Protein AF-A0A812JL17-F1 (afdb_monomer_lite)

Radius of gyration: 31.31 Å; chains: 1; bounding box: 91×68×71 Å

Foldseek 3Di:
DVVVPPDDQCDADPFQDGPLLVQLALVSLVVSVVRVRDQLTATNQRDTSLLSCLLVLSLHSNLNCLVPDDDVSQCGATNVRAGSLNSNVVSVNVNSVVSSVVSVVPPDPDPDPDDDDDDDDDDDDDDDDDDDDDDDDDDDDDDDDDDDPPDPDDDDDDDDDDDDDDDDPVVVVVVVVPDPPPPPDPPPDDDDDDDDDDDDDDDDDDDDPDPVVVVVLVVVLVVQVVAWDADPNKTKTKDKFAAPDPPAAQFWDKDQQQVVQQDQQQDDDPDPAGDDQGGFLKIFTADGGCRHSLVVVCVSVVVPRDDGRKIFCDKPNDRHNVVRVVSSVDRMIMTIIIDFDQKDKDKFFCPPNFAQAWDWAFPPDPFGFKIFTAHGHCTGGLVVVLNVCSVVVNNSPRDTGRKIFQDWDPDGRGHVSVVVCSVPPRMIITIIGDNRDDPPPPDD

Structure (mmCIF, N/CA/C/O backbone):
data_AF-A0A812JL17-F1
#
_entry.id   AF-A0A812JL17-F1
#
loop_
_atom_site.group_PDB
_atom_site.id
_atom_site.type_symbol
_atom_site.label_atom_id
_atom_site.label_alt_id
_atom_site.label_comp_id
_atom_site.label_asym_id
_atom_site.label_entity_id
_atom_site.label_seq_id
_atom_site.pdbx_PDB_ins_code
_atom_site.Cartn_x
_atom_site.Cartn_y
_atom_site.Cartn_z
_atom_site.occupancy
_atom_site.B_iso_or_equiv
_atom_site.auth_seq_id
_atom_site.auth_comp_id
_atom_site.auth_asym_id
_atom_site.auth_atom_id
_atom_site.pdbx_PDB_model_num
ATOM 1 N N . MET A 1 1 ? 8.154 0.796 42.532 1.00 51.19 1 MET A N 1
ATOM 2 C CA . MET A 1 1 ? 7.623 2.086 43.023 1.00 51.19 1 MET A CA 1
ATOM 3 C C . MET A 1 1 ? 6.809 2.854 41.968 1.00 51.19 1 MET A C 1
ATOM 5 O O . MET A 1 1 ? 5.885 3.542 42.363 1.00 51.19 1 MET A O 1
ATOM 9 N N . LEU A 1 2 ? 7.050 2.707 40.651 1.00 48.38 2 LEU A N 1
ATOM 10 C CA . LEU A 1 2 ? 6.153 3.278 39.617 1.00 48.38 2 LEU A CA 1
ATOM 11 C C . LEU A 1 2 ? 4.877 2.446 39.393 1.00 48.38 2 LEU A C 1
ATOM 13 O O . LEU A 1 2 ? 3.784 2.988 39.341 1.00 48.38 2 LEU A O 1
ATOM 17 N N . LEU A 1 3 ? 4.983 1.115 39.377 1.00 52.56 3 LEU A N 1
ATOM 18 C CA . LEU A 1 3 ? 3.821 0.237 39.185 1.00 52.56 3 LEU A CA 1
ATOM 19 C C . LEU A 1 3 ? 2.845 0.245 40.382 1.00 52.56 3 LEU A C 1
ATOM 21 O O . LEU A 1 3 ? 1.718 -0.207 40.259 1.00 52.56 3 LEU A O 1
ATOM 25 N N . SER A 1 4 ? 3.197 0.775 41.553 1.00 55.75 4 SER A N 1
ATOM 26 C CA . SER A 1 4 ? 2.227 0.967 42.650 1.00 55.75 4 SER A CA 1
ATOM 27 C C . SER A 1 4 ? 1.221 2.098 42.386 1.00 55.75 4 SER A C 1
ATOM 29 O O . SER A 1 4 ? 0.242 2.200 43.113 1.00 55.75 4 SER A O 1
ATOM 31 N N . ALA A 1 5 ? 1.431 2.912 41.347 1.00 52.84 5 ALA A N 1
ATOM 32 C CA . ALA A 1 5 ? 0.570 4.026 40.971 1.00 52.84 5 ALA A CA 1
ATOM 33 C C . ALA A 1 5 ? 0.133 3.864 39.509 1.00 52.84 5 ALA A C 1
ATOM 35 O O . ALA A 1 5 ? 0.877 4.283 38.636 1.00 52.84 5 ALA A O 1
ATOM 36 N N . THR A 1 6 ? -1.002 3.187 39.263 1.00 63.16 6 THR A N 1
ATOM 37 C CA . THR A 1 6 ? -1.844 3.192 38.029 1.00 63.16 6 THR A CA 1
ATOM 38 C C . THR A 1 6 ? -1.168 3.207 36.640 1.00 63.16 6 THR A C 1
ATOM 40 O O . THR A 1 6 ? -1.833 3.471 35.643 1.00 63.16 6 THR A O 1
ATOM 43 N N . ALA A 1 7 ? 0.129 2.927 36.539 1.00 75.69 7 ALA A N 1
ATOM 44 C CA . ALA A 1 7 ? 0.893 3.035 35.309 1.00 75.69 7 ALA A CA 1
ATOM 45 C C . ALA A 1 7 ? 0.564 1.859 34.390 1.00 75.69 7 ALA A C 1
ATOM 47 O O . ALA A 1 7 ? 0.646 0.700 34.808 1.00 75.69 7 ALA A O 1
ATOM 48 N N . ASP A 1 8 ? 0.213 2.171 33.144 1.00 80.75 8 ASP A N 1
ATOM 49 C CA . ASP A 1 8 ? -0.071 1.177 32.115 1.00 80.75 8 ASP A CA 1
ATOM 50 C C . ASP A 1 8 ? 1.213 0.413 31.750 1.00 80.75 8 ASP A C 1
ATOM 52 O O . ASP A 1 8 ? 2.177 0.983 31.232 1.00 80.75 8 ASP A O 1
ATOM 56 N N . ALA A 1 9 ? 1.222 -0.893 32.027 1.00 83.50 9 ALA A N 1
ATOM 57 C CA . ALA A 1 9 ? 2.337 -1.789 31.725 1.00 83.50 9 ALA A CA 1
ATOM 58 C C . ALA A 1 9 ? 2.561 -1.982 30.211 1.00 83.50 9 ALA A C 1
ATOM 60 O O . ALA A 1 9 ? 3.608 -2.499 29.815 1.00 83.50 9 ALA A O 1
ATOM 61 N N . ASN A 1 10 ? 1.610 -1.544 29.378 1.00 87.50 10 ASN A N 1
ATOM 62 C CA . ASN A 1 10 ? 1.623 -1.652 27.922 1.00 87.50 10 ASN A CA 1
ATOM 63 C C . ASN A 1 10 ? 1.764 -0.306 27.198 1.00 87.50 10 ASN A C 1
ATOM 65 O O . ASN A 1 10 ? 1.742 -0.289 25.964 1.00 87.50 10 ASN A O 1
ATOM 69 N N . ALA A 1 11 ? 1.951 0.801 27.927 1.00 87.06 11 ALA A N 1
ATOM 70 C CA . ALA A 1 11 ? 2.168 2.118 27.335 1.00 87.06 11 ALA A CA 1
ATOM 71 C C . ALA A 1 11 ? 3.343 2.079 26.347 1.00 87.06 11 ALA A C 1
ATOM 73 O O . ALA A 1 11 ? 4.414 1.584 26.684 1.00 87.06 11 ALA A O 1
ATOM 74 N N . ARG A 1 12 ? 3.158 2.589 25.127 1.00 90.19 12 ARG A N 1
ATOM 75 C CA . ARG A 1 12 ? 4.182 2.529 24.074 1.00 90.19 12 ARG A CA 1
ATOM 76 C C . ARG A 1 12 ? 4.889 3.866 23.908 1.00 90.19 12 ARG A C 1
ATOM 78 O O . ARG A 1 12 ? 4.250 4.915 23.943 1.00 90.19 12 ARG A O 1
ATOM 85 N N . ASP A 1 13 ? 6.198 3.814 23.692 1.00 87.81 13 ASP A N 1
ATOM 86 C CA . ASP A 1 13 ? 6.988 4.977 23.290 1.00 87.81 13 ASP A CA 1
ATOM 87 C C . ASP A 1 13 ? 6.786 5.334 21.798 1.00 87.81 13 ASP A C 1
ATOM 89 O O . ASP A 1 13 ? 6.023 4.689 21.071 1.00 87.81 13 ASP A O 1
ATOM 93 N N . CYS A 1 14 ? 7.498 6.355 21.310 1.00 89.50 14 CYS A N 1
ATOM 94 C CA . CYS A 1 14 ? 7.464 6.776 19.902 1.00 89.50 14 CYS A CA 1
ATOM 95 C C . CYS A 1 14 ? 8.010 5.725 18.914 1.00 89.50 14 CYS A C 1
ATOM 97 O O . CYS A 1 14 ? 7.841 5.868 17.704 1.00 89.50 14 CYS A O 1
ATOM 99 N N . HIS A 1 15 ? 8.643 4.661 19.410 1.00 87.50 15 HIS A N 1
ATOM 100 C CA . HIS A 1 15 ? 9.111 3.522 18.628 1.00 87.50 15 HIS A CA 1
ATOM 101 C C . HIS A 1 15 ? 8.176 2.312 18.742 1.00 87.50 15 HIS A C 1
ATOM 103 O O . HIS A 1 15 ? 8.497 1.241 18.218 1.00 87.50 15 HIS A O 1
ATOM 109 N N . GLY A 1 16 ? 7.021 2.453 19.397 1.00 86.94 16 GLY A N 1
ATOM 110 C CA . GLY A 1 16 ? 6.076 1.363 19.613 1.00 86.94 16 GLY A CA 1
ATOM 111 C C . GLY A 1 16 ? 6.545 0.341 20.654 1.00 86.94 16 GLY A C 1
ATOM 112 O O . GLY A 1 16 ? 6.029 -0.774 20.669 1.00 86.94 16 GLY A O 1
ATOM 113 N N . GLN A 1 17 ? 7.526 0.679 21.493 1.00 92.31 17 GLN A N 1
ATOM 114 C CA . GLN A 1 17 ? 8.088 -0.201 22.517 1.00 92.31 17 GLN A CA 1
ATOM 115 C C . GLN A 1 17 ? 7.374 0.026 23.849 1.00 92.31 17 GLN A C 1
ATOM 117 O O . GLN A 1 17 ? 7.312 1.148 24.349 1.00 92.31 17 GLN A O 1
ATOM 122 N N . SER A 1 18 ? 6.823 -1.042 24.421 1.00 90.69 18 SER A N 1
ATOM 123 C CA . SER A 1 18 ? 6.279 -1.047 25.782 1.00 90.69 18 SER A CA 1
ATOM 124 C C . SER A 1 18 ? 7.374 -1.302 26.833 1.00 90.69 18 SER A C 1
ATOM 126 O O . SER A 1 18 ? 8.464 -1.763 26.480 1.00 90.69 18 SER A O 1
ATOM 128 N N . PRO A 1 19 ? 7.125 -1.049 28.135 1.00 91.38 19 PRO A N 1
ATOM 129 C CA . PRO A 1 19 ? 8.109 -1.237 29.204 1.00 91.38 19 PRO A CA 1
ATOM 130 C C . PRO A 1 19 ? 8.853 -2.581 29.196 1.00 91.38 19 PRO A C 1
ATOM 132 O O . PRO A 1 19 ? 10.022 -2.636 29.579 1.00 91.38 19 PRO A O 1
ATOM 135 N N . ILE A 1 20 ? 8.215 -3.661 28.729 1.00 91.38 20 ILE A N 1
ATOM 136 C CA . ILE A 1 20 ? 8.824 -4.997 28.669 1.00 91.38 20 ILE A CA 1
ATOM 137 C C . ILE A 1 20 ? 10.013 -5.081 27.694 1.00 91.38 20 ILE A C 1
ATOM 139 O O . ILE A 1 20 ? 10.919 -5.881 27.915 1.00 91.38 20 ILE A O 1
ATOM 143 N N . PHE A 1 21 ? 10.079 -4.223 26.666 1.00 91.38 21 PHE A N 1
ATOM 144 C CA . PHE A 1 21 ? 11.229 -4.151 25.750 1.00 91.38 21 PHE A CA 1
ATOM 145 C C . PHE A 1 21 ? 12.533 -3.761 26.452 1.00 91.38 21 PHE A C 1
ATOM 147 O O . PHE A 1 21 ? 13.617 -4.064 25.952 1.00 91.38 21 PHE A O 1
ATOM 154 N N . PHE A 1 22 ? 12.425 -3.091 27.599 1.00 88.75 22 PHE A N 1
ATOM 155 C CA . PHE A 1 22 ? 13.548 -2.526 28.336 1.00 88.75 22 PHE A CA 1
ATOM 156 C C . PHE A 1 22 ? 13.812 -3.246 29.660 1.00 88.75 22 PHE A C 1
ATOM 158 O O . PHE A 1 22 ? 14.585 -2.745 30.475 1.00 88.75 22 PHE A O 1
ATOM 165 N N . ALA A 1 23 ? 13.183 -4.400 29.903 1.00 88.50 23 ALA A N 1
ATOM 166 C CA . ALA A 1 23 ? 13.336 -5.135 31.152 1.00 88.50 23 ALA A CA 1
ATOM 167 C C . ALA A 1 23 ? 14.777 -5.675 31.303 1.00 88.50 23 ALA A C 1
ATOM 169 O O . ALA A 1 23 ? 15.184 -6.559 30.547 1.00 88.50 23 ALA A O 1
ATOM 170 N N . PRO A 1 24 ? 15.570 -5.183 32.277 1.00 86.12 24 PRO A N 1
ATOM 171 C CA . PRO A 1 24 ? 16.981 -5.547 32.389 1.00 86.12 24 PRO A CA 1
ATOM 172 C C . PRO A 1 24 ? 17.201 -6.841 33.186 1.00 86.12 24 PRO A C 1
ATOM 174 O O . PRO A 1 24 ? 18.294 -7.399 33.160 1.00 86.12 24 PRO A O 1
ATOM 177 N N . SER A 1 25 ? 16.192 -7.315 33.927 1.00 90.00 25 SER A N 1
ATOM 178 C CA . SER A 1 25 ? 16.299 -8.472 34.818 1.00 90.00 25 SER A CA 1
ATOM 179 C C . SER A 1 25 ? 14.989 -9.251 34.915 1.00 90.00 25 SER A C 1
ATOM 181 O O . SER A 1 25 ? 13.905 -8.718 34.662 1.00 90.00 25 SER A O 1
ATOM 183 N N . ARG A 1 26 ? 15.093 -10.509 35.360 1.00 89.44 26 ARG A N 1
ATOM 184 C CA . ARG A 1 26 ? 13.951 -11.396 35.625 1.00 89.44 26 ARG A CA 1
ATOM 185 C C . ARG A 1 26 ? 12.916 -10.767 36.560 1.00 89.44 26 ARG A C 1
ATOM 187 O O . ARG A 1 26 ? 11.736 -10.788 36.245 1.00 89.44 26 ARG A O 1
ATOM 194 N N . GLN A 1 27 ? 13.355 -10.133 37.648 1.00 89.25 27 GLN A N 1
ATOM 195 C CA . GLN A 1 27 ? 12.454 -9.506 38.622 1.00 89.25 27 GLN A CA 1
ATOM 196 C C . GLN A 1 27 ? 11.569 -8.420 37.984 1.00 89.25 27 GLN A C 1
ATOM 198 O O . GLN A 1 27 ? 10.394 -8.284 38.327 1.00 89.25 27 GLN A O 1
ATOM 203 N N . ILE A 1 28 ? 12.115 -7.648 37.037 1.00 88.19 28 ILE A N 1
ATOM 204 C CA . ILE A 1 28 ? 11.352 -6.616 36.323 1.00 88.19 28 ILE A CA 1
ATOM 205 C C . ILE A 1 28 ? 10.405 -7.254 35.301 1.00 88.19 28 ILE A C 1
ATOM 207 O O . ILE A 1 28 ? 9.255 -6.825 35.228 1.00 88.19 28 ILE A O 1
ATOM 211 N N . CYS A 1 29 ? 10.829 -8.306 34.587 1.00 88.94 29 CYS A N 1
ATOM 212 C CA . CYS A 1 29 ? 9.934 -9.087 33.724 1.00 88.94 29 CYS A CA 1
ATOM 213 C C . CYS A 1 29 ? 8.740 -9.649 34.508 1.00 88.94 29 CYS A C 1
ATOM 215 O O . CYS A 1 29 ? 7.601 -9.436 34.110 1.00 88.94 29 CYS A O 1
ATOM 217 N N . GLU A 1 30 ? 8.981 -10.303 35.647 1.00 88.00 30 GLU A N 1
ATOM 218 C CA . GLU A 1 30 ? 7.930 -10.875 36.502 1.00 88.00 30 GLU A CA 1
ATOM 219 C C . GLU A 1 30 ? 6.973 -9.798 37.015 1.00 88.00 30 GLU A C 1
ATOM 221 O O . GLU A 1 30 ? 5.757 -9.974 36.971 1.00 88.00 30 GLU A O 1
ATOM 226 N N . THR A 1 31 ? 7.505 -8.645 37.433 1.00 88.00 31 THR A N 1
ATOM 227 C CA . THR A 1 31 ? 6.672 -7.531 37.903 1.00 88.00 31 THR A CA 1
ATOM 228 C C . THR A 1 31 ? 5.801 -6.965 36.777 1.00 88.00 31 THR A C 1
ATOM 230 O O . THR A 1 31 ? 4.642 -6.638 37.015 1.00 88.00 31 THR A O 1
ATOM 233 N N . LEU A 1 32 ? 6.326 -6.849 35.553 1.00 87.88 32 LEU A N 1
ATOM 234 C CA . LEU A 1 32 ? 5.565 -6.379 34.391 1.00 87.88 32 LEU A CA 1
ATOM 235 C C . LEU A 1 32 ? 4.511 -7.404 33.949 1.00 87.88 32 LEU A C 1
ATOM 237 O O . LEU A 1 32 ? 3.363 -7.032 33.712 1.00 87.88 32 LEU A O 1
ATOM 241 N N . MET A 1 33 ? 4.855 -8.693 33.916 1.00 86.69 33 MET A N 1
ATOM 242 C CA . MET A 1 33 ? 3.912 -9.772 33.596 1.00 86.69 33 MET A CA 1
ATOM 243 C C . MET A 1 33 ? 2.779 -9.870 34.621 1.00 86.69 33 MET A C 1
ATOM 245 O O . MET A 1 33 ? 1.619 -9.980 34.237 1.00 86.69 33 MET A O 1
ATOM 249 N N . ALA A 1 34 ? 3.077 -9.717 35.917 1.00 85.38 34 ALA A N 1
ATOM 250 C CA . ALA A 1 34 ? 2.065 -9.664 36.975 1.00 85.38 34 ALA A CA 1
ATOM 251 C C . ALA A 1 34 ? 1.077 -8.490 36.818 1.00 85.38 34 ALA A C 1
ATOM 253 O O . ALA A 1 34 ? 0.030 -8.466 37.461 1.00 85.38 34 ALA A O 1
ATOM 254 N N . ARG A 1 35 ? 1.403 -7.503 35.973 1.00 83.56 35 ARG A N 1
ATOM 255 C CA . ARG A 1 35 ? 0.549 -6.359 35.627 1.00 83.56 35 ARG A CA 1
ATOM 256 C C . ARG A 1 35 ? -0.053 -6.444 34.226 1.00 83.56 35 ARG A C 1
ATOM 258 O O . ARG A 1 35 ? -0.580 -5.446 33.749 1.00 83.56 35 ARG A O 1
ATOM 265 N N . GLY A 1 36 ? 0.001 -7.613 33.588 1.00 83.56 36 GLY A N 1
ATOM 266 C CA . GLY A 1 36 ? -0.600 -7.837 32.273 1.00 83.56 36 GLY A CA 1
ATOM 267 C C . GLY A 1 36 ? 0.200 -7.235 31.118 1.00 83.56 36 GLY A C 1
ATOM 268 O O . GLY A 1 36 ? -0.394 -6.827 30.121 1.00 83.56 36 GLY A O 1
ATOM 269 N N . ALA A 1 37 ? 1.529 -7.139 31.247 1.00 87.75 37 ALA A N 1
ATOM 270 C CA . ALA A 1 37 ? 2.378 -6.760 30.123 1.00 87.75 37 ALA A CA 1
ATOM 271 C C . ALA A 1 37 ? 2.247 -7.777 28.978 1.00 87.75 37 ALA A C 1
ATOM 273 O O . ALA A 1 37 ? 2.482 -8.972 29.162 1.00 87.75 37 ALA A O 1
ATOM 274 N N . ASP A 1 38 ? 1.897 -7.288 27.794 1.00 85.38 38 ASP A N 1
ATOM 275 C CA . ASP A 1 38 ? 1.797 -8.081 26.578 1.00 85.38 38 ASP A CA 1
ATOM 276 C C . ASP A 1 38 ? 3.205 -8.369 26.035 1.00 85.38 38 ASP A C 1
ATOM 278 O O . ASP A 1 38 ? 3.980 -7.460 25.734 1.00 85.38 38 ASP A O 1
ATOM 282 N N . LEU A 1 39 ? 3.544 -9.656 25.936 1.00 85.88 39 LEU A N 1
ATOM 283 C CA . LEU A 1 39 ? 4.838 -10.148 25.453 1.00 85.88 39 LEU A CA 1
ATOM 284 C C . LEU A 1 39 ? 4.866 -10.334 23.925 1.00 85.88 39 LEU A C 1
ATOM 286 O O . LEU A 1 39 ? 5.938 -10.536 23.353 1.00 85.88 39 LEU A O 1
ATOM 290 N N . SER A 1 40 ? 3.699 -10.283 23.274 1.00 84.19 40 SER A N 1
ATOM 291 C CA . SER A 1 40 ? 3.518 -10.470 21.828 1.00 84.19 40 SER A CA 1
ATOM 292 C C . SER A 1 40 ? 3.591 -9.166 21.027 1.00 84.19 40 SER A C 1
ATOM 294 O O . SER A 1 40 ? 3.552 -9.178 19.796 1.00 84.19 40 SER A O 1
ATOM 296 N N . VAL A 1 41 ? 3.737 -8.033 21.717 1.00 86.06 41 VAL A N 1
ATOM 297 C CA . VAL A 1 41 ? 3.900 -6.714 21.104 1.00 86.06 41 VAL A CA 1
ATOM 298 C C . VAL A 1 41 ? 5.104 -6.657 20.167 1.00 86.06 41 VAL A C 1
ATOM 300 O O . VAL A 1 41 ? 6.156 -7.243 20.416 1.00 86.06 41 VAL A O 1
ATOM 303 N N . VAL A 1 42 ? 4.967 -5.865 19.110 1.00 91.69 42 VAL A N 1
ATOM 304 C CA . VAL A 1 42 ? 6.050 -5.554 18.181 1.00 91.69 42 VAL A CA 1
ATOM 305 C C . VAL A 1 42 ? 6.242 -4.048 18.084 1.00 91.69 42 VAL A C 1
ATOM 307 O O . VAL A 1 42 ? 5.278 -3.282 18.139 1.00 91.69 42 VAL A O 1
ATOM 310 N N . ASN A 1 43 ? 7.497 -3.629 17.956 1.00 89.00 43 ASN A N 1
ATOM 311 C CA . ASN A 1 43 ? 7.855 -2.229 17.745 1.00 89.00 43 ASN A CA 1
ATOM 312 C C . ASN A 1 43 ? 7.713 -1.831 16.259 1.00 89.00 43 ASN A C 1
ATOM 314 O O . ASN A 1 43 ? 7.379 -2.660 15.413 1.00 89.00 43 ASN A O 1
ATOM 318 N N . ILE A 1 44 ? 8.025 -0.579 15.905 1.00 90.06 44 ILE A N 1
ATOM 319 C CA . ILE A 1 44 ? 7.964 -0.085 14.508 1.00 90.06 44 ILE A CA 1
ATOM 320 C C . ILE A 1 44 ? 8.850 -0.859 13.515 1.00 90.06 44 ILE A C 1
ATOM 322 O O . ILE A 1 44 ? 8.659 -0.750 12.310 1.00 90.06 44 ILE A O 1
ATOM 326 N N . ARG A 1 45 ? 9.826 -1.637 14.005 1.00 87.44 45 ARG A N 1
ATOM 327 C CA . ARG A 1 45 ? 10.677 -2.526 13.199 1.00 87.44 45 ARG A CA 1
ATOM 328 C C . ARG A 1 45 ? 10.196 -3.976 13.200 1.00 87.44 45 ARG A C 1
ATOM 330 O O . ARG A 1 45 ? 10.966 -4.863 12.843 1.00 87.44 45 ARG A O 1
ATOM 337 N N . ASN A 1 46 ? 8.958 -4.220 13.614 1.00 89.62 46 ASN A N 1
ATOM 338 C CA . ASN A 1 46 ? 8.381 -5.547 13.797 1.00 89.62 46 ASN A CA 1
ATOM 339 C C . ASN A 1 46 ? 9.167 -6.440 14.783 1.00 89.62 46 ASN A C 1
ATOM 341 O O . ASN A 1 46 ? 9.091 -7.660 14.729 1.00 89.62 46 ASN A O 1
ATOM 345 N N . GLN A 1 47 ? 9.949 -5.845 15.692 1.00 91.38 47 GLN A N 1
ATOM 346 C CA . GLN A 1 47 ? 10.734 -6.596 16.674 1.00 91.38 47 GLN A CA 1
ATOM 347 C C . GLN A 1 47 ? 9.900 -6.834 17.928 1.00 91.38 47 GLN A C 1
ATOM 349 O O . GLN A 1 47 ? 9.339 -5.885 18.474 1.00 91.38 47 GLN A O 1
ATOM 354 N N . THR A 1 48 ? 9.877 -8.074 18.410 1.00 92.06 48 THR A N 1
ATOM 355 C CA . THR A 1 48 ? 9.340 -8.445 19.731 1.00 92.06 48 THR A CA 1
ATOM 356 C C . THR A 1 48 ? 10.326 -8.091 20.855 1.00 92.06 48 THR A C 1
ATOM 358 O O . THR A 1 48 ? 11.520 -7.903 20.584 1.00 92.06 48 THR A O 1
ATOM 361 N N . PRO A 1 49 ? 9.900 -8.065 22.134 1.00 91.75 49 PRO A N 1
ATOM 362 C CA . PRO A 1 49 ? 10.809 -7.883 23.269 1.00 91.75 49 PRO A CA 1
ATOM 363 C C . PRO A 1 49 ? 11.967 -8.889 23.247 1.00 91.75 49 PRO A C 1
ATOM 365 O O . PRO A 1 49 ? 13.118 -8.542 23.515 1.00 91.75 49 PRO A O 1
ATOM 368 N N . LEU A 1 50 ? 11.687 -10.123 22.816 1.00 91.81 50 LEU A N 1
ATOM 369 C CA . LEU A 1 50 ? 12.669 -11.196 22.724 1.00 91.81 50 LEU A CA 1
ATOM 370 C C . LEU A 1 50 ? 13.789 -10.905 21.712 1.00 91.81 50 LEU A C 1
ATOM 372 O O . LEU A 1 50 ? 14.927 -11.285 21.972 1.00 91.81 50 LEU A O 1
ATOM 376 N N . HIS A 1 51 ? 13.520 -10.182 20.616 1.00 91.31 51 HIS A N 1
ATOM 377 C CA . HIS A 1 51 ? 14.569 -9.740 19.683 1.00 91.31 51 HIS A CA 1
ATOM 378 C C . HIS A 1 51 ? 15.592 -8.840 20.382 1.00 91.31 51 HIS A C 1
ATOM 380 O O . HIS A 1 51 ? 16.802 -9.006 20.214 1.00 91.31 51 HIS A O 1
ATOM 386 N N . LEU A 1 52 ? 15.116 -7.885 21.188 1.00 90.38 52 LEU A N 1
ATOM 387 C CA . LEU A 1 52 ? 15.998 -6.953 21.885 1.00 90.38 52 LEU A CA 1
ATOM 388 C C . LEU A 1 52 ? 16.763 -7.638 23.016 1.00 90.38 52 LEU A C 1
ATOM 390 O O . LEU A 1 52 ? 17.966 -7.413 23.139 1.00 90.38 52 LEU A O 1
ATOM 394 N N . LEU A 1 53 ? 16.110 -8.516 23.784 1.00 90.81 53 LEU A N 1
ATOM 395 C CA . LEU A 1 53 ? 16.768 -9.303 24.831 1.00 90.81 53 LEU A CA 1
ATOM 396 C C . LEU A 1 53 ? 17.836 -10.240 24.248 1.00 90.81 53 LEU A C 1
ATOM 398 O O . LEU A 1 53 ? 18.938 -10.327 24.793 1.00 90.81 53 LEU A O 1
ATOM 402 N N . ALA A 1 54 ? 17.542 -10.883 23.112 1.00 90.19 54 ALA A N 1
ATOM 403 C CA . ALA A 1 54 ? 18.481 -11.717 22.365 1.00 90.19 54 ALA A CA 1
ATOM 404 C C . ALA A 1 54 ? 19.705 -10.926 21.894 1.00 90.19 54 ALA A C 1
ATOM 406 O O . ALA A 1 54 ? 20.839 -11.383 22.049 1.00 90.19 54 ALA A O 1
ATOM 407 N N . ARG A 1 55 ? 19.482 -9.715 21.372 1.00 88.00 55 ARG A N 1
ATOM 408 C CA . ARG A 1 55 ? 20.553 -8.828 20.916 1.00 88.00 55 ARG A CA 1
ATOM 409 C C . ARG A 1 55 ? 21.404 -8.292 22.069 1.00 88.00 55 ARG A C 1
ATOM 411 O O . ARG A 1 55 ? 22.619 -8.206 21.915 1.00 88.00 55 ARG A O 1
ATOM 418 N N . ALA A 1 56 ? 20.771 -7.923 23.185 1.00 86.94 56 ALA A N 1
ATOM 419 C CA . ALA A 1 56 ? 21.416 -7.356 24.372 1.00 86.94 56 ALA A CA 1
ATOM 420 C C . ALA A 1 56 ? 22.086 -8.410 25.270 1.00 86.94 56 ALA A C 1
ATOM 422 O O . ALA A 1 56 ? 22.900 -8.065 26.122 1.00 86.94 56 ALA A O 1
ATOM 423 N N . GLY A 1 57 ? 21.755 -9.691 25.092 1.00 88.12 57 GLY A N 1
ATOM 424 C CA . GLY A 1 57 ? 22.314 -10.786 25.881 1.00 88.12 57 GLY A CA 1
ATOM 425 C C . GLY A 1 57 ? 21.748 -10.904 27.297 1.00 88.12 57 GLY A C 1
ATOM 426 O O . GLY A 1 57 ? 22.398 -11.475 28.172 1.00 88.12 57 GLY A O 1
ATOM 427 N N . LEU A 1 58 ? 20.538 -10.390 27.528 1.00 90.44 58 LEU A N 1
ATOM 428 C CA . LEU A 1 58 ? 19.875 -10.394 28.833 1.00 90.44 58 LEU A CA 1
ATOM 429 C C . LEU A 1 58 ? 19.257 -11.767 29.127 1.00 90.44 58 LEU A C 1
ATOM 431 O O . LEU A 1 58 ? 18.056 -11.984 28.976 1.00 90.44 58 LEU A O 1
ATOM 435 N N . HIS A 1 59 ? 20.115 -12.704 29.530 1.00 89.00 59 HIS A N 1
ATOM 436 C CA . HIS A 1 59 ? 19.779 -14.111 29.751 1.00 89.00 59 HIS A CA 1
ATOM 437 C C . HIS A 1 59 ? 18.578 -14.317 30.682 1.00 89.00 59 HIS A C 1
ATOM 439 O O . HIS A 1 59 ? 17.621 -14.982 30.298 1.00 89.00 59 HIS A O 1
ATOM 445 N N . ASP A 1 60 ? 18.605 -13.726 31.877 1.00 88.00 60 ASP A N 1
ATOM 446 C CA . ASP A 1 60 ? 17.601 -14.009 32.910 1.00 88.00 60 ASP A CA 1
ATOM 447 C C . ASP A 1 60 ? 16.228 -13.423 32.557 1.00 88.00 60 ASP A C 1
ATOM 449 O O . ASP A 1 60 ? 15.193 -14.029 32.835 1.00 88.00 60 ASP A O 1
ATOM 453 N N . ALA A 1 61 ? 16.218 -12.267 31.890 1.00 88.50 61 ALA A N 1
ATOM 454 C CA . ALA A 1 61 ? 15.007 -11.653 31.357 1.00 88.50 61 ALA A CA 1
ATOM 455 C C . ALA A 1 61 ? 14.429 -12.472 30.188 1.00 88.50 61 ALA A C 1
ATOM 457 O O . ALA A 1 61 ? 13.218 -12.687 30.131 1.00 88.50 61 ALA A O 1
ATOM 458 N N . ALA A 1 62 ? 15.285 -12.978 29.290 1.00 89.62 62 ALA A N 1
ATOM 459 C CA . ALA A 1 62 ? 14.867 -13.839 28.186 1.00 89.62 62 ALA A CA 1
ATOM 460 C C . ALA A 1 62 ? 14.306 -15.178 28.688 1.00 89.62 62 ALA A C 1
ATOM 462 O O . ALA A 1 62 ? 13.254 -15.597 28.219 1.00 89.62 62 ALA A O 1
ATOM 463 N N . ALA A 1 63 ? 14.955 -15.820 29.666 1.00 89.31 63 ALA A N 1
ATOM 464 C CA . ALA A 1 63 ? 14.469 -17.057 30.281 1.00 89.31 63 ALA A CA 1
ATOM 465 C C . ALA A 1 63 ? 13.066 -16.877 30.879 1.00 89.31 63 ALA A C 1
ATOM 467 O O . ALA A 1 63 ? 12.170 -17.672 30.615 1.00 89.31 63 ALA A O 1
ATOM 468 N N . CYS A 1 64 ? 12.865 -15.777 31.608 1.00 88.88 64 CYS A N 1
ATOM 469 C CA . CYS A 1 64 ? 11.589 -15.425 32.220 1.00 88.88 64 CYS A CA 1
ATOM 470 C C . CYS A 1 64 ? 10.454 -15.278 31.189 1.00 88.88 64 CYS A C 1
ATOM 472 O O . CYS A 1 64 ? 9.377 -15.837 31.372 1.00 88.88 64 CYS A O 1
ATOM 474 N N . ILE A 1 65 ? 10.704 -14.590 30.069 1.00 86.88 65 ILE A N 1
ATOM 475 C CA . ILE A 1 65 ? 9.715 -14.457 28.988 1.00 86.88 65 ILE A CA 1
ATOM 476 C C . ILE A 1 65 ? 9.470 -15.807 28.298 1.00 86.88 65 ILE A C 1
ATOM 478 O O . ILE A 1 65 ? 8.325 -16.153 28.027 1.00 86.88 65 ILE A O 1
ATOM 482 N N . LEU A 1 66 ? 10.517 -16.602 28.051 1.00 87.25 66 LEU A N 1
ATOM 483 C CA . LEU A 1 66 ? 10.419 -17.909 27.384 1.00 87.25 66 LEU A CA 1
ATOM 484 C C . LEU A 1 66 ? 9.654 -18.974 28.183 1.00 87.25 66 LEU A C 1
ATOM 486 O O . LEU A 1 66 ? 9.188 -19.955 27.600 1.00 87.25 66 LEU A O 1
ATOM 490 N N . GLU A 1 67 ? 9.517 -18.818 29.498 1.00 84.56 67 GLU A N 1
ATOM 491 C CA . GLU A 1 67 ? 8.674 -19.693 30.321 1.00 84.56 67 GLU A CA 1
ATOM 492 C C . GLU A 1 67 ? 7.190 -19.550 29.951 1.00 84.56 67 GLU A C 1
ATOM 494 O O . GLU A 1 67 ? 6.487 -20.557 29.890 1.00 84.56 67 GLU A O 1
ATOM 499 N N . VAL A 1 68 ? 6.752 -18.331 29.618 1.00 81.50 68 VAL A N 1
ATOM 500 C CA . VAL A 1 68 ? 5.339 -17.973 29.398 1.00 81.50 68 VAL A CA 1
ATOM 501 C C . VAL A 1 68 ? 4.988 -17.830 27.910 1.00 81.50 68 VAL A C 1
ATOM 503 O O . VAL A 1 68 ? 3.838 -18.025 27.519 1.00 81.50 68 VAL A O 1
ATOM 506 N N . LEU A 1 69 ? 5.963 -17.497 27.057 1.00 79.38 69 LEU A N 1
ATOM 507 C CA . LEU A 1 69 ? 5.729 -17.229 25.637 1.00 79.38 69 LEU A CA 1
ATOM 508 C C . LEU A 1 69 ? 5.330 -18.492 24.856 1.00 79.38 69 LEU A C 1
ATOM 510 O O . LEU A 1 69 ? 5.960 -19.546 24.979 1.00 79.38 69 LEU A O 1
ATOM 514 N N . GLN A 1 70 ? 4.321 -18.357 23.993 1.00 74.50 70 GLN A N 1
ATOM 515 C CA . GLN A 1 70 ? 3.879 -19.418 23.087 1.00 74.50 70 GLN A CA 1
ATOM 516 C C . GLN A 1 70 ? 4.752 -19.492 21.820 1.00 74.50 70 GLN A C 1
ATOM 518 O O . GLN A 1 70 ? 5.317 -18.491 21.373 1.00 74.50 70 GLN A O 1
ATOM 523 N N . ALA A 1 71 ? 4.802 -20.679 21.204 1.00 67.12 71 ALA A N 1
ATOM 524 C CA . ALA A 1 71 ? 5.596 -20.979 20.010 1.00 67.12 71 ALA A CA 1
ATOM 525 C C . ALA A 1 71 ? 5.458 -19.992 18.825 1.00 67.12 71 ALA A C 1
ATOM 527 O O . ALA A 1 71 ? 6.498 -19.609 18.290 1.00 67.12 71 ALA A O 1
ATOM 528 N N . PRO A 1 72 ? 4.260 -19.513 18.417 1.00 64.19 72 PRO A N 1
ATOM 529 C CA . PRO A 1 72 ? 4.142 -18.638 17.244 1.00 64.19 72 PRO A CA 1
ATOM 530 C C . PRO A 1 72 ? 4.859 -17.289 17.400 1.00 64.19 72 PRO A C 1
ATOM 532 O O . PRO A 1 72 ? 5.268 -16.695 16.409 1.00 64.19 72 PRO A O 1
ATOM 535 N N . VAL A 1 73 ? 5.070 -16.811 18.632 1.00 74.38 73 VAL A N 1
ATOM 536 C CA . VAL A 1 73 ? 5.754 -15.531 18.898 1.00 74.38 73 VAL A CA 1
ATOM 537 C C . VAL A 1 73 ? 7.284 -15.682 18.848 1.00 74.38 73 VAL A C 1
ATOM 539 O O . VAL A 1 73 ? 7.999 -14.705 18.623 1.00 74.38 73 VAL A O 1
ATOM 542 N N . LEU A 1 74 ? 7.804 -16.905 19.028 1.00 78.94 74 LEU A N 1
ATOM 543 C CA . LEU A 1 74 ? 9.245 -17.202 18.995 1.00 78.94 74 LEU A CA 1
ATOM 544 C C . LEU A 1 74 ? 9.844 -17.085 17.591 1.00 78.94 74 LEU A C 1
ATOM 546 O O . LEU A 1 74 ? 11.035 -16.806 17.464 1.00 78.94 74 LEU A O 1
ATOM 550 N N . GLU A 1 75 ? 9.022 -17.300 16.566 1.00 82.19 75 GLU A N 1
ATOM 551 C CA . GLU A 1 75 ? 9.426 -17.326 15.157 1.00 82.19 75 GLU A CA 1
ATOM 552 C C . GLU A 1 75 ? 9.005 -16.053 14.406 1.00 82.19 75 GLU A C 1
ATOM 554 O O . GLU A 1 75 ? 9.154 -15.983 13.191 1.00 82.19 75 GLU A O 1
ATOM 559 N N . LEU A 1 76 ? 8.496 -15.028 15.105 1.00 82.56 76 LEU A N 1
ATOM 560 C CA . LEU A 1 76 ? 8.199 -13.746 14.468 1.00 82.56 76 LEU A CA 1
ATOM 561 C C . LEU A 1 76 ? 9.478 -13.124 13.910 1.00 82.56 76 LEU A C 1
ATOM 563 O O . LEU A 1 76 ? 10.483 -13.013 14.611 1.00 82.56 76 LEU A O 1
ATOM 567 N N . GLU A 1 77 ? 9.405 -12.691 12.659 1.00 87.81 77 GLU A N 1
ATOM 568 C CA . GLU A 1 77 ? 10.497 -12.026 11.963 1.00 87.81 77 GLU A CA 1
ATOM 569 C C . GLU A 1 77 ? 10.369 -10.508 12.077 1.00 87.81 77 GLU A C 1
ATOM 571 O O . GLU A 1 77 ? 9.284 -9.939 11.924 1.00 87.81 77 GLU A O 1
ATOM 576 N N . ASP A 1 78 ? 11.492 -9.833 12.312 1.00 88.12 78 ASP A N 1
ATOM 577 C CA . ASP A 1 78 ? 11.544 -8.379 12.204 1.00 88.12 78 ASP A CA 1
ATOM 578 C C . ASP A 1 78 ? 11.478 -7.899 10.736 1.00 88.12 78 ASP A C 1
ATOM 580 O O . ASP A 1 78 ? 11.452 -8.697 9.802 1.00 88.12 78 ASP A O 1
ATOM 584 N N . LEU A 1 79 ? 11.472 -6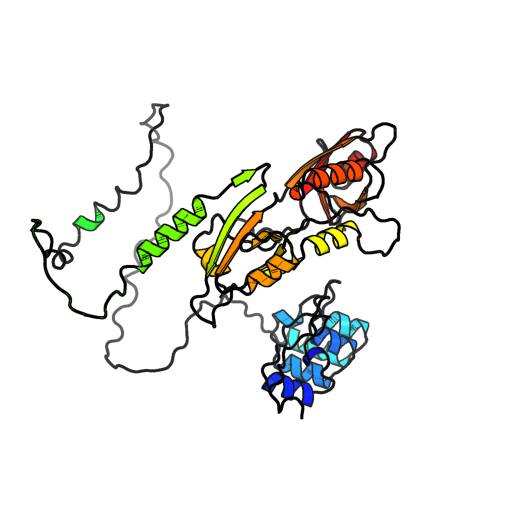.580 10.491 1.00 83.94 79 LEU A N 1
ATOM 585 C CA . LEU A 1 79 ? 11.422 -6.016 9.125 1.00 83.94 79 LEU A CA 1
ATOM 586 C C . LEU A 1 79 ? 12.583 -6.445 8.205 1.00 83.94 79 LEU A C 1
ATOM 588 O O . LEU A 1 79 ? 12.560 -6.151 7.010 1.00 83.94 79 LEU A O 1
ATOM 592 N N . THR A 1 80 ? 13.623 -7.081 8.748 1.00 82.31 80 THR A N 1
ATOM 593 C CA . THR A 1 80 ? 14.752 -7.618 7.979 1.00 82.31 80 THR A CA 1
ATOM 594 C C . THR A 1 80 ? 14.643 -9.122 7.727 1.00 82.31 80 THR A C 1
ATOM 596 O O . THR A 1 80 ? 15.571 -9.693 7.160 1.00 82.31 80 THR A O 1
ATOM 599 N N . GLY A 1 81 ? 13.543 -9.764 8.136 1.00 84.62 81 GLY A N 1
ATOM 600 C CA . GLY A 1 81 ? 13.390 -11.220 8.081 1.00 84.62 81 GLY A CA 1
ATOM 601 C C . GLY A 1 81 ? 14.181 -11.943 9.178 1.00 84.62 81 GLY A C 1
ATOM 602 O O . GLY A 1 81 ? 14.475 -13.129 9.057 1.00 84.62 81 GLY A O 1
ATOM 603 N N . THR A 1 82 ? 14.617 -11.236 10.230 1.00 87.62 82 THR A N 1
ATOM 604 C CA . THR A 1 82 ? 15.483 -11.812 11.268 1.00 87.62 82 THR A CA 1
ATOM 605 C C . THR A 1 82 ? 14.653 -12.210 12.483 1.00 87.62 82 THR A C 1
ATOM 607 O O . THR A 1 82 ? 14.010 -11.358 13.088 1.00 87.62 82 THR A O 1
ATOM 610 N N . THR A 1 83 ? 14.720 -13.480 12.889 1.00 89.38 83 THR A N 1
ATOM 611 C CA . THR A 1 83 ? 14.071 -14.000 14.109 1.00 89.38 83 THR A CA 1
ATOM 612 C C . THR A 1 83 ? 14.884 -13.691 15.380 1.00 89.38 83 THR A C 1
ATOM 614 O O . THR A 1 83 ? 16.094 -13.428 15.301 1.00 89.38 83 THR A O 1
ATOM 617 N N . PRO A 1 84 ? 14.303 -13.797 16.595 1.00 89.56 84 PRO A N 1
ATOM 618 C CA . PRO A 1 84 ? 15.048 -13.629 17.846 1.00 89.56 84 PRO A CA 1
ATOM 619 C C . PRO A 1 84 ? 16.245 -14.581 17.968 1.00 89.56 84 PRO A C 1
ATOM 621 O O . PRO A 1 84 ? 17.289 -14.216 18.516 1.00 89.56 84 PRO A O 1
ATOM 624 N N . LEU A 1 85 ? 16.122 -15.795 17.419 1.00 90.50 85 LEU A N 1
ATOM 625 C CA . LEU A 1 85 ? 17.205 -16.776 17.377 1.00 90.50 85 LEU A CA 1
ATOM 626 C C . LEU A 1 85 ? 18.383 -16.284 16.530 1.00 90.50 85 LEU A C 1
ATOM 628 O O . LEU A 1 85 ? 19.536 -16.423 16.947 1.00 90.50 85 LEU A O 1
ATOM 632 N N . LEU A 1 86 ? 18.103 -15.688 15.369 1.00 88.31 86 LEU A N 1
ATOM 633 C CA . LEU A 1 86 ? 19.131 -15.123 14.498 1.00 88.31 86 LEU A CA 1
ATOM 634 C C . LEU A 1 86 ? 19.793 -13.891 15.131 1.00 88.31 86 LEU A C 1
ATOM 636 O O . LEU A 1 86 ? 21.015 -13.773 15.069 1.00 88.31 86 LEU A O 1
ATOM 640 N N . HIS A 1 87 ? 19.043 -13.041 15.845 1.00 88.31 87 HIS A N 1
ATOM 641 C CA . HIS A 1 87 ? 19.629 -11.955 16.651 1.00 88.31 87 HIS A CA 1
ATOM 642 C C . HIS A 1 87 ? 20.593 -12.483 17.718 1.00 88.31 87 HIS A C 1
ATOM 644 O O . HIS A 1 87 ? 21.717 -11.991 17.827 1.00 88.31 87 HIS A O 1
ATOM 650 N N . ALA A 1 88 ? 20.206 -13.524 18.464 1.00 90.06 88 ALA A N 1
ATOM 651 C CA . ALA A 1 88 ? 21.082 -14.140 19.464 1.00 90.06 88 ALA A CA 1
ATOM 652 C C . ALA A 1 88 ? 22.343 -14.756 18.828 1.00 90.06 88 ALA A C 1
ATOM 654 O O . ALA A 1 88 ? 23.436 -14.669 19.398 1.00 90.06 88 ALA A O 1
ATOM 655 N N . ALA A 1 89 ? 22.209 -15.359 17.641 1.00 89.12 89 ALA A N 1
ATOM 656 C CA . ALA A 1 89 ? 23.324 -15.931 16.892 1.00 89.12 89 ALA A CA 1
ATOM 657 C C . ALA A 1 89 ? 24.292 -14.848 16.385 1.00 89.12 89 ALA A C 1
ATOM 659 O O . ALA A 1 89 ? 25.502 -14.971 16.596 1.00 89.12 89 ALA A O 1
ATOM 660 N N . HIS A 1 90 ? 23.776 -13.763 15.797 1.00 87.31 90 HIS A N 1
ATOM 661 C CA . HIS A 1 90 ? 24.571 -12.625 15.323 1.00 87.31 90 HIS A CA 1
ATOM 662 C C . HIS A 1 90 ? 25.295 -11.906 16.468 1.00 87.31 90 HIS A C 1
ATOM 664 O O . HIS A 1 90 ? 26.484 -11.608 16.352 1.00 87.31 90 HIS A O 1
ATOM 670 N N . SER A 1 91 ? 24.626 -11.718 17.610 1.00 86.69 91 SER A N 1
ATOM 671 C CA . SER A 1 91 ? 25.229 -11.154 18.826 1.00 86.69 91 SER A CA 1
ATOM 672 C C . SER A 1 91 ? 26.135 -12.136 19.586 1.00 86.69 91 SER A C 1
ATOM 674 O O . SER A 1 91 ? 26.711 -11.774 20.610 1.00 86.69 91 SER A O 1
ATOM 676 N N . LYS A 1 92 ? 26.293 -13.380 19.106 1.00 89.31 92 LYS A N 1
ATOM 677 C CA . LYS A 1 92 ? 27.117 -14.444 19.717 1.00 89.31 92 LYS A CA 1
ATOM 678 C C . LYS A 1 92 ? 26.707 -14.809 21.156 1.00 89.31 92 LYS A C 1
ATOM 680 O O . LYS A 1 92 ? 27.522 -15.328 21.927 1.00 89.31 92 LYS A O 1
ATOM 685 N N . VAL A 1 93 ? 25.436 -14.621 21.515 1.00 90.31 93 VAL A N 1
ATOM 686 C CA . VAL A 1 93 ? 24.895 -14.929 22.849 1.00 90.31 93 VAL A CA 1
ATOM 687 C C . VAL A 1 93 ? 24.498 -16.405 22.928 1.00 90.31 93 VAL A C 1
ATOM 689 O O . VAL A 1 93 ? 23.339 -16.791 22.770 1.00 90.31 93 VAL A O 1
ATOM 692 N N . LYS A 1 94 ? 25.485 -17.270 23.189 1.00 87.38 94 LYS A N 1
ATOM 693 C CA . LYS A 1 94 ? 25.308 -18.736 23.199 1.00 87.38 94 LYS A CA 1
ATOM 694 C C . LYS A 1 94 ? 24.244 -19.233 24.185 1.00 87.38 94 LYS A C 1
ATOM 696 O O . LYS A 1 94 ? 23.634 -20.267 23.933 1.00 87.38 94 LYS A O 1
ATOM 701 N N . SER A 1 95 ? 24.047 -18.546 25.308 1.00 88.12 95 SER A N 1
ATOM 702 C CA . SER A 1 95 ? 23.074 -18.941 26.332 1.00 88.12 95 SER A CA 1
ATOM 703 C C . SER A 1 95 ? 21.635 -18.822 25.816 1.00 88.12 95 SER A C 1
ATOM 705 O O . SER A 1 95 ? 20.896 -19.800 25.866 1.00 88.12 95 SER A O 1
ATOM 707 N N . ILE A 1 96 ? 21.279 -17.690 25.201 1.00 87.31 96 ILE A N 1
ATOM 708 C CA . ILE A 1 96 ? 19.952 -17.463 24.604 1.00 87.31 96 ILE A CA 1
ATOM 709 C C . ILE A 1 96 ? 19.714 -18.377 23.397 1.00 87.31 96 ILE A C 1
ATOM 711 O O . ILE A 1 96 ? 18.638 -18.955 23.283 1.00 87.31 96 ILE A O 1
ATOM 715 N N . VAL A 1 97 ? 20.728 -18.611 22.555 1.00 88.06 97 VAL A N 1
ATOM 716 C CA . VAL A 1 97 ? 20.621 -19.574 21.439 1.00 88.06 97 VAL A CA 1
ATOM 717 C C . VAL A 1 97 ? 20.247 -20.976 21.934 1.00 88.06 97 VAL A C 1
ATOM 719 O O . VAL A 1 97 ? 19.400 -21.631 21.328 1.00 88.06 97 VAL A O 1
ATOM 722 N N . ARG A 1 98 ? 20.850 -21.443 23.037 1.00 88.19 98 ARG A N 1
ATOM 723 C CA . ARG A 1 98 ? 20.509 -22.750 23.624 1.00 88.19 98 ARG A CA 1
ATOM 724 C C . ARG A 1 98 ? 19.084 -22.778 24.168 1.00 88.19 98 ARG A C 1
ATOM 726 O O . ARG A 1 98 ? 18.390 -23.752 23.913 1.00 88.19 98 ARG A O 1
ATOM 733 N N . MET A 1 99 ? 18.649 -21.728 24.868 1.00 86.25 99 MET A N 1
ATOM 734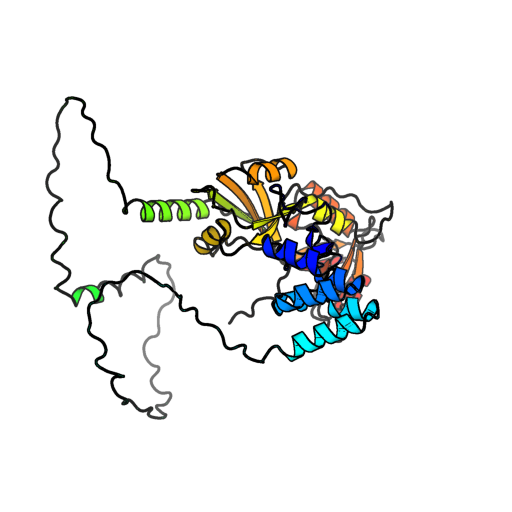 C CA . MET A 1 99 ? 17.284 -21.647 25.407 1.00 86.25 99 MET A CA 1
ATOM 735 C C . MET A 1 99 ? 16.227 -21.667 24.299 1.00 86.25 99 MET A C 1
ATOM 737 O O . MET A 1 99 ? 15.259 -22.415 24.388 1.00 86.25 99 MET A O 1
ATOM 741 N N . LEU A 1 100 ? 16.438 -20.890 23.232 1.00 85.25 100 LEU A N 1
ATOM 742 C CA . LEU A 1 100 ? 15.512 -20.814 22.100 1.00 85.25 100 LEU A CA 1
ATOM 743 C C . LEU A 1 100 ? 15.428 -22.136 21.331 1.00 85.25 100 LEU A C 1
ATOM 745 O O . LEU A 1 100 ? 14.328 -22.581 21.019 1.00 85.25 100 LEU A O 1
ATOM 749 N N . ARG A 1 101 ? 16.566 -22.803 21.082 1.00 85.25 101 ARG A N 1
ATOM 750 C CA . ARG A 1 101 ? 16.572 -24.147 20.476 1.00 85.25 101 ARG A CA 1
ATOM 751 C C . ARG A 1 101 ? 15.876 -25.170 21.366 1.00 85.25 101 ARG A C 1
ATOM 753 O O . ARG A 1 101 ? 14.991 -25.863 20.894 1.00 85.25 101 ARG A O 1
ATOM 760 N N . ALA A 1 102 ? 16.189 -25.190 22.662 1.00 83.38 102 ALA A N 1
ATOM 761 C CA . ALA A 1 102 ? 15.558 -26.115 23.599 1.00 83.38 102 ALA A CA 1
ATOM 762 C C . ALA A 1 102 ? 14.031 -25.940 23.656 1.00 83.38 102 ALA A C 1
ATOM 764 O O . ALA A 1 102 ? 13.315 -26.936 23.682 1.00 83.38 102 ALA A O 1
ATOM 765 N N . LYS A 1 103 ? 13.524 -24.697 23.630 1.00 80.31 103 LYS A N 1
ATOM 766 C CA . LYS A 1 103 ? 12.080 -24.413 23.607 1.00 80.31 103 LYS A CA 1
ATOM 767 C C . LYS A 1 103 ? 11.426 -24.827 22.280 1.00 80.31 103 LYS A C 1
ATOM 769 O O . LYS A 1 103 ? 10.295 -25.299 22.305 1.00 80.31 103 LYS A O 1
ATOM 774 N N . LYS A 1 104 ? 12.139 -24.687 21.156 1.00 71.50 104 LYS A N 1
ATOM 775 C CA . LYS A 1 104 ? 11.698 -25.143 19.827 1.00 71.50 104 LYS A CA 1
ATOM 776 C C . LYS A 1 104 ? 11.622 -26.669 19.742 1.00 71.50 104 LYS A C 1
ATOM 778 O O . LYS A 1 104 ? 10.614 -27.197 19.298 1.00 71.50 104 LYS A O 1
ATOM 783 N N . ASP A 1 105 ? 12.643 -27.359 20.246 1.00 66.56 105 ASP A N 1
ATOM 784 C CA . ASP A 1 105 ? 12.739 -28.824 20.221 1.00 66.56 105 ASP A CA 1
ATOM 785 C C . ASP A 1 105 ? 11.760 -29.502 21.210 1.00 66.56 105 ASP A C 1
ATOM 787 O O . ASP A 1 105 ? 11.463 -30.685 21.073 1.00 66.56 105 ASP A O 1
ATOM 791 N N . HIS A 1 106 ? 11.249 -28.764 22.208 1.00 57.97 106 HIS A N 1
ATOM 792 C CA . HIS A 1 106 ? 10.238 -29.228 23.175 1.00 57.97 106 HIS A CA 1
ATOM 793 C C . HIS A 1 106 ? 8.792 -28.864 22.795 1.00 57.97 106 HIS A C 1
ATOM 795 O O . HIS A 1 106 ? 7.889 -29.108 23.594 1.00 57.97 106 HIS A O 1
ATOM 801 N N . ALA A 1 107 ? 8.539 -28.286 21.617 1.00 47.00 107 ALA A N 1
ATOM 802 C CA . ALA A 1 107 ? 7.181 -28.192 21.089 1.00 47.00 107 ALA A CA 1
ATOM 803 C C . ALA A 1 107 ? 6.819 -29.558 20.469 1.00 47.00 107 ALA A C 1
ATOM 805 O O . ALA A 1 107 ? 7.397 -29.905 19.440 1.00 47.00 107 ALA A O 1
ATOM 806 N N . PRO A 1 108 ? 5.938 -30.380 21.074 1.00 36.16 108 PRO A N 1
ATOM 807 C CA . PRO A 1 108 ? 5.568 -31.651 20.467 1.00 36.16 108 PRO A CA 1
ATOM 808 C C . PRO A 1 108 ? 4.805 -31.400 19.162 1.00 36.16 108 PRO A C 1
ATOM 810 O O . PRO A 1 108 ? 3.898 -30.564 19.126 1.00 36.16 108 PRO A O 1
ATOM 813 N N . ASP A 1 109 ? 5.148 -32.166 18.123 1.00 35.84 109 ASP A N 1
ATOM 814 C CA . ASP A 1 109 ? 4.407 -32.339 16.866 1.00 35.84 109 ASP A CA 1
ATOM 815 C C . ASP A 1 109 ? 2.969 -32.829 17.129 1.00 35.84 109 ASP A C 1
ATOM 817 O O . ASP A 1 109 ? 2.613 -33.988 16.923 1.00 35.84 109 ASP A O 1
ATOM 821 N N . THR A 1 110 ? 2.111 -31.935 17.607 1.00 33.53 110 THR A N 1
ATOM 822 C CA . THR A 1 110 ? 0.671 -32.166 17.741 1.00 33.53 110 THR A CA 1
ATOM 823 C C . THR A 1 110 ? -0.065 -30.924 17.268 1.00 33.53 110 THR A C 1
ATOM 825 O O . THR A 1 110 ? -0.693 -30.200 18.031 1.00 33.53 110 THR A O 1
ATOM 828 N N . TYR A 1 111 ? 0.020 -30.677 15.963 1.00 33.81 111 TYR A N 1
ATOM 829 C CA . TYR A 1 111 ? -1.027 -29.958 15.247 1.00 33.81 111 TYR A CA 1
ATOM 830 C C . TYR A 1 111 ? -2.018 -30.995 14.703 1.00 33.81 111 TYR A C 1
ATOM 832 O O . TYR A 1 111 ? -1.908 -31.465 13.575 1.00 33.81 111 TYR A O 1
ATOM 840 N N . LEU A 1 112 ? -2.979 -31.372 15.546 1.00 29.25 112 LEU A N 1
ATOM 841 C CA . LEU A 1 112 ? -4.306 -31.816 15.115 1.00 29.25 112 LEU A CA 1
ATOM 842 C C . LEU A 1 112 ? -5.266 -30.640 15.367 1.00 29.25 112 LEU A C 1
ATOM 844 O O . LEU A 1 112 ? -5.087 -29.918 16.351 1.00 29.25 112 LEU A O 1
ATOM 848 N N . PRO A 1 113 ? -6.245 -30.399 14.480 1.00 30.66 113 PRO A N 1
ATOM 849 C CA . PRO A 1 113 ? -7.085 -29.213 14.530 1.00 30.66 113 PRO A CA 1
ATOM 850 C C . PRO A 1 113 ? -7.980 -29.270 15.769 1.00 30.66 113 PRO A C 1
ATOM 852 O O . PRO A 1 113 ? -8.746 -30.216 15.950 1.00 30.66 113 PRO A O 1
ATOM 855 N N . ILE A 1 114 ? -7.883 -28.251 16.622 1.00 29.53 114 ILE A N 1
ATOM 856 C CA . ILE A 1 114 ? -8.771 -28.093 17.771 1.00 29.53 114 ILE A CA 1
ATOM 857 C C . ILE A 1 114 ? -10.139 -27.667 17.233 1.00 29.53 114 ILE A C 1
ATOM 859 O O . ILE A 1 114 ? -10.342 -26.516 16.845 1.00 29.53 114 ILE A O 1
ATOM 863 N N . GLN A 1 115 ? -11.073 -28.619 17.207 1.00 26.78 115 GLN A N 1
ATOM 864 C CA . GLN A 1 115 ? -12.485 -28.308 17.365 1.00 26.78 115 GLN A CA 1
ATOM 865 C C . GLN A 1 115 ? -12.662 -27.665 18.739 1.00 26.78 115 GLN A C 1
ATOM 867 O O . GLN A 1 115 ? -12.212 -28.202 19.750 1.00 26.78 115 GLN A O 1
ATOM 872 N N . ALA A 1 116 ? -13.278 -26.490 18.753 1.00 27.09 116 ALA A N 1
ATOM 873 C CA . ALA A 1 116 ? -13.689 -25.830 19.972 1.00 27.09 116 ALA A CA 1
ATOM 874 C C . ALA A 1 116 ? -14.867 -26.597 20.587 1.00 27.09 116 ALA A C 1
ATOM 876 O O . ALA A 1 116 ? -15.934 -26.669 19.980 1.00 27.09 116 ALA A O 1
ATOM 877 N N . GLU A 1 117 ? -14.693 -27.102 21.804 1.00 25.53 117 GLU A N 1
ATOM 878 C CA . GLU A 1 117 ? -15.793 -27.169 22.764 1.00 25.53 117 GLU A CA 1
ATOM 879 C C . GLU A 1 117 ? -15.505 -26.196 23.917 1.00 25.53 117 GLU A C 1
ATOM 881 O O . GLU A 1 117 ? -14.340 -26.015 24.288 1.00 25.53 117 GLU A O 1
ATOM 886 N N . PRO A 1 118 ? -16.537 -25.528 24.463 1.00 33.81 118 PRO A N 1
ATOM 887 C CA . PRO A 1 118 ? -16.377 -24.544 25.518 1.00 33.81 118 PRO A CA 1
ATOM 888 C C . PRO A 1 118 ? -16.410 -25.203 26.903 1.00 33.81 118 PRO A C 1
ATOM 890 O O . PRO A 1 118 ? -17.302 -25.991 27.215 1.00 33.81 118 PRO A O 1
ATOM 893 N N . GLU A 1 119 ? -15.488 -24.806 27.779 1.00 25.38 119 GLU A N 1
ATOM 894 C CA . GLU A 1 119 ? -15.634 -25.020 29.218 1.00 25.38 119 GLU A CA 1
ATOM 895 C C . GLU A 1 119 ? -16.546 -23.939 29.815 1.00 25.38 119 GLU A C 1
ATOM 897 O O . GLU A 1 119 ? -16.242 -22.747 29.770 1.00 25.38 119 GLU A O 1
ATOM 902 N N . ALA A 1 120 ? -17.651 -24.369 30.424 1.00 28.91 120 ALA A N 1
ATOM 903 C CA . ALA A 1 120 ? -18.426 -23.576 31.369 1.00 28.91 120 ALA A CA 1
ATOM 904 C C . ALA A 1 120 ? -18.764 -24.433 32.602 1.00 28.91 120 ALA A C 1
ATOM 906 O O . ALA A 1 120 ? -19.596 -25.336 32.544 1.00 28.91 120 ALA A O 1
ATOM 907 N N . GLY A 1 121 ? -18.142 -24.123 33.743 1.00 24.53 121 GLY A N 1
ATOM 908 C CA . GLY A 1 121 ? -18.831 -24.159 35.039 1.00 24.53 121 GLY A CA 1
ATOM 909 C C . GLY A 1 121 ? -19.465 -22.778 35.250 1.00 24.53 121 GLY A C 1
ATOM 910 O O . GLY A 1 121 ? -18.918 -21.787 34.788 1.00 24.53 121 GLY A O 1
ATOM 911 N N . SER A 1 122 ? -20.611 -22.576 35.889 1.00 24.81 122 SER A N 1
ATOM 912 C CA . SER A 1 122 ? -21.357 -23.383 36.846 1.00 24.81 122 SER A CA 1
ATOM 913 C C . SER A 1 122 ? -22.752 -22.764 37.018 1.00 24.81 122 SER A C 1
ATOM 915 O O . SER A 1 122 ? -22.829 -21.566 37.275 1.00 24.81 122 SER A O 1
ATOM 917 N N . ALA A 1 123 ? -23.821 -23.558 36.964 1.00 26.16 123 ALA A N 1
ATOM 918 C CA . ALA A 1 123 ? -25.032 -23.403 37.785 1.00 26.16 123 ALA A CA 1
ATOM 919 C C . ALA A 1 123 ? -25.982 -24.562 37.459 1.00 26.16 123 ALA A C 1
ATOM 921 O O . ALA A 1 123 ? -26.394 -24.744 36.318 1.00 26.16 123 ALA A O 1
ATOM 922 N N . GLY A 1 124 ? -26.267 -25.390 38.461 1.00 24.59 124 GLY A N 1
ATOM 923 C CA . GLY A 1 124 ? -27.038 -26.610 38.297 1.00 24.59 124 GLY A CA 1
ATOM 924 C C . GLY A 1 124 ? -28.527 -26.372 38.077 1.00 24.59 124 GLY A C 1
ATOM 925 O O . GLY A 1 124 ? -29.133 -25.549 38.749 1.00 24.59 124 GLY A O 1
ATOM 926 N N . TYR A 1 125 ? -29.112 -27.214 37.233 1.00 25.64 125 TYR A N 1
ATOM 927 C CA . TYR A 1 125 ? -30.381 -27.865 37.524 1.00 25.64 125 TYR A CA 1
ATOM 928 C C . TYR A 1 125 ? -30.270 -29.320 37.077 1.00 25.64 125 TYR A C 1
ATOM 930 O O . TYR A 1 125 ? -30.000 -29.633 35.920 1.00 25.64 125 TYR A O 1
ATOM 938 N N . GLN A 1 126 ? -30.417 -30.211 38.051 1.00 28.45 126 GLN A N 1
ATOM 939 C CA . GLN A 1 126 ? -30.562 -31.641 37.846 1.00 28.45 126 GLN A CA 1
ATOM 940 C C . GLN A 1 126 ? -31.881 -31.914 37.117 1.00 28.45 126 GLN A C 1
ATOM 942 O O . GLN A 1 126 ? -32.943 -31.570 37.626 1.00 28.45 126 GLN A O 1
ATOM 947 N N . SER A 1 127 ? -31.834 -32.634 36.001 1.00 28.16 127 SER A N 1
ATOM 948 C CA . SER A 1 127 ? -32.765 -33.743 35.783 1.00 28.16 127 SER A CA 1
ATOM 949 C C . SER A 1 127 ? -32.130 -34.751 34.831 1.00 28.16 127 SER A C 1
ATOM 951 O O . SER A 1 127 ? -31.520 -34.411 33.821 1.00 28.16 127 SER A O 1
ATOM 953 N N . ALA A 1 128 ? -32.178 -36.005 35.254 1.00 24.17 128 ALA A N 1
ATOM 954 C CA . ALA A 1 128 ? -31.572 -37.138 34.594 1.00 24.17 128 ALA A CA 1
ATOM 955 C C . ALA A 1 128 ? -32.463 -37.645 33.456 1.00 24.17 128 ALA A C 1
ATOM 957 O O . ALA A 1 128 ? -33.647 -37.873 33.679 1.00 24.17 128 ALA A O 1
ATOM 958 N N . GLN A 1 129 ? -31.864 -37.937 32.301 1.00 25.88 129 GLN A N 1
ATOM 959 C CA . GLN A 1 129 ? -31.885 -39.280 31.708 1.00 25.88 129 GLN A CA 1
ATOM 960 C C . GLN A 1 129 ? -30.901 -39.343 30.533 1.00 25.88 129 GLN A C 1
ATOM 962 O O . GLN A 1 129 ? -31.171 -38.912 29.417 1.00 25.88 129 GLN A O 1
ATOM 967 N N . SER A 1 130 ? -29.718 -39.877 30.830 1.00 24.52 130 SER A N 1
ATOM 968 C CA . SER A 1 130 ? -28.706 -40.267 29.857 1.00 24.52 130 SER A CA 1
ATOM 969 C C . SER A 1 130 ? -29.165 -41.445 28.994 1.00 24.52 130 SER A C 1
ATOM 971 O O . SER A 1 130 ? -29.805 -42.367 29.488 1.00 24.52 130 SER A O 1
ATOM 973 N N . MET A 1 131 ? -28.672 -41.447 27.753 1.00 23.86 131 MET A N 1
ATOM 974 C CA . MET A 1 131 ? -28.337 -42.619 26.934 1.00 23.86 131 MET A CA 1
ATOM 975 C C . MET A 1 131 ? -29.431 -43.667 26.676 1.00 23.86 131 MET A C 1
ATOM 977 O O . MET A 1 131 ? -29.558 -44.649 27.403 1.00 23.86 131 MET A O 1
ATOM 981 N N . PHE A 1 132 ? -30.047 -43.570 25.496 1.00 22.25 132 PHE A N 1
ATOM 982 C CA . PHE A 1 132 ? -30.452 -44.738 24.710 1.00 22.25 132 PHE A CA 1
ATOM 983 C C . PHE A 1 132 ? -30.018 -44.554 23.238 1.00 22.25 132 PHE A C 1
ATOM 985 O O . PHE A 1 132 ? -30.488 -43.649 22.561 1.00 22.25 132 PHE A O 1
ATOM 992 N N . VAL A 1 133 ? -29.148 -45.474 22.780 1.00 24.45 133 VAL A N 1
ATOM 993 C CA . VAL A 1 133 ? -28.952 -45.957 21.386 1.00 24.45 133 VAL A CA 1
ATOM 994 C C . VAL A 1 133 ? -28.274 -44.971 20.415 1.00 24.45 133 VAL A C 1
ATOM 996 O O . VAL A 1 133 ? -28.909 -44.110 19.828 1.00 24.45 133 VAL A O 1
ATOM 999 N N . PHE A 1 134 ? -26.945 -44.968 20.257 1.00 21.44 134 PHE A N 1
ATOM 1000 C CA . PHE A 1 134 ? -26.098 -45.976 19.584 1.00 21.44 134 PHE A CA 1
ATOM 1001 C C . PHE A 1 134 ? -26.576 -46.334 18.165 1.00 21.44 134 PHE A C 1
ATOM 1003 O O . PHE A 1 134 ? -27.408 -47.214 17.986 1.00 21.44 134 PHE A O 1
ATOM 1010 N N . CYS A 1 135 ? -26.004 -45.639 17.175 1.00 22.77 135 CYS A N 1
ATOM 1011 C CA . CYS A 1 135 ? -25.842 -46.027 15.772 1.00 22.77 135 CYS A CA 1
ATOM 1012 C C . CYS A 1 135 ? -26.827 -47.076 15.236 1.00 22.77 135 CYS A C 1
ATOM 1014 O O . CYS A 1 135 ? -26.590 -48.284 15.327 1.00 22.77 135 CYS A O 1
ATOM 1016 N N . ALA A 1 136 ? -27.878 -46.591 14.574 1.00 24.11 136 ALA A N 1
ATOM 1017 C CA . ALA A 1 136 ? -28.664 -47.390 13.652 1.00 24.11 136 ALA A CA 1
ATOM 1018 C C . ALA A 1 136 ? -27.743 -47.973 12.564 1.00 24.11 136 ALA A C 1
ATOM 1020 O O . ALA A 1 136 ? -27.294 -47.284 11.655 1.00 24.11 136 ALA A O 1
ATOM 1021 N N . LEU A 1 137 ? -27.436 -49.255 12.751 1.00 24.58 137 LEU A N 1
ATOM 1022 C CA . LEU A 1 137 ? -27.292 -50.300 11.745 1.00 24.58 137 LEU A CA 1
ATOM 1023 C C . LEU A 1 137 ? -26.507 -49.939 10.475 1.00 24.58 137 LEU A C 1
ATOM 1025 O O . LEU A 1 137 ? -27.006 -49.345 9.523 1.00 24.58 137 LEU A O 1
ATOM 1029 N N . LYS A 1 138 ? -25.301 -50.520 10.411 1.00 25.92 138 LYS A N 1
ATOM 1030 C CA . LYS A 1 138 ? -24.761 -51.103 9.179 1.00 25.92 138 LYS A CA 1
ATOM 1031 C C . LYS A 1 138 ? -25.886 -51.688 8.322 1.00 25.92 138 LYS A C 1
ATOM 1033 O O . LYS A 1 138 ? -26.617 -52.551 8.804 1.00 25.92 138 LYS A O 1
ATOM 1038 N N . GLY A 1 139 ? -25.902 -51.344 7.038 1.00 27.25 139 GLY A N 1
ATOM 1039 C CA . GLY A 1 139 ? -26.558 -52.205 6.063 1.00 27.25 139 GLY A CA 1
ATOM 1040 C C . GLY A 1 139 ? -27.088 -51.547 4.805 1.00 27.25 139 GLY A C 1
ATOM 1041 O O . GLY A 1 139 ? -28.225 -51.830 4.477 1.00 27.25 139 GLY A O 1
ATOM 1042 N N . ILE A 1 140 ? -26.282 -50.781 4.063 1.00 25.98 140 ILE A N 1
ATOM 1043 C CA . ILE A 1 140 ? -26.274 -50.929 2.599 1.00 25.98 140 ILE A CA 1
ATOM 1044 C C . ILE A 1 140 ? -24.813 -50.919 2.153 1.00 25.98 140 ILE A C 1
ATOM 1046 O O . ILE A 1 140 ? -24.129 -49.899 2.136 1.00 25.98 140 ILE A O 1
ATOM 1050 N N . SER A 1 141 ? -24.325 -52.128 1.898 1.00 26.73 141 SER A N 1
ATOM 1051 C CA . SER A 1 141 ? -23.084 -52.423 1.204 1.00 26.73 141 SER A CA 1
ATOM 1052 C C . SER A 1 141 ? -23.065 -51.756 -0.163 1.00 26.73 141 SER A C 1
ATOM 1054 O O . SER A 1 141 ? -24.070 -51.758 -0.872 1.00 26.73 141 SER A O 1
ATOM 1056 N N . GLY A 1 142 ? -21.890 -51.268 -0.554 1.00 25.64 142 GLY A N 1
ATOM 1057 C CA . GLY A 1 142 ? -21.609 -51.013 -1.953 1.00 25.64 142 GLY A CA 1
ATOM 1058 C C . GLY A 1 142 ? -21.866 -52.270 -2.776 1.00 25.64 142 GLY A C 1
ATOM 1059 O O . GLY A 1 142 ? -21.340 -53.340 -2.469 1.00 25.64 142 GLY A O 1
ATOM 1060 N N . GLU A 1 143 ? -22.642 -52.110 -3.840 1.00 25.50 143 GLU A N 1
ATOM 1061 C CA . GLU A 1 143 ? -22.497 -52.940 -5.019 1.00 25.50 143 GLU A CA 1
ATOM 1062 C C . GLU A 1 143 ? -21.760 -52.157 -6.100 1.00 25.50 143 GLU A C 1
ATOM 1064 O O . GLU A 1 143 ? -22.074 -51.027 -6.472 1.00 25.50 143 GLU A O 1
ATOM 1069 N N . CYS A 1 144 ? -20.705 -52.826 -6.535 1.00 23.67 144 CYS A N 1
ATOM 1070 C CA . CYS A 1 144 ? -19.944 -52.635 -7.742 1.00 23.67 144 CYS A CA 1
ATOM 1071 C C . CYS A 1 144 ? -20.812 -52.361 -8.983 1.00 23.67 144 CYS A C 1
ATOM 1073 O O . CYS A 1 144 ? -21.759 -53.082 -9.259 1.00 23.67 144 CYS A O 1
ATOM 1075 N N . LEU A 1 145 ? -20.318 -51.425 -9.797 1.00 23.02 145 LEU A N 1
ATOM 1076 C CA . LEU A 1 145 ? -20.040 -51.593 -11.229 1.00 23.02 145 LEU A CA 1
ATOM 1077 C C . LEU A 1 145 ? -21.151 -52.098 -12.175 1.00 23.02 145 LEU A C 1
ATOM 1079 O O . LEU A 1 145 ? -21.571 -53.248 -12.145 1.00 23.02 145 LEU A O 1
ATOM 1083 N N . ARG A 1 146 ? -21.309 -51.274 -13.224 1.00 23.19 146 ARG A N 1
ATOM 1084 C CA . ARG A 1 146 ? -21.746 -51.567 -14.603 1.00 23.19 146 ARG A CA 1
ATOM 1085 C C . ARG A 1 146 ? -23.249 -51.613 -14.835 1.00 23.19 146 ARG A C 1
ATOM 1087 O O . ARG A 1 146 ? -23.832 -52.684 -14.882 1.00 23.19 146 ARG A O 1
ATOM 1094 N N . LEU A 1 147 ? -23.786 -50.478 -15.277 1.00 23.23 147 LEU A N 1
ATOM 1095 C CA . LEU A 1 147 ? -24.539 -50.480 -16.528 1.00 23.23 147 LEU A CA 1
ATOM 1096 C C . LEU A 1 147 ? -24.051 -49.354 -17.439 1.00 23.23 147 LEU A C 1
ATOM 1098 O O . LEU A 1 147 ? -23.692 -48.259 -17.018 1.00 23.23 147 LEU A O 1
ATOM 1102 N N . THR A 1 148 ? -23.910 -49.753 -18.689 1.00 24.05 148 THR A N 1
ATOM 1103 C CA . THR A 1 148 ? -23.188 -49.139 -19.791 1.00 24.05 148 THR A CA 1
ATOM 1104 C C . THR A 1 148 ? -23.943 -47.986 -20.436 1.00 24.05 148 THR A C 1
ATOM 1106 O O . THR A 1 148 ? -25.152 -47.837 -20.297 1.00 24.05 148 THR A O 1
ATOM 1109 N N . SER A 1 149 ? -23.200 -47.214 -21.225 1.00 34.03 149 SER A N 1
ATOM 1110 C CA . SER A 1 149 ? -23.684 -46.248 -22.205 1.00 34.03 149 SER A CA 1
ATOM 1111 C C . SER A 1 149 ? -24.686 -46.863 -23.195 1.00 34.03 149 SER A C 1
ATOM 1113 O O . SER A 1 149 ? -24.305 -47.327 -24.267 1.00 34.03 149 SER A O 1
ATOM 1115 N N . SER A 1 150 ? -25.969 -46.844 -22.860 1.00 30.98 150 SER A N 1
ATOM 1116 C CA . SER A 1 150 ? -27.076 -46.919 -23.815 1.00 30.98 150 SER A CA 1
ATOM 1117 C C . SER A 1 150 ? -28.361 -46.597 -23.068 1.00 30.98 150 SER A C 1
ATOM 1119 O O . SER A 1 150 ? -28.972 -47.483 -22.492 1.00 30.98 150 SER A O 1
ATOM 1121 N N . ASP A 1 151 ? -28.668 -45.307 -22.967 1.00 26.44 151 ASP A N 1
ATOM 1122 C CA . ASP A 1 151 ? -30.010 -44.742 -23.184 1.00 26.44 151 ASP A CA 1
ATOM 1123 C C . ASP A 1 151 ? -29.981 -43.236 -22.903 1.00 26.44 151 ASP A C 1
ATOM 1125 O O . ASP A 1 151 ? -30.781 -42.649 -22.185 1.00 26.44 151 ASP A O 1
ATOM 1129 N N . ALA A 1 152 ? -29.031 -42.569 -23.563 1.00 30.53 152 ALA A N 1
ATOM 1130 C CA . ALA A 1 152 ? -29.248 -41.205 -24.000 1.00 30.53 152 ALA A CA 1
ATOM 1131 C C . ALA A 1 152 ? -30.207 -41.261 -25.196 1.00 30.53 152 ALA A C 1
ATOM 1133 O O . ALA A 1 152 ? -29.772 -41.502 -26.326 1.00 30.53 152 ALA A O 1
ATOM 1134 N N . ARG A 1 153 ? -31.511 -41.062 -24.970 1.00 26.05 153 ARG A N 1
ATOM 1135 C CA . ARG A 1 153 ? -32.441 -40.656 -26.034 1.00 26.05 153 ARG A CA 1
ATOM 1136 C C . ARG A 1 153 ? -33.759 -40.112 -25.464 1.00 26.05 153 ARG A C 1
ATOM 1138 O O . ARG A 1 153 ? -34.507 -40.836 -24.827 1.00 26.05 153 ARG A O 1
ATOM 1145 N N . SER A 1 154 ? -34.039 -38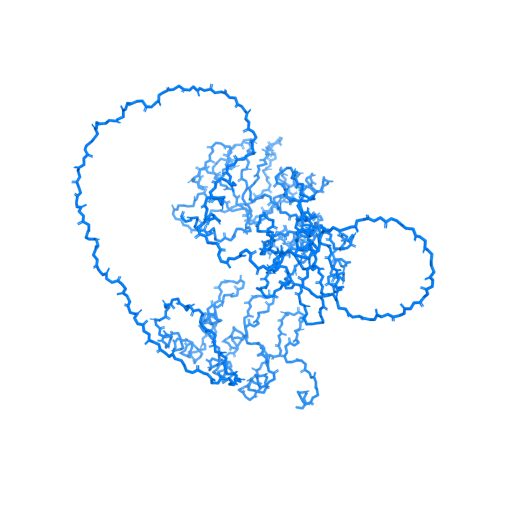.854 -25.822 1.00 26.92 154 SER A N 1
ATOM 1146 C CA . SER A 1 154 ? -35.181 -37.990 -25.447 1.00 26.92 154 SER A CA 1
ATOM 1147 C C . SER A 1 154 ? -34.953 -37.242 -24.128 1.00 26.92 154 SER A C 1
ATOM 1149 O O . SER A 1 154 ? -35.061 -37.826 -23.069 1.00 26.92 154 SER A O 1
ATOM 1151 N N . LEU A 1 155 ? -34.591 -35.958 -24.098 1.00 25.16 155 LEU A N 1
ATOM 1152 C CA . LEU A 1 155 ? -35.129 -34.861 -24.898 1.00 25.16 155 LEU A CA 1
ATOM 1153 C C . LEU A 1 155 ? -34.044 -33.951 -25.498 1.00 25.16 155 LEU A C 1
ATOM 1155 O O . LEU A 1 155 ? -33.168 -33.433 -24.813 1.00 25.16 155 LEU A O 1
ATOM 1159 N N . LYS A 1 156 ? -34.175 -33.708 -26.805 1.00 25.02 156 LYS A N 1
ATOM 1160 C CA . LYS A 1 156 ? -33.652 -32.530 -27.508 1.00 25.02 156 LYS A CA 1
ATOM 1161 C C . LYS A 1 156 ? -34.792 -31.516 -27.672 1.00 25.02 156 LYS A C 1
ATOM 1163 O O . LYS A 1 156 ? -35.928 -31.944 -27.870 1.00 25.02 156 LYS A O 1
ATOM 1168 N N . LYS A 1 157 ? -34.395 -30.240 -27.828 1.00 26.81 157 LYS A N 1
ATOM 1169 C CA . LYS A 1 157 ? -35.141 -29.049 -28.315 1.00 26.81 157 LYS A CA 1
ATOM 1170 C C . LYS A 1 157 ? -35.851 -28.277 -27.183 1.00 26.81 157 LYS A C 1
ATOM 1172 O O . LYS A 1 157 ? -36.569 -28.895 -26.422 1.00 26.81 157 LYS A O 1
ATOM 1177 N N . HIS A 1 158 ? -35.720 -26.964 -26.979 1.00 25.97 158 HIS A N 1
ATOM 1178 C CA . HIS A 1 158 ? -35.366 -25.836 -27.846 1.00 25.97 158 HIS A CA 1
ATOM 1179 C C . HIS A 1 158 ? -34.588 -24.747 -27.083 1.00 25.97 158 HIS A C 1
ATOM 1181 O O . HIS A 1 158 ? -34.641 -24.645 -25.864 1.00 25.97 158 HIS A O 1
ATOM 1187 N N . SER A 1 159 ? -33.891 -23.923 -27.858 1.00 24.41 159 SER A N 1
ATOM 1188 C CA . SER A 1 159 ? -33.186 -22.702 -27.482 1.00 24.41 159 SER A CA 1
ATOM 1189 C C . SER A 1 159 ? -34.099 -21.465 -27.414 1.00 24.41 159 SER A C 1
ATOM 1191 O O . SER A 1 159 ? -35.041 -21.369 -28.198 1.00 24.41 159 SER A O 1
ATOM 1193 N N . VAL A 1 160 ? -33.638 -20.475 -26.635 1.00 25.00 160 VAL A N 1
ATOM 1194 C CA . VAL A 1 160 ? -33.929 -19.021 -26.657 1.00 25.00 160 VAL A CA 1
ATOM 1195 C C . VAL A 1 160 ? -35.154 -18.524 -25.872 1.00 25.00 160 VAL A C 1
ATOM 1197 O O . VAL A 1 160 ? -36.291 -18.782 -26.247 1.00 25.00 160 VAL A O 1
ATOM 1200 N N . GLY A 1 161 ? -34.892 -17.679 -24.860 1.00 23.17 161 GLY A N 1
ATOM 1201 C CA . GLY A 1 161 ? -35.840 -16.669 -24.368 1.00 23.17 161 GLY A CA 1
ATOM 1202 C C . GLY A 1 161 ? -35.801 -16.403 -22.858 1.00 23.17 161 GLY A C 1
ATOM 1203 O O . GLY A 1 161 ? -36.332 -17.181 -22.082 1.00 23.17 161 GLY A O 1
ATOM 1204 N N . SER A 1 162 ? -35.200 -15.276 -22.469 1.00 28.94 162 SER A N 1
ATOM 1205 C CA . SER A 1 162 ? -35.246 -14.602 -21.155 1.00 28.94 162 SER A CA 1
ATOM 1206 C C . SER A 1 162 ? -36.538 -14.794 -20.337 1.00 28.94 162 SER A C 1
ATOM 1208 O O . SER A 1 162 ? -37.563 -14.276 -20.771 1.00 28.94 162 SER A O 1
ATOM 1210 N N . VAL A 1 163 ? -36.467 -15.345 -19.110 1.00 27.72 163 VAL A N 1
ATOM 1211 C CA . VAL A 1 163 ? -37.421 -15.065 -18.006 1.00 27.72 163 VAL A CA 1
ATOM 1212 C C . VAL A 1 163 ? -36.747 -15.257 -16.627 1.00 27.72 163 VAL A C 1
ATOM 1214 O O . VAL A 1 163 ? -36.410 -16.363 -16.222 1.00 27.72 163 VAL A O 1
ATOM 1217 N N . THR A 1 164 ? -36.513 -14.133 -15.950 1.00 27.55 164 THR A N 1
ATOM 1218 C CA . THR A 1 164 ? -36.808 -13.811 -14.537 1.00 27.55 164 THR A CA 1
ATOM 1219 C C . THR A 1 164 ? -36.928 -14.933 -13.479 1.00 27.55 164 THR A C 1
ATOM 1221 O O . THR A 1 164 ? -37.837 -15.753 -13.517 1.00 27.55 164 THR A O 1
ATOM 1224 N N . ARG A 1 165 ? -36.082 -14.836 -12.436 1.00 30.86 165 ARG A N 1
ATOM 1225 C CA . ARG A 1 165 ? -36.419 -14.887 -10.991 1.00 30.86 165 ARG A CA 1
ATOM 1226 C C . ARG A 1 165 ? -37.598 -15.811 -10.608 1.00 30.86 165 ARG A C 1
ATOM 1228 O O . ARG A 1 165 ? -38.713 -15.317 -10.548 1.00 30.86 165 ARG A O 1
ATOM 1235 N N . CYS A 1 166 ? -37.339 -17.098 -10.323 1.00 31.44 166 CYS A N 1
ATOM 1236 C CA . CYS A 1 166 ? -38.101 -17.971 -9.395 1.00 31.44 166 CYS A CA 1
ATOM 1237 C C . CYS A 1 166 ? -37.721 -19.462 -9.559 1.00 31.44 166 CYS A C 1
ATOM 1239 O O . CYS A 1 166 ? -38.374 -20.179 -10.307 1.00 31.44 166 CYS A O 1
ATOM 1241 N N . THR A 1 167 ? -36.727 -19.964 -8.816 1.00 33.31 167 THR A N 1
ATOM 1242 C CA . THR A 1 167 ? -36.507 -21.422 -8.623 1.00 33.31 167 THR A CA 1
ATOM 1243 C C . THR A 1 167 ? -35.785 -21.729 -7.304 1.00 33.31 167 THR A C 1
ATOM 1245 O O . THR A 1 167 ? -34.818 -22.480 -7.256 1.00 33.31 167 THR A O 1
ATOM 1248 N N . LEU A 1 168 ? -36.270 -21.163 -6.193 1.00 29.75 168 LEU A N 1
ATOM 1249 C CA . LEU A 1 168 ? -35.892 -21.635 -4.849 1.00 29.75 168 LEU A CA 1
ATOM 1250 C C . LEU A 1 168 ? -37.012 -21.491 -3.803 1.00 29.75 168 LEU A C 1
ATOM 1252 O O . LEU A 1 168 ? -36.753 -21.378 -2.613 1.00 29.75 168 LEU A O 1
ATOM 1256 N N . VAL A 1 169 ? -38.273 -21.518 -4.251 1.00 31.33 169 VAL A N 1
ATOM 1257 C CA . VAL A 1 169 ? -39.466 -21.511 -3.374 1.00 31.33 169 VAL A CA 1
ATOM 1258 C C . VAL A 1 169 ? -40.290 -22.807 -3.499 1.00 31.33 169 VAL A C 1
ATOM 1260 O O . VAL A 1 169 ? -41.129 -23.095 -2.655 1.00 31.33 169 VAL A O 1
ATOM 1263 N N . ALA A 1 170 ? -40.008 -23.668 -4.482 1.00 33.56 170 ALA A N 1
ATOM 1264 C CA . ALA A 1 170 ? -40.838 -24.845 -4.765 1.00 33.56 170 ALA A CA 1
ATOM 1265 C C . ALA A 1 170 ? -40.425 -26.148 -4.045 1.00 33.56 170 ALA A C 1
ATOM 1267 O O . ALA A 1 170 ? -41.094 -27.153 -4.218 1.00 33.56 170 ALA A O 1
ATOM 1268 N N . VAL A 1 171 ? -39.367 -26.156 -3.223 1.00 34.66 171 VAL A N 1
ATOM 1269 C CA . VAL A 1 171 ? -38.981 -27.347 -2.420 1.00 34.66 171 VAL A CA 1
ATOM 1270 C C . VAL A 1 171 ? -39.375 -27.195 -0.941 1.00 34.66 171 VAL A C 1
ATOM 1272 O O . VAL A 1 171 ? -39.320 -28.143 -0.167 1.00 34.66 171 VAL A O 1
ATOM 1275 N N . TRP A 1 172 ? -39.844 -26.010 -0.539 1.00 33.62 172 TRP A N 1
ATOM 1276 C CA . TRP A 1 172 ? -40.232 -25.730 0.847 1.00 33.62 172 TRP A CA 1
ATOM 1277 C C . TRP A 1 172 ? -41.728 -25.958 1.116 1.00 33.62 172 TRP A C 1
ATOM 1279 O O . TRP A 1 172 ? -42.111 -26.238 2.248 1.00 33.62 172 TRP A O 1
ATOM 1289 N N . GLN A 1 173 ? -42.578 -25.908 0.082 1.00 33.22 173 GLN A N 1
ATOM 1290 C CA . GLN A 1 173 ? -44.026 -26.094 0.250 1.00 33.22 173 GLN A CA 1
ATOM 1291 C C . GLN A 1 173 ? -44.465 -27.561 0.388 1.00 33.22 173 GLN A C 1
ATOM 1293 O O . GLN A 1 173 ? -45.486 -27.810 1.023 1.00 33.22 173 GLN A O 1
ATOM 1298 N N . ASP A 1 174 ? -43.666 -28.528 -0.069 1.00 37.50 174 ASP A N 1
ATOM 1299 C CA . ASP A 1 174 ? -43.983 -29.956 0.103 1.00 37.50 174 ASP A CA 1
ATOM 1300 C C . ASP A 1 174 ? -43.492 -30.522 1.451 1.00 37.50 174 ASP A C 1
ATOM 1302 O O . ASP A 1 174 ? -44.001 -31.533 1.930 1.00 37.50 174 ASP A O 1
ATOM 1306 N N . PHE A 1 175 ? -42.549 -29.844 2.119 1.00 35.91 175 PHE A N 1
ATOM 1307 C CA . PHE A 1 175 ? -42.015 -30.261 3.424 1.00 35.91 175 PHE A CA 1
ATOM 1308 C C . PHE A 1 175 ? -42.936 -29.865 4.596 1.00 35.91 175 PHE A C 1
ATOM 1310 O O . PHE A 1 175 ? -43.005 -30.558 5.611 1.00 35.91 175 PHE A O 1
ATOM 1317 N N . VAL A 1 176 ? -43.703 -28.779 4.440 1.00 41.75 176 VAL A N 1
ATOM 1318 C CA . VAL A 1 176 ? -44.641 -28.258 5.456 1.00 41.75 176 VAL A CA 1
ATOM 1319 C C . VAL A 1 176 ? -45.959 -29.056 5.507 1.00 41.75 176 VAL A C 1
ATOM 1321 O O . VAL A 1 176 ? -46.683 -28.992 6.497 1.00 41.75 176 VAL A O 1
ATOM 1324 N N . ALA A 1 177 ? -46.254 -29.887 4.503 1.00 42.09 177 ALA A N 1
ATOM 1325 C CA . ALA A 1 177 ? -47.459 -30.724 4.467 1.00 42.09 177 ALA A CA 1
ATOM 1326 C C . ALA A 1 177 ? -47.375 -32.008 5.323 1.00 42.09 177 ALA A C 1
ATOM 1328 O O . ALA A 1 177 ? -48.354 -32.748 5.411 1.00 42.09 177 ALA A O 1
ATOM 1329 N N . MET A 1 178 ? -46.232 -32.287 5.961 1.00 36.28 178 MET A N 1
ATOM 1330 C CA . MET A 1 178 ? -45.963 -33.573 6.621 1.00 36.28 178 MET A CA 1
ATOM 1331 C C . MET A 1 178 ? -46.000 -33.523 8.164 1.00 36.28 178 MET A C 1
ATOM 1333 O O . MET A 1 178 ? -45.820 -34.553 8.806 1.00 36.28 178 MET A O 1
ATOM 1337 N N . PHE A 1 179 ? -46.292 -32.362 8.771 1.00 39.75 179 PHE A N 1
ATOM 1338 C CA . PHE A 1 179 ? -46.328 -32.190 10.235 1.00 39.75 179 PHE A CA 1
ATOM 1339 C C . PHE A 1 179 ? -47.579 -31.417 10.713 1.00 39.75 179 PHE A C 1
ATOM 1341 O O . PHE A 1 179 ? -47.521 -30.202 10.907 1.00 39.75 179 PHE A O 1
ATOM 1348 N N . PRO A 1 180 ? -48.723 -32.094 10.938 1.00 40.97 180 PRO A N 1
ATOM 1349 C CA . PRO A 1 180 ? -49.979 -31.448 11.348 1.00 40.97 180 PRO A CA 1
ATOM 1350 C C . PRO A 1 180 ? -50.006 -30.917 12.794 1.00 40.97 180 PRO A C 1
ATOM 1352 O O . PRO A 1 180 ? -50.954 -30.234 13.171 1.00 40.97 180 PRO A O 1
ATOM 1355 N N . GLU A 1 181 ? -48.994 -31.201 13.616 1.00 40.62 181 GLU A N 1
ATOM 1356 C CA . GLU A 1 181 ? -48.996 -30.865 15.052 1.00 40.62 181 GLU A CA 1
ATOM 1357 C C . GLU A 1 181 ? -48.426 -29.468 15.375 1.00 40.62 181 GLU A C 1
ATOM 1359 O O . GLU A 1 181 ? -48.523 -29.009 16.508 1.00 40.62 181 GLU A O 1
ATOM 1364 N N . LEU A 1 182 ? -47.906 -28.738 14.379 1.00 41.19 182 LEU A N 1
ATOM 1365 C CA . LEU A 1 182 ? -47.371 -27.373 14.538 1.00 41.19 182 LEU A CA 1
ATOM 1366 C C . LEU A 1 182 ? -48.385 -26.248 14.227 1.00 41.19 182 LEU A C 1
ATOM 1368 O O . LEU A 1 182 ? -48.025 -25.074 14.260 1.00 41.19 182 LEU A O 1
ATOM 1372 N N . GLN A 1 183 ? -49.656 -26.562 13.935 1.00 37.56 183 GLN A N 1
ATOM 1373 C CA . GLN A 1 183 ? -50.673 -25.561 13.549 1.00 37.56 183 GLN A CA 1
ATOM 1374 C C . GLN A 1 183 ? -51.534 -24.988 14.695 1.00 37.56 183 GLN A C 1
ATOM 1376 O O . GLN A 1 183 ? -52.373 -24.121 14.443 1.00 37.56 183 GLN A O 1
ATOM 1381 N N . ALA A 1 184 ? -51.335 -25.390 15.952 1.00 38.28 184 ALA A N 1
ATOM 1382 C CA . ALA A 1 184 ? -52.119 -24.886 17.085 1.00 38.28 184 ALA A CA 1
ATOM 1383 C C . ALA A 1 184 ? -51.310 -23.895 17.943 1.00 38.28 184 ALA A C 1
ATOM 1385 O O . ALA A 1 184 ? -50.778 -24.248 18.988 1.00 38.28 184 ALA A O 1
ATOM 1386 N N . GLY A 1 185 ? -51.212 -22.643 17.490 1.00 36.28 185 GLY A N 1
ATOM 1387 C CA . GLY A 1 185 ? -50.578 -21.568 18.270 1.00 36.28 185 GLY A CA 1
ATOM 1388 C C . GLY A 1 185 ? -50.686 -20.155 17.687 1.00 36.28 185 GLY A C 1
ATOM 1389 O O . GLY A 1 185 ? -50.428 -19.191 18.392 1.00 36.28 185 GLY A O 1
ATOM 1390 N N . PHE A 1 186 ? -51.117 -20.002 16.431 1.00 29.36 186 PHE A N 1
ATOM 1391 C CA . PHE A 1 186 ? -51.250 -18.696 15.769 1.00 29.36 186 PHE A CA 1
ATOM 1392 C C . PHE A 1 186 ? -52.627 -18.539 15.106 1.00 29.36 186 PHE A C 1
ATOM 1394 O O . PHE A 1 186 ? -52.752 -18.515 13.884 1.00 29.36 186 PHE A O 1
ATOM 1401 N N . ARG A 1 187 ? -53.695 -18.446 15.907 1.00 30.30 187 ARG A N 1
ATOM 1402 C CA . ARG A 1 187 ? -55.002 -17.927 15.459 1.00 30.30 187 ARG A CA 1
ATOM 1403 C C . ARG A 1 187 ? -55.737 -17.228 16.599 1.00 30.30 187 ARG A C 1
ATOM 1405 O O . ARG A 1 187 ? -56.738 -17.725 17.081 1.00 30.30 187 ARG A O 1
ATOM 1412 N N . GLU A 1 188 ? -55.240 -16.062 16.982 1.00 29.56 188 GLU A N 1
ATOM 1413 C CA . GLU A 1 188 ? -55.997 -14.987 17.638 1.00 29.56 188 GLU A CA 1
ATOM 1414 C C . GLU A 1 188 ? -55.072 -13.765 17.603 1.00 29.56 188 GLU A C 1
ATOM 1416 O O . GLU A 1 188 ? -54.192 -13.598 18.433 1.00 29.56 188 GLU A O 1
ATOM 1421 N N . THR A 1 189 ? -55.025 -13.007 16.511 1.00 27.39 189 THR A N 1
ATOM 1422 C CA . THR A 1 189 ? -55.716 -11.713 16.457 1.00 27.39 189 THR A CA 1
ATOM 1423 C C . THR A 1 189 ? -55.573 -11.145 15.042 1.00 27.39 189 THR A C 1
ATOM 1425 O O . THR A 1 189 ? -54.565 -10.553 14.680 1.00 27.39 189 THR A O 1
ATOM 1428 N N . ALA A 1 190 ? -56.590 -11.333 14.207 1.00 26.66 190 ALA A N 1
ATOM 1429 C CA . ALA A 1 190 ? -56.753 -10.569 12.971 1.00 26.66 190 ALA A CA 1
ATOM 1430 C C . ALA A 1 190 ? -58.226 -10.600 12.564 1.00 26.66 190 ALA A C 1
ATOM 1432 O O . ALA A 1 190 ? -58.607 -11.317 11.642 1.00 26.66 190 ALA A O 1
ATOM 1433 N N . ARG A 1 191 ? -59.070 -9.868 13.300 1.00 26.77 191 ARG A N 1
ATOM 1434 C CA . ARG A 1 191 ? -60.400 -9.430 12.848 1.00 26.77 191 ARG A CA 1
ATOM 1435 C C . ARG A 1 191 ? -60.972 -8.393 13.812 1.00 26.77 191 ARG A C 1
ATOM 1437 O O . ARG A 1 191 ? -61.661 -8.747 14.754 1.00 26.77 191 ARG A O 1
ATOM 1444 N N . SER A 1 192 ? -60.683 -7.127 13.533 1.00 27.05 192 SER A N 1
ATOM 1445 C CA . SER A 1 192 ? -61.683 -6.054 13.424 1.00 27.05 192 SER A CA 1
ATOM 1446 C C . SER A 1 192 ? -60.944 -4.725 13.297 1.00 27.05 192 SER A C 1
ATOM 1448 O O . SER A 1 192 ? -60.387 -4.222 14.269 1.00 27.05 192 SER A O 1
ATOM 1450 N N . GLY A 1 193 ? -60.925 -4.167 12.089 1.00 26.80 193 GLY A N 1
ATOM 1451 C CA . GLY A 1 193 ? -60.794 -2.725 11.939 1.00 26.80 193 GLY A CA 1
ATOM 1452 C C . GLY A 1 193 ? -62.173 -2.097 12.106 1.00 26.80 193 GLY A C 1
ATOM 1453 O O . GLY A 1 193 ? -63.138 -2.669 11.612 1.00 26.80 193 GLY A O 1
ATOM 1454 N N . GLU A 1 194 ? -62.250 -0.963 12.799 1.00 26.67 194 GLU A N 1
ATOM 1455 C CA . GLU A 1 194 ? -63.043 0.210 12.410 1.00 26.67 194 GLU A CA 1
ATOM 1456 C C . GLU A 1 194 ? -62.801 1.381 13.381 1.00 26.67 194 GLU A C 1
ATOM 1458 O O . GLU A 1 194 ? -62.339 1.217 14.506 1.00 26.67 194 GLU A O 1
ATOM 1463 N N . SER A 1 195 ? -63.024 2.580 12.854 1.00 25.44 195 SER A N 1
ATOM 1464 C CA . SER A 1 195 ? -62.626 3.908 13.328 1.00 25.44 195 SER A CA 1
ATOM 1465 C C . SER A 1 195 ? -63.430 4.478 14.511 1.00 25.44 195 SER A C 1
ATOM 1467 O O . SER A 1 195 ? -64.588 4.103 14.651 1.00 25.44 195 SER A O 1
ATOM 1469 N N . VAL A 1 196 ? -62.873 5.514 15.184 1.00 24.47 196 VAL A N 1
ATOM 1470 C CA . VAL A 1 196 ? -63.505 6.802 15.633 1.00 24.47 196 VAL A CA 1
ATOM 1471 C C . VAL A 1 196 ? -63.187 7.222 17.094 1.00 24.47 196 VAL A C 1
ATOM 1473 O O . VAL A 1 196 ? -63.609 6.582 18.045 1.00 24.47 196 VAL A O 1
ATOM 1476 N N . LEU A 1 197 ? -62.540 8.402 17.188 1.00 24.19 197 LEU A N 1
ATOM 1477 C CA . LEU A 1 197 ? -62.553 9.483 18.208 1.00 24.19 197 LEU A CA 1
ATOM 1478 C C . LEU A 1 197 ? -61.862 9.371 19.591 1.00 24.19 197 LEU A C 1
ATOM 1480 O O . LEU A 1 197 ? -62.270 8.625 20.465 1.00 24.19 197 LEU A O 1
ATOM 1484 N N . ALA A 1 198 ? -60.925 10.321 19.765 1.00 23.73 198 ALA A N 1
ATOM 1485 C CA . ALA A 1 198 ? -60.722 11.278 20.869 1.00 23.73 198 ALA A CA 1
ATOM 1486 C C . ALA A 1 198 ? -60.636 10.805 22.336 1.00 23.73 198 ALA A C 1
ATOM 1488 O O . ALA A 1 198 ? -61.607 10.315 22.898 1.00 23.73 198 ALA A O 1
ATOM 1489 N N . GLY A 1 199 ? -59.542 11.208 23.003 1.00 22.53 199 GLY A N 1
ATOM 1490 C CA . GLY A 1 199 ? -59.546 11.521 24.437 1.00 22.53 199 GLY A CA 1
ATOM 1491 C C . GLY A 1 199 ? -58.389 10.946 25.257 1.00 22.53 199 GLY A C 1
ATOM 1492 O O . GLY A 1 199 ? -58.363 9.759 25.531 1.00 22.53 199 GLY A O 1
ATOM 1493 N N . GLU A 1 200 ? -57.535 11.859 25.723 1.00 24.11 200 GLU A N 1
ATOM 1494 C CA . GLU A 1 200 ? -56.811 11.829 27.005 1.00 24.11 200 GLU A CA 1
ATOM 1495 C C . GLU A 1 200 ? -55.624 10.880 27.259 1.00 24.11 200 GLU A C 1
ATOM 1497 O O . GLU A 1 200 ? -55.418 9.825 26.675 1.00 24.11 200 GLU A O 1
ATOM 1502 N N . VAL A 1 201 ? -54.788 11.413 28.149 1.00 36.12 201 VAL A N 1
ATOM 1503 C CA . VAL A 1 201 ? -53.425 11.068 28.544 1.00 36.12 201 VAL A CA 1
ATOM 1504 C C . VAL A 1 201 ? -53.431 9.905 29.536 1.00 36.12 201 VAL A C 1
ATOM 1506 O O . VAL A 1 201 ? -54.134 9.989 30.538 1.00 36.12 201 VAL A O 1
ATOM 1509 N N . ALA A 1 202 ? -52.575 8.897 29.340 1.00 24.12 202 ALA A N 1
ATOM 1510 C CA . ALA A 1 202 ? -52.022 8.108 30.441 1.00 24.12 202 ALA A CA 1
ATOM 1511 C C . ALA A 1 202 ? -50.737 7.368 30.035 1.00 24.12 202 ALA A C 1
ATOM 1513 O O . ALA A 1 202 ? -50.639 6.743 28.984 1.00 24.12 202 ALA A O 1
ATOM 1514 N N . ASP A 1 203 ? -49.779 7.488 30.938 1.00 28.09 203 ASP A N 1
ATOM 1515 C CA . ASP A 1 203 ? -48.461 6.883 31.063 1.00 28.09 203 ASP A CA 1
ATOM 1516 C C . ASP A 1 203 ? -48.547 5.350 31.214 1.00 28.09 203 ASP A C 1
ATOM 1518 O O . ASP A 1 203 ? -49.239 4.895 32.123 1.00 28.09 203 ASP A O 1
ATOM 1522 N N . VAL A 1 204 ? -47.859 4.560 30.373 1.00 24.98 204 VAL A N 1
ATOM 1523 C CA . VAL A 1 204 ? -47.449 3.175 30.698 1.00 24.98 204 VAL A CA 1
ATOM 1524 C C . VAL A 1 204 ? -46.151 2.823 29.960 1.00 24.98 204 VAL A C 1
ATOM 1526 O O . VAL A 1 204 ? -46.068 2.837 28.732 1.00 24.98 204 VAL A O 1
ATOM 1529 N N . SER A 1 205 ? -45.147 2.498 30.765 1.00 26.61 205 SER A N 1
ATOM 1530 C CA . SER A 1 205 ? -43.822 1.986 30.440 1.00 26.61 205 SER A CA 1
ATOM 1531 C C . SER A 1 205 ? -43.812 0.531 29.952 1.00 26.61 205 SER A C 1
ATOM 1533 O O . SER A 1 205 ? -44.668 -0.259 30.331 1.00 26.61 205 SER A O 1
ATOM 1535 N N . GLU A 1 206 ? -42.720 0.186 29.260 1.00 34.44 206 GLU A N 1
ATOM 1536 C CA . GLU A 1 206 ? -42.100 -1.150 29.180 1.00 34.44 206 GLU A CA 1
ATOM 1537 C C . GLU A 1 206 ? -42.885 -2.286 28.495 1.00 34.44 206 GLU A C 1
ATOM 1539 O O . GLU A 1 206 ? -43.747 -2.921 29.085 1.00 34.44 206 GLU A O 1
ATOM 1544 N N . HIS A 1 207 ? -42.475 -2.609 27.259 1.00 28.73 207 HIS A N 1
ATOM 1545 C CA . HIS A 1 207 ? -41.992 -3.935 26.821 1.00 28.73 207 HIS A CA 1
ATOM 1546 C C . HIS A 1 207 ? -41.947 -3.988 25.285 1.00 28.73 207 HIS A C 1
ATOM 1548 O O . HIS A 1 207 ? -42.927 -4.309 24.620 1.00 28.73 207 HIS A O 1
ATOM 1554 N N . ALA A 1 208 ? -40.779 -3.683 24.718 1.00 27.12 208 ALA A N 1
ATOM 1555 C CA . ALA A 1 208 ? -40.455 -3.970 23.326 1.00 27.12 208 ALA A CA 1
ATOM 1556 C C . ALA A 1 208 ? -39.087 -4.658 23.300 1.00 27.12 208 ALA A C 1
ATOM 1558 O O . ALA A 1 208 ? -38.045 -4.010 23.263 1.00 27.12 208 ALA A O 1
ATOM 1559 N N . SER A 1 209 ? -39.091 -5.984 23.387 1.00 39.91 209 SER A N 1
ATOM 1560 C CA . SER A 1 209 ? -37.903 -6.805 23.186 1.00 39.91 209 SER A CA 1
ATOM 1561 C C . SER A 1 209 ? -38.259 -7.975 22.279 1.00 39.91 209 SER A C 1
ATOM 1563 O O . SER A 1 209 ? -39.243 -8.665 22.522 1.00 39.91 209 SER A O 1
ATOM 1565 N N . GLU A 1 210 ? -37.405 -8.172 21.272 1.00 34.69 210 GLU A N 1
ATOM 1566 C CA . GLU A 1 210 ? -37.225 -9.363 20.419 1.00 34.69 210 GLU A CA 1
ATOM 1567 C C . GLU A 1 210 ? -37.771 -9.344 18.980 1.00 34.69 210 GLU A C 1
ATOM 1569 O O . GLU A 1 210 ? -37.221 -10.067 18.154 1.00 34.69 210 GLU A O 1
ATOM 1574 N N . THR A 1 211 ? -38.699 -8.463 18.585 1.00 28.58 211 THR A N 1
ATOM 1575 C CA . THR A 1 211 ? -39.127 -8.371 17.162 1.00 28.58 211 THR A CA 1
ATOM 1576 C C . THR A 1 211 ? -38.380 -7.322 16.329 1.00 28.58 211 THR A C 1
ATOM 1578 O O . THR A 1 211 ? -38.484 -7.327 15.105 1.00 28.58 211 THR A O 1
ATOM 1581 N N . ASP A 1 212 ? -37.593 -6.449 16.965 1.00 31.48 212 ASP A N 1
ATOM 1582 C CA . ASP A 1 212 ? -36.934 -5.300 16.316 1.00 31.48 212 ASP A CA 1
ATOM 1583 C C . ASP A 1 212 ? -35.531 -5.625 15.753 1.00 31.48 212 ASP A C 1
ATOM 1585 O O . ASP A 1 212 ? -34.963 -4.878 14.955 1.00 31.48 212 ASP A O 1
ATOM 1589 N N . SER A 1 213 ? -34.950 -6.771 16.133 1.00 38.41 213 SER A N 1
ATOM 1590 C CA . SER A 1 213 ? -33.565 -7.128 15.784 1.00 38.41 213 SER A CA 1
ATOM 1591 C C . SER A 1 213 ? -33.411 -7.623 14.343 1.00 38.41 213 SER A C 1
ATOM 1593 O O . SER A 1 213 ? -32.419 -7.301 13.692 1.00 38.41 213 SER A O 1
ATOM 1595 N N . PHE A 1 214 ? -34.395 -8.355 13.817 1.00 30.70 214 PHE A N 1
ATOM 1596 C CA . PHE A 1 214 ? -34.349 -8.917 12.462 1.00 30.70 214 PHE A CA 1
ATOM 1597 C C . PHE A 1 214 ? -34.663 -7.872 11.382 1.00 30.70 214 PHE A C 1
ATOM 1599 O O . PHE A 1 214 ? -33.985 -7.825 10.356 1.00 30.70 214 PHE A O 1
ATOM 1606 N N . ALA A 1 215 ? -35.637 -6.990 11.634 1.00 32.09 215 ALA A N 1
ATOM 1607 C CA . ALA A 1 215 ? -35.977 -5.889 10.732 1.00 32.09 215 ALA A CA 1
ATOM 1608 C C . ALA A 1 215 ? -34.835 -4.864 10.650 1.00 32.09 215 ALA A C 1
ATOM 1610 O O . ALA A 1 215 ? -34.436 -4.468 9.557 1.00 32.09 215 ALA A O 1
ATOM 1611 N N . SER A 1 216 ? -34.224 -4.526 11.792 1.00 42.03 216 SER A N 1
ATOM 1612 C CA . SER A 1 216 ? -33.027 -3.678 11.832 1.00 42.03 216 SER A CA 1
ATOM 1613 C C . SER A 1 216 ? -31.854 -4.303 11.063 1.00 42.03 216 SER A C 1
ATOM 1615 O O . SER A 1 216 ? -31.145 -3.607 10.342 1.00 42.03 216 SER A O 1
ATOM 1617 N N . GLN A 1 217 ? -31.659 -5.624 11.156 1.00 43.41 217 GLN A N 1
ATOM 1618 C CA . GLN A 1 217 ? -30.586 -6.331 10.443 1.00 43.41 217 GLN A CA 1
ATOM 1619 C C . GLN A 1 217 ? -30.765 -6.353 8.916 1.00 43.41 217 GLN A C 1
ATOM 1621 O O . GLN A 1 217 ? -29.767 -6.249 8.205 1.00 43.41 217 GLN A O 1
ATOM 1626 N N . GLN A 1 218 ? -31.999 -6.453 8.408 1.00 39.56 218 GLN A N 1
ATOM 1627 C CA . GLN A 1 218 ? -32.276 -6.374 6.967 1.00 39.56 218 GLN A CA 1
ATOM 1628 C C . GLN A 1 218 ? -32.096 -4.956 6.410 1.00 39.56 218 GLN A C 1
ATOM 1630 O O . GLN A 1 218 ? -31.481 -4.802 5.358 1.00 39.56 218 GLN A O 1
ATOM 1635 N N . VAL A 1 219 ? -32.536 -3.925 7.141 1.00 43.69 219 VAL A N 1
ATOM 1636 C CA . VAL A 1 219 ? -32.411 -2.521 6.707 1.00 43.69 219 VAL A CA 1
ATOM 1637 C C . VAL A 1 219 ? -30.941 -2.093 6.590 1.00 43.69 219 VAL A C 1
ATOM 1639 O O . VAL A 1 219 ? -30.555 -1.510 5.582 1.00 43.69 219 VAL A O 1
ATOM 1642 N N . PHE A 1 220 ? -30.077 -2.459 7.548 1.00 46.59 220 PHE A N 1
ATOM 1643 C CA . PHE A 1 220 ? -28.646 -2.115 7.481 1.00 46.59 220 PHE A CA 1
ATOM 1644 C C . PHE A 1 220 ? -27.882 -2.834 6.356 1.00 46.59 220 PHE A C 1
ATOM 1646 O O . PHE A 1 220 ? -26.925 -2.279 5.815 1.00 46.59 220 PHE A O 1
ATOM 1653 N N . ALA A 1 221 ? -28.265 -4.069 6.013 1.00 42.66 221 ALA A N 1
ATOM 1654 C CA . ALA A 1 221 ? -27.642 -4.809 4.916 1.00 42.66 221 ALA A CA 1
ATOM 1655 C C . ALA A 1 221 ? -28.061 -4.249 3.546 1.00 42.66 221 ALA A C 1
ATOM 1657 O O . ALA A 1 221 ? -27.220 -4.128 2.659 1.00 42.66 221 ALA A O 1
ATOM 1658 N N . GLU A 1 222 ? -29.326 -3.845 3.392 1.00 46.16 222 GLU A N 1
ATOM 1659 C CA . GLU A 1 222 ? -29.816 -3.183 2.178 1.00 46.16 222 GLU A CA 1
ATOM 1660 C C . GLU A 1 222 ? -29.220 -1.770 2.005 1.00 46.16 222 GLU A C 1
ATOM 1662 O O . GLU A 1 222 ? -28.854 -1.404 0.888 1.00 46.16 222 GLU A O 1
ATOM 1667 N N . GLU A 1 223 ? -29.012 -1.010 3.090 1.00 50.84 223 GLU A N 1
ATOM 1668 C CA . GLU A 1 223 ? -28.340 0.303 3.054 1.00 50.84 223 GLU A CA 1
ATOM 1669 C C . GLU A 1 223 ? -26.844 0.209 2.699 1.00 50.84 223 GLU A C 1
ATOM 1671 O O . GLU A 1 223 ? -26.349 1.020 1.918 1.00 50.84 223 GLU A O 1
ATOM 1676 N N . ALA A 1 224 ? -26.120 -0.799 3.202 1.00 50.84 224 ALA A N 1
ATOM 1677 C CA . ALA A 1 224 ? -24.708 -1.016 2.855 1.00 50.84 224 ALA A CA 1
ATOM 1678 C C . ALA A 1 224 ? -24.504 -1.413 1.379 1.00 50.84 224 ALA A C 1
ATOM 1680 O O . ALA A 1 224 ? -23.432 -1.204 0.813 1.00 50.84 224 ALA A O 1
ATOM 1681 N N . GLN A 1 225 ? -25.531 -1.989 0.750 1.00 52.38 225 GLN A N 1
ATOM 1682 C CA . GLN A 1 225 ? -25.485 -2.500 -0.620 1.00 52.38 225 GLN A CA 1
ATOM 1683 C C . GLN A 1 225 ? -25.951 -1.468 -1.664 1.00 52.38 225 GLN A C 1
ATOM 1685 O O . GLN A 1 225 ? -25.689 -1.641 -2.853 1.00 52.38 225 GLN A O 1
ATOM 1690 N N . ALA A 1 226 ? -26.590 -0.377 -1.227 1.00 50.75 226 ALA A N 1
ATOM 1691 C CA . ALA A 1 226 ? -27.110 0.693 -2.080 1.00 50.75 226 ALA A CA 1
ATOM 1692 C C . ALA A 1 226 ? -26.057 1.732 -2.531 1.00 50.75 226 ALA A C 1
ATOM 1694 O O . ALA A 1 226 ? -26.380 2.598 -3.340 1.00 50.75 226 ALA A O 1
ATOM 1695 N N . GLY A 1 227 ? -24.813 1.649 -2.040 1.00 64.19 227 GLY A N 1
ATOM 1696 C CA . GLY A 1 227 ? -23.736 2.617 -2.306 1.00 64.19 227 GLY A CA 1
ATOM 1697 C C . GLY A 1 227 ? -22.446 2.003 -2.855 1.00 64.19 227 GLY A C 1
ATOM 1698 O O . GLY A 1 227 ? -21.364 2.493 -2.537 1.00 64.19 227 GLY A O 1
ATOM 1699 N N . ILE A 1 228 ? -22.543 0.896 -3.601 1.00 82.56 228 ILE A N 1
ATOM 1700 C CA . ILE A 1 228 ? -21.386 0.288 -4.270 1.00 82.56 228 ILE A CA 1
ATOM 1701 C C . ILE A 1 228 ? -21.179 0.977 -5.614 1.00 82.56 228 ILE A C 1
ATOM 1703 O O . ILE A 1 228 ? -22.060 0.935 -6.473 1.00 82.56 228 ILE A O 1
ATOM 1707 N N . GLU A 1 229 ? -19.999 1.545 -5.812 1.00 87.00 229 GLU A N 1
ATOM 1708 C CA . GLU A 1 229 ? -19.590 2.134 -7.083 1.00 87.00 229 GLU A CA 1
ATOM 1709 C C . GLU A 1 229 ? -18.330 1.419 -7.576 1.00 87.00 229 GLU A C 1
ATOM 1711 O O . GLU A 1 229 ? -17.440 1.085 -6.793 1.00 87.00 229 GLU A O 1
ATOM 1716 N N . GLU A 1 230 ? -18.261 1.139 -8.875 1.00 90.38 230 GLU A N 1
ATOM 1717 C CA . GLU A 1 230 ? -17.062 0.605 -9.515 1.00 90.38 230 GLU A CA 1
ATOM 1718 C C . GLU A 1 230 ? -16.638 1.569 -10.620 1.00 90.38 230 GLU A C 1
ATOM 1720 O O . GLU A 1 230 ? -17.382 1.802 -11.574 1.00 90.38 230 GLU A O 1
ATOM 1725 N N . GLU A 1 231 ? -15.441 2.134 -10.485 1.00 89.44 231 GLU A N 1
ATOM 1726 C CA . GLU A 1 231 ? -14.874 3.076 -11.448 1.00 89.44 231 GLU A CA 1
ATOM 1727 C C . GLU A 1 231 ? -13.427 2.679 -11.741 1.00 89.44 231 GLU A C 1
ATOM 1729 O O . GLU A 1 231 ? -12.607 2.534 -10.834 1.00 89.44 231 GLU A O 1
ATOM 1734 N N . ASP A 1 232 ? -13.116 2.448 -13.019 1.00 87.69 232 ASP A N 1
ATOM 1735 C CA . ASP A 1 232 ? -11.799 1.995 -13.486 1.00 87.69 232 ASP A CA 1
ATOM 1736 C C . ASP A 1 232 ? -11.259 0.735 -12.765 1.00 87.69 232 ASP A C 1
ATOM 1738 O O . ASP A 1 232 ? -10.052 0.538 -12.632 1.00 87.69 232 ASP A O 1
ATOM 1742 N N . GLY A 1 233 ? -12.142 -0.138 -12.272 1.00 90.00 233 GLY A N 1
ATOM 1743 C CA . GLY A 1 233 ? -11.768 -1.323 -11.491 1.00 90.00 233 GLY A CA 1
ATOM 1744 C C . GLY A 1 233 ? -11.386 -1.029 -10.034 1.00 90.00 233 GLY A C 1
ATOM 1745 O O . GLY A 1 233 ? -10.963 -1.939 -9.319 1.00 90.00 233 GLY A O 1
ATOM 1746 N N . CYS A 1 234 ? -11.525 0.217 -9.574 1.00 93.12 234 CYS A N 1
ATOM 1747 C CA . CYS A 1 234 ? -11.579 0.528 -8.150 1.00 93.12 234 CYS A CA 1
ATOM 1748 C C . CYS A 1 234 ? -12.996 0.269 -7.639 1.00 93.12 234 CYS A C 1
ATOM 1750 O O . CYS A 1 234 ? -13.966 0.737 -8.231 1.00 93.12 234 CYS A O 1
ATOM 1752 N N . LEU A 1 235 ? -13.102 -0.454 -6.528 1.00 94.19 235 LEU A N 1
ATOM 1753 C CA . LEU A 1 235 ? -14.369 -0.720 -5.858 1.00 94.19 235 LEU A CA 1
ATOM 1754 C C . LEU A 1 235 ? -14.530 0.257 -4.695 1.00 94.19 235 LEU A C 1
ATOM 1756 O O . LEU A 1 235 ? -13.654 0.320 -3.832 1.00 94.19 235 LEU A O 1
ATOM 1760 N N . PHE A 1 236 ? -15.648 0.969 -4.649 1.00 94.31 236 PHE A N 1
ATOM 1761 C CA . PHE A 1 236 ? -15.994 1.929 -3.608 1.00 94.31 236 PHE A CA 1
ATOM 1762 C C . PHE A 1 236 ? -17.235 1.455 -2.866 1.00 94.31 236 PHE A C 1
ATOM 1764 O O . PHE A 1 236 ? -18.186 0.966 -3.473 1.00 94.31 236 PHE A O 1
ATOM 1771 N N . TRP A 1 237 ? -17.216 1.573 -1.542 1.00 94.56 237 TRP A N 1
ATOM 1772 C CA . TRP A 1 237 ? -18.365 1.241 -0.705 1.00 94.56 237 TRP A CA 1
ATOM 1773 C C . TRP A 1 237 ? -18.290 1.970 0.629 1.00 94.56 237 TRP A C 1
ATOM 1775 O O . TRP A 1 237 ? -17.299 2.623 0.957 1.00 94.56 237 TRP A O 1
ATOM 1785 N N . GLN A 1 238 ? -19.352 1.856 1.417 1.00 92.94 238 GLN A N 1
ATOM 1786 C CA . GLN A 1 238 ? -19.465 2.536 2.698 1.00 92.94 238 GLN A CA 1
ATOM 1787 C C . GLN A 1 238 ? -19.625 1.533 3.834 1.00 92.94 238 GLN A C 1
ATOM 1789 O O . GLN A 1 238 ? -20.288 0.504 3.702 1.00 92.94 238 GLN A O 1
ATOM 1794 N N . VAL A 1 239 ? -19.007 1.848 4.970 1.00 94.00 239 VAL A N 1
ATOM 1795 C CA . VAL A 1 239 ? -19.075 1.038 6.188 1.00 94.00 239 VAL A CA 1
ATOM 1796 C C . VAL A 1 239 ? -19.514 1.924 7.340 1.00 94.00 239 VAL A C 1
ATOM 1798 O O . VAL A 1 239 ? -18.828 2.877 7.701 1.00 94.00 239 VAL A O 1
ATOM 1801 N N . LEU A 1 240 ? -20.640 1.583 7.962 1.00 93.12 240 LEU A N 1
ATOM 1802 C CA . LEU A 1 240 ? -21.107 2.231 9.181 1.00 93.12 240 LEU A CA 1
ATOM 1803 C C . LEU A 1 240 ? -20.820 1.330 10.382 1.00 93.12 240 LEU A C 1
ATOM 1805 O O . LEU A 1 240 ? -21.360 0.228 10.483 1.00 93.12 240 LEU A O 1
ATOM 1809 N N . LEU A 1 241 ? -20.010 1.819 11.320 1.00 93.38 241 LEU A N 1
ATOM 1810 C CA . LEU A 1 241 ? -19.767 1.158 12.599 1.00 93.38 241 LEU A CA 1
ATOM 1811 C C . LEU A 1 241 ? -20.286 2.036 13.736 1.00 93.38 241 LEU A C 1
ATOM 1813 O O . LEU A 1 241 ? -20.033 3.241 13.784 1.00 93.38 241 LEU A O 1
ATOM 1817 N N . LYS A 1 242 ? -20.984 1.421 14.688 1.00 93.81 242 LYS A N 1
ATOM 1818 C CA . LYS A 1 242 ? -21.517 2.089 15.875 1.00 93.81 242 LYS A CA 1
ATOM 1819 C C . LYS A 1 242 ? -21.186 1.258 17.108 1.00 93.81 242 LYS A C 1
ATOM 1821 O O . LYS A 1 242 ? -21.436 0.057 17.114 1.00 93.81 242 LYS A O 1
ATOM 1826 N N . LYS A 1 243 ? -20.620 1.901 18.125 1.00 92.00 243 LYS A N 1
ATOM 1827 C CA . LYS A 1 243 ? -20.446 1.334 19.463 1.00 92.00 243 LYS A CA 1
ATOM 1828 C C . LYS A 1 243 ? -21.776 1.413 20.204 1.00 92.00 243 LYS A C 1
ATOM 1830 O O . LYS A 1 243 ? -22.414 2.467 20.221 1.00 92.00 243 LYS A O 1
ATOM 1835 N N . GLU A 1 244 ? -22.189 0.303 20.791 1.00 90.12 244 GLU A N 1
ATOM 1836 C CA . GLU A 1 244 ? -23.358 0.214 21.670 1.00 90.12 244 GLU A CA 1
ATOM 1837 C C . GLU A 1 244 ? -22.932 0.267 23.143 1.00 90.12 244 GLU A C 1
ATOM 1839 O O . GLU A 1 244 ? -23.693 0.720 23.995 1.00 90.12 244 GLU A O 1
ATOM 1844 N N . SER A 1 245 ? -21.692 -0.136 23.431 1.00 89.81 245 SER A N 1
ATOM 1845 C CA . SER A 1 245 ? -21.070 -0.115 24.753 1.00 89.81 245 SER A CA 1
ATOM 1846 C C . SER A 1 245 ? -19.668 0.499 24.712 1.00 89.81 245 SER A C 1
ATOM 1848 O O . SER A 1 245 ? -18.965 0.421 23.706 1.00 89.81 245 SER A O 1
ATOM 1850 N N . ASP A 1 246 ? -19.200 1.020 25.848 1.00 83.62 246 ASP A N 1
ATOM 1851 C CA . ASP A 1 246 ? -17.818 1.491 26.025 1.00 83.62 246 ASP A CA 1
ATOM 1852 C C . ASP A 1 246 ? -16.768 0.375 25.866 1.00 83.62 246 ASP A C 1
ATOM 1854 O O . ASP A 1 246 ? -15.589 0.650 25.640 1.00 83.62 246 ASP A O 1
ATOM 1858 N N . GLN A 1 247 ? -17.182 -0.893 25.975 1.00 85.94 247 GLN A N 1
ATOM 1859 C CA . GLN A 1 247 ? -16.312 -2.046 25.724 1.00 85.94 247 GLN A CA 1
ATOM 1860 C C . GLN A 1 247 ? -16.116 -2.326 24.227 1.00 85.94 247 GLN A C 1
ATOM 1862 O O . GLN A 1 247 ? -15.179 -3.040 23.853 1.00 85.94 247 GLN A O 1
ATOM 1867 N N . ASP A 1 248 ? -16.968 -1.767 23.362 1.00 89.31 248 ASP A N 1
ATOM 1868 C CA . ASP A 1 248 ? -16.895 -2.016 21.932 1.00 89.31 248 ASP A CA 1
ATOM 1869 C C . ASP A 1 248 ? -15.665 -1.357 21.312 1.00 89.31 248 ASP A C 1
ATOM 1871 O O . ASP A 1 248 ? -15.378 -0.164 21.458 1.00 89.31 248 ASP A O 1
ATOM 1875 N N . LYS A 1 249 ? -14.956 -2.150 20.514 1.00 92.81 249 LYS A N 1
ATOM 1876 C CA . LYS A 1 249 ? -13.844 -1.687 19.692 1.00 92.81 249 LYS A CA 1
ATOM 1877 C C . LYS A 1 249 ? -14.227 -1.845 18.233 1.00 92.81 249 LYS A C 1
ATOM 1879 O O . LYS A 1 249 ? -14.717 -2.894 17.822 1.00 92.81 249 LYS A O 1
ATOM 1884 N N . PHE A 1 250 ? -13.912 -0.839 17.418 1.00 93.31 250 PHE A N 1
ATOM 1885 C CA . PHE A 1 250 ? -14.064 -0.969 15.967 1.00 93.31 250 PHE A CA 1
ATOM 1886 C C . PHE A 1 250 ? -13.255 -2.144 15.413 1.00 93.31 250 PHE A C 1
ATOM 1888 O O . PHE A 1 250 ? -13.689 -2.808 14.477 1.00 93.31 250 PHE A O 1
ATOM 1895 N N . GLY A 1 251 ? -12.127 -2.451 16.060 1.00 93.44 251 GLY A N 1
ATOM 1896 C CA . GLY A 1 251 ? -11.360 -3.661 15.810 1.00 93.44 251 GLY A CA 1
ATOM 1897 C C . GLY A 1 251 ? -10.693 -3.664 14.445 1.00 93.44 251 GLY A C 1
ATOM 1898 O O . GLY A 1 251 ? -10.648 -4.687 13.776 1.00 93.44 251 GLY A O 1
ATOM 1899 N N . PHE A 1 252 ? -10.089 -2.540 14.079 1.00 95.12 252 PHE A N 1
ATOM 1900 C CA . PHE A 1 252 ? -9.095 -2.485 13.020 1.00 95.12 252 PHE A CA 1
ATOM 1901 C C . PHE A 1 252 ? -7.939 -1.571 13.424 1.00 95.12 252 PHE A C 1
ATOM 1903 O O . PHE A 1 252 ? -8.076 -0.731 14.313 1.00 95.12 252 PHE A O 1
ATOM 1910 N N . ALA A 1 253 ? -6.784 -1.781 12.802 1.00 93.62 253 ALA A N 1
ATOM 1911 C CA . ALA A 1 253 ? -5.642 -0.884 12.869 1.00 93.62 253 ALA A CA 1
ATOM 1912 C C . ALA A 1 253 ? -5.426 -0.255 11.496 1.00 93.62 253 ALA A C 1
ATOM 1914 O O . ALA A 1 253 ? -5.556 -0.930 10.474 1.00 93.62 253 ALA A O 1
ATOM 1915 N N . GLN A 1 254 ? -5.055 1.016 11.489 1.00 93.56 254 GLN A N 1
ATOM 1916 C CA . GLN A 1 254 ? -4.867 1.836 10.307 1.00 93.56 254 GLN A CA 1
ATOM 1917 C C . GLN A 1 254 ? -3.489 2.501 10.310 1.00 93.56 254 GLN A C 1
ATOM 1919 O O . GLN A 1 254 ? -2.911 2.755 11.367 1.00 93.56 254 GLN A O 1
ATOM 1924 N N . ALA A 1 255 ? -2.976 2.803 9.123 1.00 92.12 255 ALA A N 1
ATOM 1925 C CA . ALA A 1 255 ? -1.773 3.602 8.926 1.00 92.12 255 ALA A CA 1
ATOM 1926 C C . ALA A 1 255 ? -2.078 4.849 8.091 1.00 92.12 255 ALA A C 1
ATOM 1928 O O . ALA A 1 255 ? -3.060 4.886 7.348 1.00 92.12 255 ALA A O 1
ATOM 1929 N N . ASN A 1 256 ? -1.213 5.856 8.206 1.00 92.38 256 ASN A N 1
ATOM 1930 C CA . ASN A 1 256 ? -1.246 7.043 7.360 1.00 92.38 256 ASN A CA 1
ATOM 1931 C C . ASN A 1 256 ? -0.806 6.658 5.934 1.00 92.38 256 ASN A C 1
ATOM 1933 O O . ASN A 1 256 ? 0.378 6.415 5.694 1.00 92.38 256 ASN A O 1
ATOM 1937 N N . GLY A 1 257 ? -1.765 6.596 5.006 1.00 88.94 257 GLY A N 1
ATOM 1938 C CA . GLY A 1 257 ? -1.529 6.197 3.620 1.00 88.94 257 GLY A CA 1
ATOM 1939 C C . GLY A 1 257 ? -0.703 7.206 2.829 1.00 88.94 257 GLY A C 1
ATOM 1940 O O . GLY A 1 257 ? 0.084 6.795 1.979 1.00 88.94 257 GLY A O 1
ATOM 1941 N N . LYS A 1 258 ? -0.810 8.499 3.155 1.00 90.06 258 LYS A N 1
ATOM 1942 C CA . LYS A 1 258 ? 0.016 9.565 2.572 1.00 90.06 258 LYS A CA 1
ATOM 1943 C C . LYS A 1 258 ? 1.489 9.357 2.882 1.00 90.06 258 LYS A C 1
ATOM 1945 O O . LYS A 1 258 ? 2.312 9.274 1.978 1.00 90.06 258 LYS A O 1
ATOM 1950 N N . MET A 1 259 ? 1.794 9.185 4.165 1.00 87.31 259 MET A N 1
ATOM 1951 C CA . MET A 1 259 ? 3.160 8.963 4.635 1.00 87.31 259 MET A CA 1
ATOM 1952 C C . MET A 1 259 ? 3.736 7.659 4.070 1.00 87.31 259 MET A C 1
ATOM 1954 O O . MET A 1 259 ? 4.885 7.616 3.647 1.00 87.31 259 MET A O 1
ATOM 1958 N N . GLU A 1 260 ? 2.941 6.586 4.030 1.00 86.69 260 GLU A N 1
ATOM 1959 C CA . GLU A 1 260 ? 3.370 5.314 3.443 1.00 86.69 260 GLU A CA 1
ATOM 1960 C C . GLU A 1 260 ? 3.661 5.434 1.942 1.00 86.69 260 GLU A C 1
ATOM 1962 O O . GLU A 1 260 ? 4.665 4.899 1.471 1.00 86.69 260 GLU A O 1
ATOM 1967 N N . PHE A 1 261 ? 2.818 6.155 1.200 1.00 89.62 261 PHE A N 1
ATOM 1968 C CA . PHE A 1 261 ? 3.027 6.443 -0.217 1.00 89.62 261 PHE A CA 1
ATOM 1969 C C . PHE A 1 261 ? 4.331 7.214 -0.443 1.00 89.62 261 PHE A C 1
ATOM 1971 O O . PHE A 1 261 ? 5.151 6.802 -1.264 1.00 89.62 261 PHE A O 1
ATOM 1978 N N . GLU A 1 262 ? 4.539 8.295 0.309 1.00 87.62 262 GLU A N 1
ATOM 1979 C CA . GLU A 1 262 ? 5.710 9.166 0.185 1.00 87.62 262 GLU A CA 1
ATOM 1980 C C . GLU A 1 262 ? 6.997 8.405 0.531 1.00 87.62 262 GLU A C 1
ATOM 1982 O O . GLU A 1 262 ? 7.926 8.380 -0.274 1.00 87.62 262 GLU A O 1
ATOM 1987 N N . ILE A 1 263 ? 7.016 7.657 1.642 1.00 84.69 263 ILE A N 1
ATOM 1988 C CA . ILE A 1 263 ? 8.153 6.802 2.026 1.00 84.69 263 ILE A CA 1
ATOM 1989 C C . ILE A 1 263 ? 8.445 5.749 0.952 1.00 84.69 263 ILE A C 1
ATOM 1991 O O . ILE A 1 263 ? 9.607 5.455 0.658 1.00 84.69 263 ILE A O 1
ATOM 1995 N N . ARG A 1 264 ? 7.404 5.140 0.373 1.00 85.44 264 ARG A N 1
ATOM 1996 C CA . ARG A 1 264 ? 7.563 4.091 -0.639 1.00 85.44 264 ARG A CA 1
ATOM 1997 C C . ARG A 1 264 ? 8.108 4.648 -1.949 1.00 85.44 264 ARG A C 1
ATOM 1999 O O . ARG A 1 264 ? 8.938 3.984 -2.563 1.00 85.44 264 ARG A O 1
ATOM 2006 N N . LEU A 1 265 ? 7.671 5.839 -2.359 1.00 82.94 265 LEU A N 1
ATOM 2007 C CA . LEU A 1 265 ? 8.188 6.538 -3.536 1.00 82.94 265 LEU A CA 1
ATOM 2008 C C . LEU A 1 265 ? 9.631 7.004 -3.325 1.00 82.94 265 LEU A C 1
ATOM 2010 O O . LEU A 1 265 ? 10.461 6.859 -4.220 1.00 82.94 265 LEU A O 1
ATOM 2014 N N . GLU A 1 266 ? 9.935 7.524 -2.135 1.00 74.56 266 GLU A N 1
ATOM 2015 C CA . GLU A 1 266 ? 11.282 7.939 -1.778 1.00 74.56 266 GLU A CA 1
ATOM 2016 C C . GLU A 1 266 ? 12.211 6.727 -1.718 1.00 74.56 266 GLU A C 1
ATOM 2018 O O . GLU A 1 266 ? 13.276 6.770 -2.313 1.00 74.56 266 GLU A O 1
ATOM 2023 N N . GLY A 1 267 ? 11.837 5.605 -1.107 1.00 65.88 267 GLY A N 1
ATOM 2024 C CA . GLY A 1 267 ? 12.685 4.412 -0.994 1.00 65.88 267 GLY A CA 1
ATOM 2025 C C . GLY A 1 267 ? 13.782 4.529 0.081 1.00 65.88 267 GLY A C 1
ATOM 2026 O O . GLY A 1 267 ? 13.930 5.544 0.749 1.00 65.88 267 GLY A O 1
ATOM 2027 N N . LYS A 1 268 ? 14.591 3.473 0.261 1.00 55.94 268 LYS A N 1
ATOM 2028 C CA . LYS A 1 268 ? 15.458 3.253 1.449 1.00 55.94 268 LYS A CA 1
ATOM 2029 C C . LYS A 1 268 ? 16.661 4.205 1.650 1.00 55.94 268 LYS A C 1
ATOM 2031 O O . LYS A 1 268 ? 17.389 4.023 2.622 1.00 55.94 268 LYS A O 1
ATOM 2036 N N . PHE A 1 269 ? 16.914 5.176 0.771 1.00 47.47 269 PHE A N 1
ATOM 2037 C CA . PHE A 1 269 ? 18.092 6.056 0.845 1.00 47.47 269 PHE A CA 1
ATOM 2038 C C . PHE A 1 269 ? 17.726 7.547 0.926 1.00 47.47 269 PHE A C 1
ATOM 2040 O O . PHE A 1 269 ? 17.074 8.098 0.045 1.00 47.47 269 PHE A O 1
ATOM 2047 N N . GLU A 1 270 ? 18.216 8.236 1.951 1.00 47.12 270 GLU A N 1
ATOM 2048 C CA . GLU A 1 270 ? 18.184 9.699 2.036 1.00 47.12 270 GLU A CA 1
ATOM 2049 C C . GLU A 1 270 ? 19.078 10.295 0.936 1.00 47.12 270 GLU A C 1
ATOM 2051 O O . GLU A 1 270 ? 20.272 10.522 1.127 1.00 47.12 270 GLU A O 1
ATOM 2056 N N . SER A 1 271 ? 18.535 10.520 -0.259 1.00 48.59 271 SER A N 1
ATOM 2057 C CA . SER A 1 271 ? 19.188 11.358 -1.259 1.00 48.59 271 SER A CA 1
ATOM 2058 C C . SER A 1 271 ? 18.295 12.550 -1.571 1.00 48.59 271 SER A C 1
ATOM 2060 O O . SER A 1 271 ? 17.105 12.437 -1.852 1.00 48.59 271 SER A O 1
ATOM 2062 N N . SER A 1 272 ? 18.890 13.734 -1.501 1.00 51.47 272 SER A N 1
ATOM 2063 C CA . SER A 1 272 ? 18.255 15.050 -1.607 1.00 51.47 272 SER A CA 1
ATOM 2064 C C . SER A 1 272 ? 17.720 15.399 -3.010 1.00 51.47 272 SER A C 1
ATOM 2066 O O . SER A 1 272 ? 17.430 16.562 -3.280 1.00 51.47 272 SER A O 1
ATOM 2068 N N . LYS A 1 273 ? 17.575 14.410 -3.905 1.00 53.28 273 LYS A N 1
ATOM 2069 C CA . LYS A 1 273 ? 17.144 14.564 -5.309 1.00 53.28 273 LYS A CA 1
ATOM 2070 C C . LYS A 1 273 ? 15.967 13.659 -5.703 1.00 53.28 273 LYS A C 1
ATOM 2072 O O . LYS A 1 273 ? 15.783 13.380 -6.879 1.00 53.28 273 LYS A O 1
ATOM 2077 N N . ARG A 1 274 ? 15.195 13.151 -4.743 1.00 59.41 274 ARG A N 1
ATOM 2078 C CA . ARG A 1 274 ? 14.109 12.203 -5.037 1.00 59.41 274 ARG A CA 1
ATOM 2079 C C . ARG A 1 274 ? 12.799 12.899 -5.431 1.00 59.41 274 ARG A C 1
ATOM 2081 O O . ARG A 1 274 ? 12.545 14.016 -4.967 1.00 59.41 274 ARG A O 1
ATOM 2088 N N . PRO A 1 275 ? 11.990 12.268 -6.305 1.00 56.94 275 PRO A N 1
ATOM 2089 C CA . PRO A 1 275 ? 10.747 12.841 -6.802 1.00 56.94 275 PRO A CA 1
ATOM 2090 C C . PRO A 1 275 ? 9.740 13.021 -5.662 1.00 56.94 275 PRO A C 1
ATOM 2092 O O . PRO A 1 275 ? 9.377 12.067 -4.982 1.00 56.94 275 PRO A O 1
ATOM 2095 N N . ARG A 1 276 ? 9.282 14.260 -5.465 1.00 72.38 276 ARG A N 1
ATOM 2096 C CA . ARG A 1 276 ? 8.267 14.614 -4.465 1.00 72.38 276 ARG A CA 1
ATOM 2097 C C . ARG A 1 276 ? 6.901 14.653 -5.134 1.00 72.38 276 ARG A C 1
ATOM 2099 O O . ARG A 1 276 ? 6.462 15.716 -5.569 1.00 72.38 276 ARG A O 1
ATOM 2106 N N . LEU A 1 277 ? 6.259 13.497 -5.271 1.00 86.25 277 LEU A N 1
ATOM 2107 C CA . LEU A 1 277 ? 4.827 13.470 -5.562 1.00 86.25 277 LEU A CA 1
ATOM 2108 C C . LEU A 1 277 ? 4.074 13.499 -4.228 1.00 86.25 277 LEU A C 1
ATOM 2110 O O . LEU A 1 277 ? 4.429 12.716 -3.347 1.00 86.25 277 LEU A O 1
ATOM 2114 N N . PRO A 1 278 ? 3.076 14.383 -4.056 1.00 90.00 278 PRO A N 1
ATOM 2115 C CA . PRO A 1 278 ? 2.268 14.388 -2.845 1.00 90.00 278 PRO A CA 1
ATOM 2116 C C . PRO A 1 278 ? 1.515 13.062 -2.721 1.00 90.00 278 PRO A C 1
ATOM 2118 O O . PRO A 1 278 ? 0.968 12.564 -3.708 1.00 90.00 278 PRO A O 1
ATOM 2121 N N . GLY A 1 279 ? 1.503 12.485 -1.520 1.00 89.44 279 GLY A N 1
ATOM 2122 C CA . GLY A 1 279 ? 0.705 11.294 -1.258 1.00 89.44 279 GLY A CA 1
ATOM 2123 C C . GLY A 1 279 ? -0.791 11.604 -1.112 1.00 89.44 279 GLY A C 1
ATOM 2124 O O . GLY A 1 279 ? -1.157 12.730 -0.764 1.00 89.44 279 GLY A O 1
ATOM 2125 N N . PRO A 1 280 ? -1.661 10.605 -1.337 1.00 93.56 280 PRO A N 1
ATOM 2126 C CA . PRO A 1 280 ? -3.097 10.751 -1.139 1.00 93.56 280 PRO A CA 1
ATOM 2127 C C . PRO A 1 280 ? -3.438 10.893 0.343 1.00 93.56 280 PRO A C 1
ATOM 2129 O O . PRO A 1 280 ? -2.961 10.107 1.165 1.00 93.56 280 PRO A O 1
ATOM 2132 N N . ASP A 1 281 ? -4.321 11.832 0.676 1.00 93.69 281 ASP A N 1
ATOM 2133 C CA . ASP A 1 281 ? -4.926 11.913 2.005 1.00 93.69 281 ASP A CA 1
ATOM 2134 C C . ASP A 1 281 ? -5.911 10.746 2.181 1.00 93.69 281 ASP A C 1
ATOM 2136 O O . ASP A 1 281 ? -7.079 10.808 1.818 1.00 93.69 281 ASP A O 1
ATOM 2140 N N . MET A 1 282 ? -5.387 9.619 2.662 1.00 94.88 282 MET A N 1
ATOM 2141 C CA . MET A 1 282 ? -6.142 8.391 2.899 1.00 94.88 282 MET A CA 1
ATOM 2142 C C . MET A 1 282 ? -5.534 7.606 4.061 1.00 94.88 282 MET A C 1
ATOM 2144 O O . MET A 1 282 ? -4.332 7.699 4.343 1.00 94.88 282 MET A O 1
ATOM 2148 N N . LEU A 1 283 ? -6.344 6.778 4.715 1.00 95.81 283 LEU A N 1
ATOM 2149 C CA . LEU A 1 283 ? -5.857 5.776 5.663 1.00 95.81 283 LEU A CA 1
ATOM 2150 C C . LEU A 1 283 ? -5.777 4.408 4.988 1.00 95.81 283 LEU A C 1
ATOM 2152 O O . LEU A 1 283 ? -6.544 4.108 4.081 1.00 95.81 283 LEU A O 1
ATOM 2156 N N . VAL A 1 284 ? -4.866 3.559 5.454 1.00 94.44 284 VAL A N 1
ATOM 2157 C CA . VAL A 1 284 ? -4.725 2.177 4.973 1.00 94.44 284 VAL A CA 1
ATOM 2158 C C . VAL A 1 284 ? -5.059 1.223 6.105 1.00 94.44 284 VAL A C 1
ATOM 2160 O O . VAL A 1 284 ? -4.444 1.299 7.170 1.00 94.44 284 VAL A O 1
ATOM 2163 N N . VAL A 1 285 ? -5.993 0.300 5.884 1.00 95.38 285 VAL A N 1
ATOM 2164 C CA . VAL A 1 285 ? -6.311 -0.758 6.848 1.00 95.38 285 VAL A CA 1
ATOM 2165 C C . VAL A 1 285 ? -5.126 -1.720 6.923 1.00 95.38 285 VAL A C 1
ATOM 2167 O O . VAL A 1 285 ? -4.743 -2.334 5.936 1.00 95.38 285 VAL A O 1
ATOM 2170 N N . LYS A 1 286 ? -4.510 -1.872 8.094 1.00 93.50 286 LYS A N 1
ATOM 2171 C CA . LYS A 1 286 ? -3.355 -2.767 8.298 1.00 93.50 286 LYS A CA 1
ATOM 2172 C C . LYS A 1 286 ? -3.728 -4.097 8.916 1.00 93.50 286 LYS A C 1
ATOM 2174 O O . LYS A 1 286 ? -3.073 -5.103 8.660 1.00 93.50 286 LYS A O 1
ATOM 2179 N N . ARG A 1 287 ? -4.751 -4.103 9.762 1.00 92.88 287 ARG A N 1
ATOM 2180 C CA . ARG A 1 287 ? -5.197 -5.303 10.462 1.00 92.88 287 ARG A CA 1
ATOM 2181 C C . ARG A 1 287 ? -6.656 -5.167 10.832 1.00 92.88 287 ARG A C 1
ATOM 2183 O O . ARG A 1 287 ? -7.090 -4.078 11.190 1.00 92.88 287 ARG A O 1
ATOM 2190 N N . ILE A 1 288 ? -7.362 -6.286 10.816 1.00 93.25 288 ILE A N 1
ATOM 2191 C CA . ILE A 1 288 ? -8.723 -6.418 11.325 1.00 93.25 288 ILE A CA 1
ATOM 2192 C C . ILE A 1 288 ? -8.664 -7.431 12.464 1.00 93.25 288 ILE A C 1
ATOM 2194 O O . ILE A 1 288 ? -7.992 -8.456 12.352 1.00 93.25 288 ILE A O 1
ATOM 2198 N N . TYR A 1 289 ? -9.277 -7.095 13.592 1.00 93.19 289 TYR A N 1
ATOM 2199 C CA . TYR A 1 289 ? -9.292 -7.919 14.793 1.00 93.19 289 TYR A CA 1
ATOM 2200 C C . TYR A 1 289 ? -10.584 -8.751 14.825 1.00 93.19 289 TYR A C 1
ATOM 2202 O O . TYR A 1 289 ? -11.653 -8.175 14.609 1.00 93.19 289 TYR A O 1
ATOM 2210 N N . PRO A 1 290 ? -10.514 -10.062 15.131 1.00 89.12 290 PRO A N 1
ATOM 2211 C CA . PRO A 1 290 ? -11.661 -10.972 15.049 1.00 89.12 290 PRO A CA 1
ATOM 2212 C C . PRO A 1 290 ? -12.893 -10.538 15.855 1.00 89.12 290 PRO A C 1
ATOM 2214 O O . PRO A 1 290 ? -14.019 -10.687 15.393 1.00 89.12 290 PRO A O 1
ATOM 2217 N N . ASP A 1 291 ? -12.684 -9.938 17.026 1.00 88.56 291 ASP A N 1
ATOM 2218 C CA . ASP A 1 291 ? -13.773 -9.537 17.929 1.00 88.56 291 ASP A CA 1
ATOM 2219 C C . ASP A 1 291 ? -14.278 -8.102 17.677 1.00 88.56 291 ASP A C 1
ATOM 2221 O O . ASP A 1 291 ? -15.088 -7.558 18.430 1.00 88.56 291 ASP A O 1
ATOM 2225 N N . GLY A 1 292 ? -13.781 -7.462 16.617 1.00 93.44 292 GLY A N 1
ATOM 2226 C CA . GLY A 1 292 ? -14.094 -6.089 16.245 1.00 93.44 292 GLY A CA 1
ATOM 2227 C C . GLY A 1 292 ? -15.476 -5.892 15.639 1.00 93.44 292 GLY A C 1
ATOM 2228 O O . GLY A 1 292 ? -15.996 -6.764 14.942 1.00 93.44 292 GLY A O 1
ATOM 2229 N N . LEU A 1 293 ? -16.031 -4.686 15.791 1.00 93.81 293 LEU A N 1
ATOM 2230 C CA . LEU A 1 293 ? -17.231 -4.284 15.047 1.00 93.81 293 LEU A CA 1
ATOM 2231 C C . LEU A 1 293 ? -17.033 -4.398 13.528 1.00 93.81 293 LEU A C 1
ATOM 2233 O O . LEU A 1 293 ? -17.963 -4.801 12.836 1.00 93.81 293 LEU A O 1
ATOM 2237 N N . LEU A 1 294 ? -15.832 -4.109 13.010 1.00 94.94 294 LEU A N 1
ATOM 2238 C CA . LEU A 1 294 ? -15.541 -4.259 11.584 1.00 94.94 294 LEU A CA 1
ATOM 2239 C C . LEU A 1 294 ? -15.580 -5.726 11.136 1.00 94.94 294 LEU A C 1
ATOM 2241 O O . LEU A 1 294 ? -16.115 -6.019 10.074 1.00 94.94 294 LEU A O 1
ATOM 2245 N N . GLN A 1 295 ? -15.091 -6.665 11.952 1.00 94.50 295 GLN A N 1
ATOM 2246 C CA . GLN A 1 295 ? -15.192 -8.090 11.625 1.00 94.50 295 GLN A CA 1
ATOM 2247 C C . GLN A 1 295 ? -16.649 -8.569 11.655 1.00 94.50 295 GLN A C 1
ATOM 2249 O O . GLN A 1 295 ? -17.070 -9.325 10.780 1.00 94.50 295 GLN A O 1
ATOM 2254 N N . LYS A 1 296 ? -17.443 -8.102 12.627 1.00 92.94 296 LYS A N 1
ATOM 2255 C CA . LYS A 1 296 ? -18.890 -8.367 12.664 1.00 92.94 296 LYS A CA 1
ATOM 2256 C C . LYS A 1 296 ? -19.594 -7.797 11.429 1.00 92.94 296 LYS A C 1
ATOM 2258 O O . LYS A 1 296 ? -20.496 -8.441 10.903 1.00 92.94 296 LYS A O 1
ATOM 2263 N N . TRP A 1 297 ? -19.181 -6.620 10.957 1.00 93.12 297 TRP A N 1
ATOM 2264 C CA . TRP A 1 297 ? -19.673 -6.034 9.710 1.00 93.12 297 TRP A CA 1
ATOM 2265 C C . TRP A 1 297 ? -19.283 -6.893 8.495 1.00 93.12 297 TRP A C 1
ATOM 2267 O O . TRP A 1 297 ? -20.161 -7.265 7.721 1.00 93.12 297 TRP A O 1
ATOM 2277 N N . ASN A 1 298 ? -18.018 -7.325 8.392 1.00 93.56 298 ASN A N 1
ATOM 2278 C CA . ASN A 1 298 ? -17.545 -8.226 7.330 1.00 93.56 298 ASN A CA 1
ATOM 2279 C C . ASN A 1 298 ? -18.343 -9.536 7.285 1.00 93.56 298 ASN A C 1
ATOM 2281 O O . ASN A 1 298 ? -18.710 -9.999 6.211 1.00 93.56 298 ASN A O 1
ATOM 2285 N N . ALA A 1 299 ? -18.656 -10.118 8.446 1.00 91.31 299 ALA A N 1
ATOM 2286 C CA . ALA A 1 299 ? -19.453 -11.341 8.530 1.00 91.31 299 ALA A CA 1
ATOM 2287 C C . ALA A 1 299 ? -20.900 -11.156 8.034 1.00 91.31 299 ALA A C 1
ATOM 2289 O O . ALA A 1 299 ? -21.521 -12.119 7.590 1.00 91.31 299 ALA A O 1
ATOM 2290 N N . ARG A 1 300 ? -21.440 -9.932 8.106 1.00 89.06 300 ARG A N 1
ATOM 2291 C CA . ARG A 1 300 ? -22.781 -9.593 7.602 1.00 89.06 300 ARG A CA 1
ATOM 2292 C C . ARG A 1 300 ? -22.783 -9.302 6.103 1.00 89.06 300 ARG A C 1
ATOM 2294 O O . ARG A 1 300 ? -23.773 -9.597 5.442 1.00 89.06 300 ARG A O 1
ATOM 2301 N N . VAL A 1 301 ? -21.697 -8.730 5.582 1.00 87.69 301 VAL A N 1
ATOM 2302 C CA . VAL A 1 301 ? -21.575 -8.291 4.182 1.00 87.69 301 VAL A CA 1
ATOM 2303 C C . VAL A 1 301 ? -20.308 -8.894 3.545 1.00 87.69 301 VAL A C 1
ATOM 2305 O O . VAL A 1 301 ? -19.384 -8.161 3.187 1.00 87.69 301 VAL A O 1
ATOM 2308 N N . PRO A 1 302 ? -20.222 -10.232 3.395 1.00 87.31 302 PRO A N 1
ATOM 2309 C CA . PRO A 1 302 ? -18.995 -10.913 2.960 1.00 87.31 302 PRO A CA 1
ATOM 2310 C C . PRO A 1 302 ? -18.525 -10.508 1.554 1.00 87.31 302 PRO A C 1
ATOM 2312 O O . PRO A 1 302 ? -17.334 -10.530 1.260 1.00 87.31 302 PRO A O 1
ATOM 2315 N N . GLN A 1 303 ? -19.442 -10.095 0.679 1.00 85.88 303 GLN A N 1
ATOM 2316 C CA . GLN A 1 303 ? -19.140 -9.631 -0.676 1.00 85.88 303 GLN A CA 1
ATOM 2317 C C . GLN A 1 303 ? -18.379 -8.295 -0.717 1.00 85.88 303 GLN A C 1
ATOM 2319 O O . GLN A 1 303 ? -17.682 -8.023 -1.691 1.00 85.88 303 GLN A O 1
ATOM 2324 N N . LEU A 1 304 ? -18.501 -7.479 0.333 1.00 88.44 304 LEU A N 1
ATOM 2325 C CA . LEU A 1 304 ? -17.803 -6.199 0.493 1.00 88.44 304 LEU A CA 1
ATOM 2326 C C . LEU A 1 304 ? -16.872 -6.220 1.703 1.00 88.44 304 LEU A C 1
ATOM 2328 O O . LEU A 1 304 ? -16.567 -5.163 2.251 1.00 88.44 304 LEU A O 1
ATOM 2332 N N . GLU A 1 305 ? -16.451 -7.408 2.147 1.00 92.56 305 GLU A N 1
ATOM 2333 C CA . GLU A 1 305 ? -15.586 -7.530 3.315 1.00 92.56 305 GLU A CA 1
ATOM 2334 C C . GLU A 1 305 ? -14.421 -6.545 3.205 1.00 92.56 305 GLU A C 1
ATOM 2336 O O . GLU A 1 305 ? -13.753 -6.468 2.175 1.00 92.56 305 GLU A O 1
ATOM 2341 N N . VAL A 1 306 ? -14.183 -5.764 4.250 1.00 94.94 306 VAL A N 1
ATOM 2342 C CA . VAL A 1 306 ? -12.983 -4.945 4.335 1.00 94.94 306 VAL A CA 1
ATOM 2343 C C . VAL A 1 306 ? -11.808 -5.881 4.569 1.00 94.94 306 VAL A C 1
ATOM 2345 O O . VAL A 1 306 ? -11.862 -6.756 5.434 1.00 94.94 306 VAL A O 1
ATOM 2348 N N . ARG A 1 307 ? -10.738 -5.690 3.806 1.00 94.25 307 ARG A N 1
ATOM 2349 C CA . ARG A 1 307 ? -9.495 -6.456 3.864 1.00 94.25 307 ARG A CA 1
ATOM 2350 C C . ARG A 1 307 ? -8.348 -5.544 4.284 1.00 94.25 307 ARG A C 1
ATOM 2352 O O . ARG A 1 307 ? -8.403 -4.330 4.078 1.00 94.25 307 ARG A O 1
ATOM 2359 N N . PRO A 1 308 ? -7.265 -6.090 4.857 1.00 93.31 308 PRO A N 1
ATOM 2360 C CA . PRO A 1 308 ? -6.038 -5.319 4.966 1.00 93.31 308 PRO A CA 1
ATOM 2361 C C . PRO A 1 308 ? -5.597 -4.833 3.576 1.00 93.31 308 PRO A C 1
ATOM 2363 O O . PRO A 1 308 ? -5.762 -5.548 2.594 1.00 93.31 308 PRO A O 1
ATOM 2366 N N . GLN A 1 309 ? -5.017 -3.637 3.526 1.00 92.31 309 GLN A N 1
ATOM 2367 C CA . GLN A 1 309 ? -4.653 -2.861 2.333 1.00 92.31 309 GLN A CA 1
ATOM 2368 C C . GLN A 1 309 ? -5.814 -2.173 1.602 1.00 92.31 309 GLN A C 1
ATOM 2370 O O . GLN A 1 309 ? -5.555 -1.340 0.726 1.00 92.31 309 GLN A O 1
ATOM 2375 N N . ASP A 1 310 ? -7.066 -2.405 2.011 1.00 95.38 310 ASP A N 1
ATOM 2376 C CA . ASP A 1 310 ? -8.147 -1.494 1.641 1.00 95.38 310 ASP A CA 1
ATOM 2377 C C . ASP A 1 310 ? -7.892 -0.111 2.251 1.00 95.38 310 ASP A C 1
ATOM 2379 O O . ASP A 1 310 ? -7.257 0.044 3.305 1.00 95.38 310 ASP A O 1
ATOM 2383 N N . ARG A 1 311 ? -8.366 0.915 1.551 1.00 96.19 311 ARG A N 1
ATOM 2384 C CA . ARG A 1 311 ? -8.104 2.313 1.878 1.00 96.19 311 ARG A CA 1
ATOM 2385 C C . ARG A 1 311 ? -9.383 2.981 2.348 1.00 96.19 311 ARG A C 1
ATOM 2387 O O . ARG A 1 311 ? -10.470 2.649 1.887 1.00 96.19 311 ARG A O 1
ATOM 2394 N N . ILE A 1 312 ? -9.233 3.927 3.263 1.00 97.44 312 ILE A N 1
ATOM 2395 C CA . ILE A 1 312 ? -10.316 4.758 3.779 1.00 97.44 312 ILE A CA 1
ATOM 2396 C C . ILE A 1 312 ? -10.080 6.168 3.242 1.00 97.44 312 ILE A C 1
ATOM 2398 O O . ILE A 1 312 ? -9.070 6.790 3.583 1.00 97.44 312 ILE A O 1
ATOM 2402 N N . LEU A 1 313 ? -10.982 6.628 2.378 1.00 96.31 313 LEU A N 1
ATOM 2403 C CA . LEU A 1 313 ? -10.951 7.953 1.755 1.00 96.31 313 LEU A CA 1
ATOM 2404 C C . LEU A 1 313 ? -11.525 9.034 2.668 1.00 96.31 313 LEU A C 1
ATOM 2406 O O . LEU A 1 313 ? -11.082 10.178 2.619 1.00 96.31 313 LEU A O 1
ATOM 2410 N N . ALA A 1 314 ? -12.503 8.668 3.498 1.00 96.50 314 ALA A N 1
ATOM 2411 C CA . ALA A 1 314 ? -13.085 9.575 4.471 1.00 96.50 314 ALA A CA 1
ATOM 2412 C C . ALA A 1 314 ? -13.596 8.847 5.714 1.00 96.50 314 ALA A C 1
ATOM 2414 O O . ALA A 1 314 ? -14.017 7.687 5.647 1.00 96.50 314 ALA A O 1
ATOM 2415 N N . VAL A 1 315 ? -13.613 9.567 6.836 1.00 96.38 315 VAL A N 1
ATOM 2416 C CA . VAL A 1 315 ? -14.269 9.162 8.084 1.00 96.38 315 VAL A CA 1
ATOM 2417 C C . VAL A 1 315 ? -15.178 10.299 8.533 1.00 96.38 315 VAL A C 1
ATOM 2419 O O . VAL A 1 315 ? -14.678 11.392 8.779 1.00 96.38 315 VAL A O 1
ATOM 2422 N N . ASN A 1 316 ? -16.488 10.057 8.648 1.00 94.19 316 ASN A N 1
ATOM 2423 C CA . ASN A 1 316 ? -17.477 11.083 9.029 1.00 94.19 316 ASN A CA 1
ATOM 2424 C C . ASN A 1 316 ? -17.317 12.385 8.207 1.00 94.19 316 ASN A C 1
ATOM 2426 O O . ASN A 1 316 ? -17.193 13.476 8.763 1.00 94.19 316 ASN A O 1
ATOM 2430 N N . ASP A 1 317 ? -17.234 12.251 6.880 1.00 91.12 317 ASP A N 1
ATOM 2431 C CA . ASP A 1 317 ? -17.026 13.340 5.906 1.00 91.12 317 ASP A CA 1
ATOM 2432 C C . ASP A 1 317 ? -15.670 14.066 5.984 1.00 91.12 317 ASP A C 1
ATOM 2434 O O . ASP A 1 317 ? -15.394 14.965 5.188 1.00 91.12 317 ASP A O 1
ATOM 2438 N N . GLN A 1 318 ? -14.782 13.671 6.900 1.00 96.19 318 GLN A N 1
ATOM 2439 C CA . GLN A 1 318 ? -13.411 14.172 6.939 1.00 96.19 318 GLN A CA 1
ATOM 2440 C C . GLN A 1 318 ? -12.542 13.397 5.957 1.00 96.19 318 GLN A C 1
ATOM 2442 O O . GLN A 1 318 ? -12.477 12.175 6.042 1.00 96.19 318 GLN A O 1
ATOM 2447 N N . THR A 1 319 ? -11.832 14.105 5.081 1.00 93.06 319 THR A N 1
ATOM 2448 C CA . THR A 1 319 ? -10.918 13.522 4.080 1.00 93.06 319 THR A CA 1
ATOM 2449 C C . THR A 1 319 ? -9.442 13.743 4.412 1.00 93.06 319 THR A C 1
ATOM 2451 O O . THR A 1 319 ? -8.571 13.130 3.809 1.00 93.06 319 THR A O 1
ATOM 2454 N N . ASP A 1 320 ? -9.131 14.621 5.367 1.00 93.75 320 ASP A N 1
ATOM 2455 C CA . ASP A 1 320 ? -7.764 14.841 5.846 1.00 93.75 320 ASP A CA 1
ATOM 2456 C C . ASP A 1 320 ? -7.341 13.740 6.830 1.00 93.75 320 ASP A C 1
ATOM 2458 O O . ASP A 1 320 ? -8.126 13.315 7.680 1.00 93.75 320 ASP A O 1
ATOM 2462 N N . VAL A 1 321 ? -6.089 13.283 6.751 1.00 91.81 321 VAL A N 1
ATOM 2463 C CA . VAL A 1 321 ? -5.602 12.141 7.542 1.00 91.81 321 VAL A CA 1
ATOM 2464 C C . VAL A 1 321 ? -5.656 12.395 9.051 1.00 91.81 321 VAL A C 1
ATOM 2466 O O . VAL A 1 321 ? -6.021 11.494 9.815 1.00 91.81 321 VAL A O 1
ATOM 2469 N N . GLU A 1 322 ? -5.307 13.600 9.503 1.00 91.94 322 GLU A N 1
ATOM 2470 C CA . GLU A 1 322 ? -5.335 13.941 10.927 1.00 91.94 322 GLU A CA 1
ATOM 2471 C C . GLU A 1 322 ? -6.774 14.078 11.426 1.00 91.94 322 GLU A C 1
ATOM 2473 O O . GLU A 1 322 ? -7.108 13.594 12.513 1.00 91.94 322 GLU A O 1
ATOM 2478 N N . ALA A 1 323 ? -7.642 14.692 10.618 1.00 94.00 323 ALA A N 1
ATOM 2479 C CA . ALA A 1 323 ? -9.065 14.794 10.912 1.00 94.00 323 ALA A CA 1
ATOM 2480 C C . ALA A 1 323 ? -9.728 13.408 10.988 1.00 94.00 323 ALA A C 1
ATOM 2482 O O . ALA A 1 323 ? -10.355 13.099 12.003 1.00 94.00 323 ALA A O 1
ATOM 2483 N N . MET A 1 324 ? -9.488 12.533 10.006 1.00 95.31 324 MET A N 1
ATOM 2484 C CA . MET A 1 324 ? -9.969 11.147 10.009 1.00 95.31 324 MET A CA 1
ATOM 2485 C C . MET A 1 324 ? -9.505 10.377 11.252 1.00 95.31 324 MET A C 1
ATOM 2487 O O . MET A 1 324 ? -10.290 9.675 11.888 1.00 95.31 324 MET A O 1
ATOM 2491 N N . ALA A 1 325 ? -8.235 10.516 11.646 1.00 91.25 325 ALA A N 1
ATOM 2492 C CA . ALA A 1 325 ? -7.698 9.834 12.824 1.00 91.25 325 ALA A CA 1
ATOM 2493 C C . ALA A 1 325 ? -8.344 10.293 14.146 1.00 91.25 325 ALA A C 1
ATOM 2495 O O . ALA A 1 325 ? -8.392 9.515 15.107 1.00 91.25 325 ALA A O 1
ATOM 2496 N N . ARG A 1 326 ? -8.835 11.539 14.213 1.00 93.12 326 ARG A N 1
ATOM 2497 C CA . ARG A 1 326 ? -9.636 12.025 15.346 1.00 93.12 326 ARG A CA 1
ATOM 2498 C C . ARG A 1 326 ? -11.046 11.445 15.313 1.00 93.12 326 ARG A C 1
ATOM 2500 O O . ARG A 1 326 ? -11.471 10.916 16.333 1.00 93.12 326 ARG A O 1
ATOM 2507 N N . GLU A 1 327 ? -11.703 11.457 14.155 1.00 94.62 327 GLU A N 1
ATOM 2508 C CA . GLU A 1 327 ? -13.068 10.936 13.985 1.00 94.62 327 GLU A CA 1
ATOM 2509 C C . GLU A 1 327 ? -13.188 9.442 14.301 1.00 94.62 327 GLU A C 1
ATOM 2511 O O . GLU A 1 327 ? -14.190 9.002 14.852 1.00 94.62 327 GLU A O 1
ATOM 2516 N N . ILE A 1 328 ? -12.136 8.644 14.078 1.00 92.50 328 ILE A N 1
ATOM 2517 C CA . ILE A 1 328 ? -12.123 7.217 14.463 1.00 92.50 328 ILE A CA 1
ATOM 2518 C C . ILE A 1 328 ? -12.298 7.006 15.987 1.00 92.50 328 ILE A C 1
ATOM 2520 O O . ILE A 1 328 ? -12.549 5.890 16.446 1.00 92.50 328 ILE A O 1
ATOM 2524 N N . ARG A 1 329 ? -12.172 8.053 16.811 1.00 90.38 329 ARG A N 1
ATOM 2525 C CA . ARG A 1 329 ? -12.403 7.971 18.263 1.00 90.38 329 ARG A CA 1
ATOM 2526 C C . ARG A 1 329 ? -13.879 8.071 18.634 1.00 90.38 329 ARG A C 1
ATOM 2528 O O . ARG A 1 329 ? -14.241 7.588 19.708 1.00 90.38 329 ARG A O 1
ATOM 2535 N N . GLU A 1 330 ? -14.703 8.626 17.752 1.00 93.31 330 GLU A N 1
ATOM 2536 C CA . GLU A 1 330 ? -16.130 8.816 17.981 1.00 93.31 330 GLU A CA 1
ATOM 2537 C C . GLU A 1 330 ? -16.863 7.473 18.153 1.00 93.31 330 GLU A C 1
ATOM 2539 O O . GLU A 1 330 ? -16.385 6.415 17.721 1.00 93.31 330 GLU A O 1
ATOM 2544 N N . PRO A 1 331 ? -18.025 7.458 18.830 1.00 91.69 331 PRO A N 1
ATOM 2545 C CA . PRO A 1 331 ? -18.798 6.235 19.039 1.00 91.69 331 PRO A CA 1
ATOM 2546 C C . PRO A 1 331 ? -19.449 5.723 17.751 1.00 91.69 331 PRO A C 1
ATOM 2548 O O . PRO A 1 331 ? -19.793 4.545 17.660 1.00 91.69 331 PRO A O 1
ATOM 2551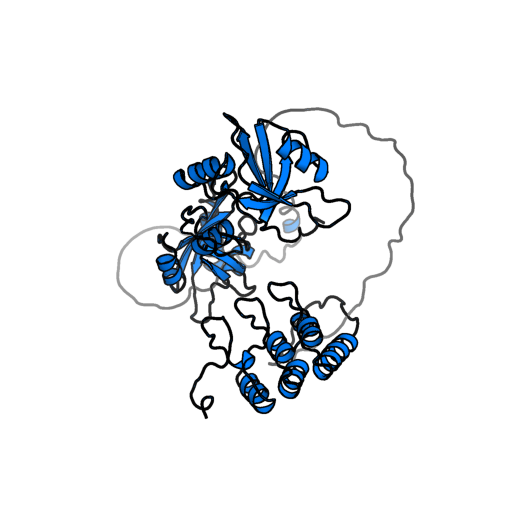 N N . ARG A 1 332 ? -19.606 6.585 16.744 1.00 92.75 332 ARG A N 1
ATOM 2552 C CA . ARG A 1 332 ? -20.165 6.254 15.436 1.00 92.75 332 ARG A CA 1
ATOM 2553 C C . ARG A 1 332 ? -19.210 6.741 14.356 1.00 92.75 332 ARG A C 1
ATOM 2555 O O . ARG A 1 332 ? -18.867 7.918 14.331 1.00 92.75 332 ARG A O 1
ATOM 2562 N N . VAL A 1 333 ? -18.807 5.831 13.476 1.00 94.06 333 VAL A N 1
ATOM 2563 C CA . VAL A 1 333 ? -17.904 6.129 12.363 1.00 94.06 333 VAL A CA 1
ATOM 2564 C C . VAL A 1 333 ? -18.502 5.635 11.060 1.00 94.06 333 VAL A C 1
ATOM 2566 O O . VAL A 1 333 ? -18.965 4.498 10.954 1.00 94.06 333 VAL A O 1
ATOM 2569 N N . PHE A 1 334 ? -18.489 6.515 10.073 1.00 94.56 334 PHE A N 1
ATOM 2570 C CA . PHE A 1 334 ? -18.861 6.238 8.703 1.00 94.56 334 PHE A CA 1
ATOM 2571 C C . PHE A 1 334 ? -17.601 6.269 7.848 1.00 94.56 334 PHE A C 1
ATOM 2573 O O . PHE A 1 334 ? -16.961 7.313 7.740 1.00 94.56 334 PHE A O 1
ATOM 2580 N N . LEU A 1 335 ? -17.220 5.123 7.293 1.00 95.69 335 LEU A N 1
ATOM 2581 C CA . LEU A 1 335 ? -16.006 4.953 6.505 1.00 95.69 335 LEU A CA 1
ATOM 2582 C C . LEU A 1 335 ? -16.375 4.907 5.025 1.00 95.69 335 LEU A C 1
ATOM 2584 O O . LEU A 1 335 ? -17.172 4.063 4.613 1.00 95.69 335 LEU A O 1
ATOM 2588 N N . GLN A 1 336 ? -15.762 5.778 4.228 1.00 95.69 336 GLN A N 1
ATOM 2589 C CA . GLN A 1 336 ? -15.781 5.668 2.771 1.00 95.69 336 GLN A CA 1
ATOM 2590 C C . GLN A 1 336 ? -14.579 4.834 2.340 1.00 95.69 336 GLN A C 1
ATOM 2592 O O . GLN A 1 336 ? -13.431 5.260 2.480 1.00 95.69 336 GLN A O 1
ATOM 2597 N N . MET A 1 337 ? -14.846 3.624 1.872 1.00 96.00 337 MET A N 1
ATOM 2598 C CA . MET A 1 337 ? -13.839 2.631 1.535 1.00 96.00 337 MET A CA 1
ATOM 2599 C C . MET A 1 337 ? -13.523 2.664 0.046 1.00 96.00 337 MET A C 1
ATOM 2601 O O . MET A 1 337 ? -14.405 2.884 -0.783 1.00 96.00 337 MET A O 1
ATOM 2605 N N . VAL A 1 338 ? -12.270 2.368 -0.290 1.00 95.81 338 VAL A N 1
ATOM 2606 C CA . VAL A 1 338 ? -11.866 2.036 -1.653 1.00 95.81 338 VAL A CA 1
ATOM 2607 C C . VAL A 1 338 ? -10.903 0.854 -1.663 1.00 95.81 338 VAL A C 1
ATOM 2609 O O . VAL A 1 338 ? -9.920 0.803 -0.915 1.00 95.81 338 VAL A O 1
ATOM 2612 N N . ARG A 1 339 ? -11.159 -0.085 -2.570 1.00 95.06 339 ARG A N 1
ATOM 2613 C CA . ARG A 1 339 ? -10.240 -1.158 -2.941 1.00 95.06 339 ARG A CA 1
ATOM 2614 C C . ARG A 1 339 ? -9.695 -0.864 -4.320 1.00 95.06 339 ARG A C 1
ATOM 2616 O O . ARG A 1 339 ? -10.445 -0.720 -5.281 1.00 95.06 339 ARG A O 1
ATOM 2623 N N . PHE A 1 340 ? -8.377 -0.777 -4.406 1.00 94.75 340 PHE A N 1
ATOM 2624 C CA . PHE A 1 340 ? -7.707 -0.625 -5.690 1.00 94.75 340 PHE A CA 1
ATOM 2625 C C . PHE A 1 340 ? -7.603 -1.980 -6.390 1.00 94.75 340 PHE A C 1
ATOM 2627 O O . PHE A 1 340 ? -7.483 -2.994 -5.702 1.00 94.75 340 PHE A O 1
ATOM 2634 N N . PRO A 1 341 ? -7.568 -2.010 -7.731 1.00 93.38 341 PRO A N 1
ATOM 2635 C CA . PRO A 1 341 ? -7.370 -3.252 -8.458 1.00 93.38 341 PRO A CA 1
ATOM 2636 C C . PRO A 1 341 ? -5.975 -3.817 -8.170 1.00 93.38 341 PRO A C 1
ATOM 2638 O O . PRO A 1 341 ? -4.988 -3.068 -8.162 1.00 93.38 341 PRO A O 1
ATOM 2641 N N . ASP A 1 342 ? -5.886 -5.134 -7.968 1.00 91.12 342 ASP A N 1
ATOM 2642 C CA . ASP A 1 342 ? -4.621 -5.847 -7.714 1.00 91.12 342 ASP A CA 1
ATOM 2643 C C . ASP A 1 342 ? -3.663 -5.745 -8.906 1.00 91.12 342 ASP A C 1
ATOM 2645 O O . ASP A 1 342 ? -2.437 -5.748 -8.751 1.00 91.12 342 ASP A O 1
ATOM 2649 N N . ARG A 1 343 ? -4.240 -5.631 -10.108 1.00 93.88 343 ARG A N 1
ATOM 2650 C CA . ARG A 1 343 ? -3.544 -5.558 -11.389 1.00 93.88 343 ARG A CA 1
ATOM 2651 C C . ARG A 1 343 ? -4.072 -4.401 -12.224 1.00 93.88 343 ARG A C 1
ATOM 2653 O O . ARG A 1 343 ? -5.277 -4.197 -12.301 1.00 93.88 343 ARG A O 1
ATOM 2660 N N . PHE A 1 344 ? -3.180 -3.676 -12.883 1.00 95.44 344 PHE A N 1
ATOM 2661 C CA . PHE A 1 344 ? -3.540 -2.611 -13.817 1.00 95.44 344 PHE A CA 1
ATOM 2662 C C . PHE A 1 344 ? -2.506 -2.506 -14.936 1.00 95.44 344 PHE A C 1
ATOM 2664 O O . PHE A 1 344 ? -1.392 -3.015 -14.814 1.00 95.44 344 PHE A O 1
ATOM 2671 N N . ILE A 1 345 ? -2.889 -1.877 -16.045 1.00 95.50 345 ILE A N 1
ATOM 2672 C CA . ILE A 1 345 ? -2.048 -1.762 -17.239 1.00 95.50 345 ILE A CA 1
ATOM 2673 C C . ILE A 1 345 ? -1.697 -0.298 -17.451 1.00 95.50 345 ILE A C 1
ATOM 2675 O O . ILE A 1 345 ? -2.567 0.570 -17.344 1.00 95.50 345 ILE A O 1
ATOM 2679 N N . ILE A 1 346 ? -0.433 -0.030 -17.771 1.00 96.75 346 ILE A N 1
ATOM 2680 C CA . ILE A 1 346 ? 0.026 1.306 -18.149 1.00 96.75 346 ILE A CA 1
ATOM 2681 C C . ILE A 1 346 ? 0.815 1.250 -19.453 1.00 96.75 346 ILE A C 1
ATOM 2683 O O . ILE A 1 346 ? 1.594 0.326 -19.660 1.00 96.75 346 ILE A O 1
ATOM 2687 N N . GLY A 1 347 ? 0.645 2.258 -20.305 1.00 96.00 347 GLY A N 1
ATOM 2688 C CA . GLY A 1 347 ? 1.445 2.431 -21.516 1.00 96.00 347 GLY A CA 1
ATOM 2689 C C . GLY A 1 347 ? 2.527 3.484 -21.300 1.00 96.00 347 GLY A C 1
ATOM 2690 O O . GLY A 1 347 ? 2.234 4.590 -20.840 1.00 96.00 347 GLY A O 1
ATOM 2691 N N . LEU A 1 348 ? 3.776 3.163 -21.635 1.00 95.69 348 LEU A N 1
ATOM 2692 C CA . LEU A 1 348 ? 4.907 4.094 -21.610 1.00 95.69 348 LEU A CA 1
ATOM 2693 C C . LEU A 1 348 ? 5.629 4.090 -22.958 1.00 95.69 348 LEU A C 1
ATOM 2695 O O . LEU A 1 348 ? 5.771 3.048 -23.591 1.00 95.69 348 LEU A O 1
ATOM 2699 N N . SER A 1 349 ? 6.165 5.240 -23.365 1.00 92.44 349 SER A N 1
ATOM 2700 C CA . SER A 1 349 ? 6.940 5.379 -24.602 1.00 92.44 349 SER A CA 1
ATOM 2701 C C . SER A 1 349 ? 8.248 6.132 -24.361 1.00 92.44 349 SER A C 1
ATOM 2703 O O . SER A 1 349 ? 8.287 7.125 -23.634 1.00 92.44 349 SER A O 1
ATOM 2705 N N . LYS A 1 350 ? 9.330 5.660 -24.984 1.00 88.38 350 LYS A N 1
ATOM 2706 C CA . LYS A 1 350 ? 10.663 6.280 -25.019 1.00 88.38 350 LYS A CA 1
ATOM 2707 C C . LYS A 1 350 ? 10.702 7.373 -26.092 1.00 88.38 350 LYS A C 1
ATOM 2709 O O . LYS A 1 350 ? 11.468 7.301 -27.052 1.00 88.38 350 LYS A O 1
ATOM 2714 N N . GLU A 1 351 ? 9.849 8.384 -25.977 1.00 80.06 351 GLU A N 1
ATOM 2715 C CA . GLU A 1 351 ? 9.827 9.476 -26.955 1.00 80.06 351 GLU A CA 1
ATOM 2716 C C . GLU A 1 351 ? 11.105 10.320 -26.862 1.00 80.06 351 GLU A C 1
ATOM 2718 O O . GLU A 1 351 ? 11.617 10.576 -25.770 1.00 80.06 351 GLU A O 1
ATOM 2723 N N . ASN A 1 352 ? 11.637 10.759 -28.007 1.00 73.00 352 ASN A N 1
ATOM 2724 C CA . ASN A 1 352 ? 12.786 11.672 -28.097 1.00 73.00 352 ASN A CA 1
ATOM 2725 C C . ASN A 1 352 ? 14.057 11.198 -27.355 1.00 73.00 352 ASN A C 1
ATOM 2727 O O . ASN A 1 352 ? 14.832 12.013 -26.855 1.00 73.00 352 ASN A O 1
ATOM 2731 N N . GLY A 1 353 ? 14.280 9.881 -27.269 1.00 68.00 353 GLY A N 1
ATOM 2732 C CA . GLY A 1 353 ? 15.440 9.302 -26.578 1.00 68.00 353 GLY A CA 1
ATOM 2733 C C . GLY A 1 353 ? 15.318 9.272 -25.049 1.00 68.00 353 GLY A C 1
ATOM 2734 O O . GLY A 1 353 ? 16.307 9.008 -24.362 1.00 68.00 353 GLY A O 1
ATOM 2735 N N . SER A 1 354 ? 14.123 9.530 -24.507 1.00 79.00 354 SER A N 1
ATOM 2736 C CA . SER A 1 354 ? 13.840 9.385 -23.078 1.00 79.00 354 SER A CA 1
ATOM 2737 C C . SER A 1 354 ? 13.890 7.917 -22.635 1.00 79.00 354 SER A C 1
ATOM 2739 O O . SER A 1 354 ? 13.650 6.985 -23.402 1.00 79.00 354 SER A O 1
ATOM 2741 N N . LYS A 1 355 ? 14.253 7.690 -21.371 1.00 89.69 355 LYS A N 1
ATOM 2742 C CA . LYS A 1 355 ? 14.233 6.360 -20.746 1.00 89.69 355 LYS A CA 1
ATOM 2743 C C . LYS A 1 355 ? 12.861 6.108 -20.120 1.00 89.69 355 LYS A C 1
ATOM 2745 O O . LYS A 1 355 ? 12.121 7.046 -19.839 1.00 89.69 355 LYS A O 1
ATOM 2750 N N . LEU A 1 356 ? 12.561 4.846 -19.806 1.00 93.00 356 LEU A N 1
ATOM 2751 C CA . LEU A 1 356 ? 11.339 4.502 -19.068 1.00 93.00 356 LEU A CA 1
ATOM 2752 C C . LEU A 1 356 ? 11.303 5.104 -17.653 1.00 93.00 356 LEU A C 1
ATOM 2754 O O . LEU A 1 356 ? 10.220 5.363 -17.151 1.00 93.00 356 LEU A O 1
ATOM 2758 N N . GLY A 1 357 ? 12.458 5.370 -17.031 1.00 92.50 357 GLY A N 1
ATOM 2759 C CA . GLY A 1 357 ? 12.517 6.107 -15.761 1.00 92.50 357 GLY A CA 1
ATOM 2760 C C . GLY A 1 357 ? 12.336 5.260 -14.498 1.00 92.50 357 GLY A C 1
ATOM 2761 O O . GLY A 1 357 ? 11.813 5.745 -13.503 1.00 92.50 357 GLY A O 1
ATOM 2762 N N . PHE A 1 358 ? 12.740 3.987 -14.508 1.00 93.88 358 PHE A N 1
ATOM 2763 C CA . PHE A 1 358 ? 12.737 3.142 -13.309 1.00 93.88 358 PHE A CA 1
ATOM 2764 C C . PHE A 1 358 ? 13.833 2.077 -13.348 1.00 93.88 358 PHE A C 1
ATOM 2766 O O . PHE A 1 358 ? 14.336 1.711 -14.416 1.00 93.88 358 PHE A O 1
ATOM 2773 N N . ARG A 1 359 ? 14.207 1.573 -12.170 1.00 93.44 359 ARG A N 1
ATOM 2774 C CA . ARG A 1 359 ? 15.052 0.387 -12.008 1.00 93.44 359 ARG A CA 1
ATOM 2775 C C . ARG A 1 359 ? 14.202 -0.804 -11.627 1.00 93.44 359 ARG A C 1
ATOM 2777 O O . ARG A 1 359 ? 13.163 -0.679 -10.981 1.00 93.44 359 ARG A O 1
ATOM 2784 N N . PHE A 1 360 ? 14.697 -1.968 -12.002 1.00 94.00 360 PHE A N 1
ATOM 2785 C CA . PHE A 1 360 ? 14.059 -3.218 -11.674 1.00 94.00 360 PHE A CA 1
ATOM 2786 C C . PHE A 1 360 ? 15.088 -4.313 -11.431 1.00 94.00 360 PHE A C 1
ATOM 2788 O O . PHE A 1 360 ? 16.232 -4.229 -11.885 1.00 94.00 360 PHE A O 1
ATOM 2795 N N . GLU A 1 361 ? 14.668 -5.353 -10.729 1.00 91.81 361 GLU A N 1
ATOM 2796 C CA . GLU A 1 361 ? 15.464 -6.547 -10.502 1.00 91.81 361 GLU A CA 1
ATOM 2797 C C . GLU A 1 361 ? 14.653 -7.811 -10.774 1.00 91.81 361 GLU A C 1
ATOM 2799 O O . GLU A 1 361 ? 13.421 -7.815 -10.757 1.00 91.81 361 GLU A O 1
ATOM 2804 N N . ARG A 1 362 ? 15.379 -8.902 -11.000 1.00 85.00 362 ARG A N 1
ATOM 2805 C CA . ARG A 1 362 ? 14.797 -10.235 -11.106 1.00 85.00 362 ARG A CA 1
ATOM 2806 C C . ARG A 1 362 ? 14.780 -10.869 -9.708 1.00 85.00 362 ARG A C 1
ATOM 2808 O O . ARG A 1 362 ? 15.805 -10.782 -9.026 1.00 85.00 362 ARG A O 1
ATOM 2815 N N . PRO A 1 363 ? 13.673 -11.494 -9.281 1.00 75.75 363 PRO A N 1
ATOM 2816 C CA . PRO A 1 363 ? 13.627 -12.289 -8.059 1.00 75.75 363 PRO A CA 1
ATOM 2817 C C . PRO A 1 363 ? 14.747 -13.341 -8.024 1.00 75.75 363 PRO A C 1
ATOM 2819 O O . PRO A 1 363 ? 15.127 -13.893 -9.057 1.00 75.75 363 PRO A O 1
ATOM 2822 N N . GLN A 1 364 ? 15.286 -13.632 -6.836 1.00 62.12 364 GLN A N 1
ATOM 2823 C CA . GLN A 1 364 ? 16.303 -14.673 -6.666 1.00 62.12 364 GLN A CA 1
ATOM 2824 C C . GLN A 1 364 ? 15.644 -16.061 -6.756 1.00 62.12 364 GLN A C 1
ATOM 2826 O O . GLN A 1 364 ? 14.999 -16.506 -5.814 1.00 62.12 364 GLN A O 1
ATOM 2831 N N . GLY A 1 365 ? 15.793 -16.737 -7.897 1.00 60.38 365 GLY A N 1
ATOM 2832 C CA . GLY A 1 365 ? 15.264 -18.083 -8.142 1.00 60.38 365 GLY A CA 1
ATOM 2833 C C . GLY A 1 365 ? 15.328 -18.450 -9.626 1.00 60.38 365 GLY A C 1
ATOM 2834 O O . GLY A 1 365 ? 15.317 -17.571 -10.481 1.00 60.38 365 GLY A O 1
ATOM 2835 N N . THR A 1 366 ? 15.421 -19.742 -9.953 1.00 55.81 366 THR A N 1
ATOM 2836 C CA . THR A 1 366 ? 15.646 -20.230 -11.330 1.00 55.81 366 THR A CA 1
ATOM 2837 C C . THR A 1 366 ? 14.445 -20.085 -12.276 1.00 55.81 366 THR A C 1
ATOM 2839 O O . THR A 1 366 ? 14.591 -20.386 -13.453 1.00 55.81 366 THR A O 1
ATOM 2842 N N . PHE A 1 367 ? 13.287 -19.620 -11.792 1.00 63.19 367 PHE A N 1
ATOM 2843 C CA . PHE A 1 367 ? 12.028 -19.548 -12.553 1.00 63.19 367 PHE A CA 1
ATOM 2844 C C . PHE A 1 367 ? 11.199 -18.306 -12.198 1.00 63.19 367 PHE A C 1
ATOM 2846 O O . PHE A 1 367 ? 9.999 -18.394 -11.966 1.00 63.19 367 PHE A O 1
ATOM 2853 N N . ALA A 1 368 ? 11.838 -17.145 -12.058 1.00 77.06 368 ALA A N 1
ATOM 2854 C CA . ALA A 1 368 ? 11.079 -15.923 -11.822 1.00 77.06 368 ALA A CA 1
ATOM 2855 C C . ALA A 1 368 ? 10.250 -15.567 -13.069 1.00 77.06 368 ALA A C 1
ATOM 2857 O O . ALA A 1 368 ? 10.813 -15.333 -14.137 1.00 77.06 368 ALA A O 1
ATOM 2858 N N . GLU A 1 369 ? 8.929 -15.499 -12.921 1.00 87.25 369 GLU A N 1
ATOM 2859 C CA . GLU A 1 369 ? 7.993 -15.135 -14.000 1.00 87.25 369 GLU A CA 1
ATOM 2860 C C . GLU A 1 369 ? 7.714 -13.626 -14.056 1.00 87.25 369 GLU A C 1
ATOM 2862 O O . GLU A 1 369 ? 7.074 -13.132 -14.979 1.00 87.25 369 GLU A O 1
ATOM 2867 N N . GLU A 1 370 ? 8.210 -12.882 -13.067 1.00 90.12 370 GLU A N 1
ATOM 2868 C CA . GLU A 1 370 ? 7.958 -11.457 -12.895 1.00 90.12 370 GLU A CA 1
ATOM 2869 C C . GLU A 1 370 ? 9.233 -10.688 -12.546 1.00 90.12 370 GLU A C 1
ATOM 2871 O O . GLU A 1 370 ? 10.214 -11.224 -12.023 1.00 90.12 370 GLU A O 1
ATOM 2876 N N . VAL A 1 371 ? 9.196 -9.388 -12.808 1.00 92.94 371 VAL A N 1
ATOM 2877 C CA . VAL A 1 371 ? 10.262 -8.438 -12.511 1.00 92.94 371 VAL A CA 1
ATOM 2878 C C . VAL A 1 371 ? 9.784 -7.455 -11.444 1.00 92.94 371 VAL A C 1
ATOM 2880 O O . VAL A 1 371 ? 8.664 -6.953 -11.500 1.00 92.94 371 VAL A O 1
ATOM 2883 N N . ARG A 1 372 ? 10.633 -7.147 -10.462 1.00 93.44 372 ARG A N 1
ATOM 2884 C CA . ARG A 1 372 ? 10.315 -6.223 -9.365 1.00 93.44 372 ARG A CA 1
ATOM 2885 C C . ARG A 1 372 ? 10.825 -4.824 -9.663 1.00 93.44 372 ARG A C 1
ATOM 2887 O O . ARG A 1 372 ? 12.022 -4.660 -9.884 1.00 93.44 372 ARG A O 1
ATOM 2894 N N . ILE A 1 373 ? 9.959 -3.816 -9.596 1.00 93.69 373 ILE A N 1
ATOM 2895 C CA . ILE A 1 373 ? 10.365 -2.406 -9.653 1.00 93.69 373 ILE A CA 1
ATOM 2896 C C . ILE A 1 373 ? 11.050 -2.058 -8.331 1.00 93.69 373 ILE A C 1
ATOM 2898 O O . ILE A 1 373 ? 10.450 -2.170 -7.264 1.00 93.69 373 ILE A O 1
ATOM 2902 N N . THR A 1 374 ? 12.313 -1.650 -8.385 1.00 91.50 374 THR A N 1
ATOM 2903 C CA . THR A 1 374 ? 13.116 -1.351 -7.189 1.00 91.50 374 THR A CA 1
ATOM 2904 C C . THR A 1 374 ? 13.218 0.138 -6.906 1.00 91.50 374 THR A C 1
ATOM 2906 O O . THR A 1 374 ? 13.358 0.535 -5.753 1.00 91.50 374 THR A O 1
ATOM 2909 N N . GLU A 1 375 ? 13.142 0.968 -7.943 1.00 90.62 375 GLU A N 1
ATOM 2910 C CA . GLU A 1 375 ? 13.261 2.419 -7.833 1.00 90.62 375 GLU A CA 1
ATOM 2911 C C . GLU A 1 375 ? 12.501 3.082 -8.980 1.00 90.62 375 GLU A C 1
ATOM 2913 O O . GLU A 1 375 ? 12.612 2.642 -10.124 1.00 90.62 375 GLU A O 1
ATOM 2918 N N . VAL A 1 376 ? 11.777 4.159 -8.686 1.00 91.69 376 VAL A N 1
ATOM 2919 C CA . VAL A 1 376 ? 11.220 5.067 -9.694 1.00 91.69 376 VAL A CA 1
ATOM 2920 C C . VAL A 1 376 ? 12.130 6.294 -9.745 1.00 91.69 376 VAL A C 1
ATOM 2922 O O . VAL A 1 376 ? 12.396 6.906 -8.712 1.00 91.69 376 VAL A O 1
ATOM 2925 N N . LEU A 1 377 ? 12.657 6.614 -10.927 1.00 90.19 377 LEU A N 1
ATOM 2926 C CA . LEU A 1 377 ? 13.576 7.736 -11.126 1.00 90.19 377 LEU A CA 1
ATOM 2927 C C . LEU A 1 377 ? 12.795 9.050 -11.260 1.00 90.19 377 LEU A C 1
ATOM 2929 O O . LEU A 1 377 ? 11.609 9.047 -11.574 1.00 90.19 377 LEU A O 1
ATOM 2933 N N . ASP A 1 378 ? 13.459 10.174 -11.001 1.00 85.94 378 ASP A N 1
ATOM 2934 C CA . ASP A 1 378 ? 12.907 11.523 -11.166 1.00 85.94 378 ASP A CA 1
ATOM 2935 C C . ASP A 1 378 ? 12.768 11.937 -12.641 1.00 85.94 378 ASP A C 1
ATOM 2937 O O . ASP A 1 378 ? 11.986 12.835 -12.963 1.00 85.94 378 ASP A O 1
ATOM 2941 N N . ASP A 1 379 ? 13.490 11.264 -13.538 1.00 83.50 379 ASP A N 1
ATOM 2942 C CA . ASP A 1 379 ? 13.434 11.439 -14.982 1.00 83.50 379 ASP A CA 1
ATOM 2943 C C . ASP A 1 379 ? 12.815 10.229 -15.709 1.00 83.50 379 ASP A C 1
ATOM 2945 O O . ASP A 1 379 ? 12.810 9.095 -15.232 1.00 83.50 379 ASP A O 1
ATOM 2949 N N . GLY A 1 380 ? 12.288 10.470 -16.912 1.00 90.31 380 GLY A N 1
ATOM 2950 C CA . GLY A 1 380 ? 11.753 9.431 -17.795 1.00 90.31 380 GLY A CA 1
ATOM 2951 C C . GLY A 1 380 ? 10.227 9.322 -17.835 1.00 90.31 380 GLY A C 1
ATOM 2952 O O . GLY A 1 380 ? 9.495 10.048 -17.158 1.00 90.31 380 GLY A O 1
ATOM 2953 N N . ALA A 1 381 ? 9.751 8.414 -18.687 1.00 93.88 381 ALA A N 1
ATOM 2954 C CA . ALA A 1 381 ? 8.334 8.283 -19.027 1.00 93.88 381 ALA A CA 1
ATOM 2955 C C . ALA A 1 381 ? 7.453 7.919 -17.820 1.00 93.88 381 ALA A C 1
ATOM 2957 O O . ALA A 1 381 ? 6.351 8.449 -17.686 1.00 93.88 381 ALA A O 1
ATOM 2958 N N . LEU A 1 382 ? 7.939 7.060 -16.916 1.00 94.94 382 LEU A N 1
ATOM 2959 C CA . LEU A 1 382 ? 7.157 6.611 -15.765 1.00 94.94 382 LEU A CA 1
ATOM 2960 C C . LEU A 1 382 ? 6.882 7.737 -14.765 1.00 94.94 382 LEU A C 1
ATOM 2962 O O . LEU A 1 382 ? 5.774 7.830 -14.246 1.00 94.94 382 LEU A O 1
ATOM 2966 N N . MET A 1 383 ? 7.855 8.616 -14.506 1.00 92.31 383 MET A N 1
ATOM 2967 C CA . MET A 1 383 ? 7.639 9.749 -13.602 1.00 92.31 383 MET A CA 1
ATOM 2968 C C . MET A 1 383 ? 6.629 10.741 -14.179 1.00 92.31 383 MET A C 1
ATOM 2970 O O . MET A 1 383 ? 5.745 11.205 -13.461 1.00 92.31 383 MET A O 1
ATOM 2974 N N . ALA A 1 384 ? 6.712 11.027 -15.482 1.00 92.94 384 ALA A N 1
ATOM 2975 C CA . ALA A 1 384 ? 5.729 11.868 -16.162 1.00 92.94 384 ALA A CA 1
ATOM 2976 C C . ALA A 1 384 ? 4.317 11.261 -16.084 1.00 92.94 384 ALA A C 1
ATOM 2978 O O . ALA A 1 384 ? 3.364 11.966 -15.751 1.00 92.94 384 ALA A O 1
ATOM 2979 N N . TYR A 1 385 ? 4.200 9.948 -16.308 1.00 95.19 385 TYR A N 1
ATOM 2980 C CA . TYR A 1 385 ? 2.952 9.207 -16.143 1.00 95.19 385 TYR A CA 1
ATOM 2981 C C . TYR A 1 385 ? 2.413 9.304 -14.707 1.00 95.19 385 TYR A C 1
ATOM 2983 O O . TYR A 1 385 ? 1.269 9.709 -14.506 1.00 95.19 385 TYR A O 1
ATOM 2991 N N . ASN A 1 386 ? 3.237 9.002 -13.699 1.00 95.50 386 ASN A N 1
ATOM 2992 C CA . ASN A 1 386 ? 2.838 9.053 -12.292 1.00 95.50 386 ASN A CA 1
ATOM 2993 C C . ASN A 1 386 ? 2.390 10.454 -11.870 1.00 95.50 386 ASN A C 1
ATOM 2995 O O . ASN A 1 386 ? 1.380 10.592 -11.184 1.00 95.50 386 ASN A O 1
ATOM 2999 N N . LYS A 1 387 ? 3.111 11.495 -12.300 1.00 94.44 387 LYS A N 1
ATOM 3000 C CA . LYS A 1 387 ? 2.739 12.886 -12.036 1.00 94.44 387 LYS A CA 1
ATOM 3001 C C . LYS A 1 387 ? 1.347 13.197 -12.586 1.00 94.44 387 LYS A C 1
ATOM 3003 O O . LYS A 1 387 ? 0.531 13.763 -11.867 1.00 94.44 387 LYS A O 1
ATOM 3008 N N . HIS A 1 388 ? 1.063 12.767 -13.813 1.00 95.25 388 HIS A N 1
ATOM 3009 C CA . HIS A 1 388 ? -0.252 12.941 -14.418 1.00 95.25 388 HIS A CA 1
ATOM 3010 C C . HIS A 1 388 ? -1.357 12.196 -13.650 1.00 95.25 388 HIS A C 1
ATOM 3012 O O . HIS A 1 388 ? -2.423 12.758 -13.419 1.00 95.25 388 HIS A O 1
ATOM 3018 N N . GLN A 1 389 ? -1.103 10.963 -13.191 1.00 95.69 389 GLN A N 1
ATOM 3019 C CA . GLN A 1 389 ? -2.074 10.229 -12.368 1.00 95.69 389 GLN A CA 1
ATOM 3020 C C . GLN A 1 389 ? -2.357 10.944 -11.038 1.00 95.69 389 GLN A C 1
ATOM 3022 O O . GLN A 1 389 ? -3.513 11.043 -10.638 1.00 95.69 389 GLN A O 1
ATOM 3027 N N . VAL A 1 390 ? -1.328 11.484 -10.375 1.00 94.44 390 VAL A N 1
ATOM 3028 C CA . VAL A 1 390 ? -1.485 12.252 -9.126 1.00 94.44 390 VAL A CA 1
ATOM 3029 C C . VAL A 1 390 ? -2.267 13.548 -9.354 1.00 94.44 390 VAL A C 1
ATOM 3031 O O . VAL A 1 390 ? -3.163 13.854 -8.574 1.00 94.44 390 VAL A O 1
ATOM 3034 N N . GLU A 1 391 ? -1.992 14.279 -10.439 1.00 94.69 391 GLU A N 1
ATOM 3035 C CA . GLU A 1 391 ? -2.749 15.485 -10.821 1.00 94.69 391 GLU A CA 1
ATOM 3036 C C . GLU A 1 391 ? -4.237 15.191 -11.064 1.00 94.69 391 GLU A C 1
ATOM 3038 O O . GLU A 1 391 ? -5.087 16.024 -10.759 1.00 94.69 391 GLU A O 1
ATOM 3043 N N . MET A 1 392 ? -4.550 13.993 -11.562 1.00 93.56 392 MET A N 1
ATOM 3044 C CA . MET A 1 392 ? -5.920 13.516 -11.774 1.00 93.56 392 MET A CA 1
ATOM 3045 C C . MET A 1 392 ? -6.541 12.859 -10.530 1.00 93.56 392 MET A C 1
ATOM 3047 O O . MET A 1 392 ? -7.664 12.371 -10.602 1.00 93.56 392 MET A O 1
ATOM 3051 N N . GLY A 1 393 ? -5.826 12.785 -9.401 1.00 91.56 393 GLY A N 1
ATOM 3052 C CA . GLY A 1 393 ? -6.287 12.090 -8.192 1.00 91.56 393 GLY A CA 1
ATOM 3053 C C . GLY A 1 393 ? -6.375 10.562 -8.332 1.00 91.56 393 GLY A C 1
ATOM 3054 O O . GLY A 1 393 ? -6.907 9.879 -7.458 1.00 91.56 393 GLY A O 1
ATOM 3055 N N . ARG A 1 394 ? -5.825 9.990 -9.407 1.00 94.12 394 ARG A N 1
ATOM 3056 C CA . ARG A 1 394 ? -5.897 8.566 -9.765 1.00 94.12 394 ARG A CA 1
ATOM 3057 C C . ARG A 1 394 ? -4.768 7.760 -9.120 1.00 94.12 394 ARG A C 1
ATOM 3059 O O . ARG A 1 394 ? -3.995 7.070 -9.785 1.00 94.12 394 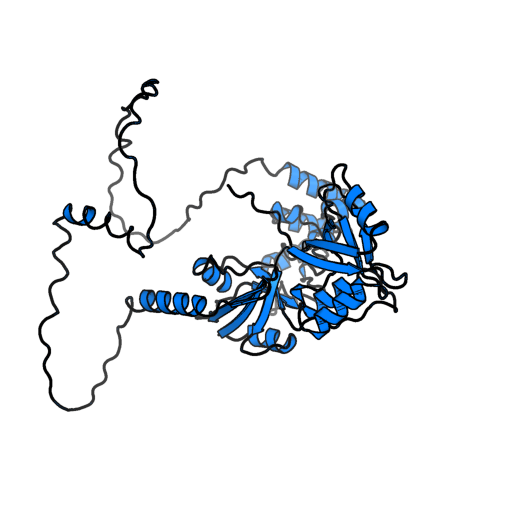ARG A O 1
ATOM 3066 N N . TYR A 1 395 ? -4.684 7.814 -7.792 1.00 94.00 395 TYR A N 1
ATOM 3067 C CA . TYR A 1 395 ? -3.618 7.166 -7.014 1.00 94.00 395 TYR A CA 1
ATOM 3068 C C . TYR A 1 395 ? -3.572 5.642 -7.154 1.00 94.00 395 TYR A C 1
ATOM 3070 O O . TYR A 1 395 ? -2.511 5.044 -6.972 1.00 94.00 395 TYR A O 1
ATOM 3078 N N . ALA A 1 396 ? -4.688 5.009 -7.529 1.00 94.12 396 ALA A N 1
ATOM 3079 C CA . ALA A 1 396 ? -4.708 3.592 -7.868 1.00 94.12 396 ALA A CA 1
ATOM 3080 C C . ALA A 1 396 ? -3.721 3.263 -8.997 1.00 94.12 396 ALA A C 1
ATOM 3082 O O . ALA A 1 396 ? -3.053 2.236 -8.942 1.00 94.12 396 ALA A O 1
ATOM 3083 N N . PHE A 1 397 ? -3.539 4.144 -9.972 1.00 95.62 397 PHE A N 1
ATOM 3084 C CA . PHE A 1 397 ? -2.713 3.864 -11.146 1.00 95.62 397 PHE A CA 1
ATOM 3085 C C . PHE A 1 397 ? -1.283 4.386 -11.019 1.00 95.62 397 PHE A C 1
ATOM 3087 O O . PHE A 1 397 ? -0.492 4.237 -11.942 1.00 95.62 397 PHE A O 1
ATOM 3094 N N . VAL A 1 398 ? -0.914 4.966 -9.874 1.00 95.25 398 VAL A N 1
ATOM 3095 C CA . VAL A 1 398 ? 0.465 5.391 -9.628 1.00 95.25 398 VAL A CA 1
ATOM 3096 C C . VAL A 1 398 ? 1.344 4.168 -9.392 1.00 95.25 398 VAL A C 1
ATOM 3098 O O . VAL A 1 398 ? 1.086 3.344 -8.512 1.00 95.25 398 VAL A O 1
ATOM 3101 N N . VAL A 1 399 ? 2.426 4.075 -10.158 1.00 95.38 399 VAL A N 1
ATOM 3102 C CA . VAL A 1 399 ? 3.395 2.989 -10.039 1.00 95.38 399 VAL A CA 1
ATOM 3103 C C . VAL A 1 399 ? 4.418 3.323 -8.973 1.00 95.38 399 VAL A C 1
ATOM 3105 O O . VAL A 1 399 ? 5.122 4.329 -9.062 1.00 95.38 399 VAL A O 1
ATOM 3108 N N . LEU A 1 400 ? 4.536 2.450 -7.982 1.00 93.12 400 LEU A N 1
ATOM 3109 C CA . LEU A 1 400 ? 5.455 2.616 -6.863 1.00 93.12 400 LEU A CA 1
ATOM 3110 C C . LEU A 1 400 ? 6.522 1.516 -6.863 1.00 93.12 400 LEU A C 1
ATOM 3112 O O . LEU A 1 400 ? 6.298 0.433 -7.417 1.00 93.12 400 LEU A O 1
ATOM 3116 N N . PRO A 1 401 ? 7.661 1.738 -6.183 1.00 91.81 401 PRO A N 1
ATOM 3117 C CA . PRO A 1 401 ? 8.594 0.666 -5.865 1.00 91.81 401 PRO A CA 1
ATOM 3118 C C . PRO A 1 401 ? 7.898 -0.528 -5.199 1.00 91.81 401 PRO A C 1
ATOM 3120 O O . PRO A 1 401 ? 6.820 -0.409 -4.608 1.00 91.81 401 PRO A O 1
ATOM 3123 N N . GLU A 1 402 ? 8.517 -1.697 -5.307 1.00 90.62 402 GLU A N 1
ATOM 3124 C CA . GLU A 1 402 ? 7.988 -3.004 -4.905 1.00 90.62 402 GLU A CA 1
ATOM 3125 C C . GLU A 1 402 ? 6.830 -3.533 -5.761 1.00 90.62 402 GLU A C 1
ATOM 3127 O O . GLU A 1 402 ? 6.507 -4.712 -5.657 1.00 90.62 402 GLU A O 1
ATOM 3132 N N . MET A 1 403 ? 6.212 -2.748 -6.647 1.00 93.69 403 MET A N 1
ATOM 3133 C CA . MET A 1 403 ? 5.267 -3.329 -7.608 1.00 93.69 403 MET A CA 1
ATOM 3134 C C . MET A 1 403 ? 5.981 -4.289 -8.573 1.00 93.69 403 MET A C 1
ATOM 3136 O O . MET A 1 403 ? 7.196 -4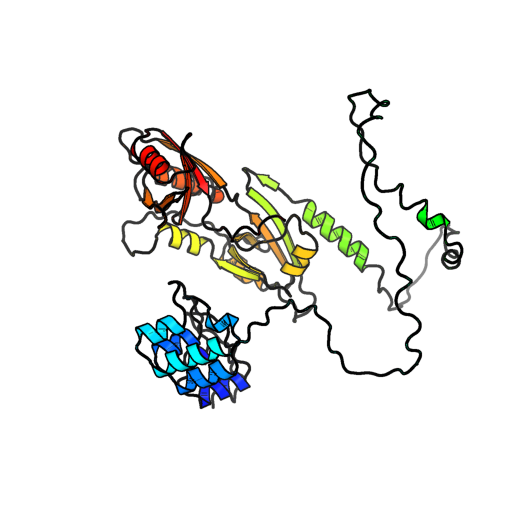.203 -8.791 1.00 93.69 403 MET A O 1
ATOM 3140 N N . ARG A 1 404 ? 5.230 -5.249 -9.109 1.00 94.31 404 ARG A N 1
ATOM 3141 C CA . ARG A 1 404 ? 5.737 -6.304 -9.989 1.00 94.31 404 ARG A CA 1
ATOM 3142 C C . ARG A 1 404 ? 5.221 -6.106 -11.402 1.00 94.31 404 ARG A C 1
ATOM 3144 O O . ARG A 1 404 ? 4.101 -5.649 -11.587 1.00 94.31 404 ARG A O 1
ATOM 3151 N N . ILE A 1 405 ? 6.046 -6.460 -12.375 1.00 95.69 405 ILE A N 1
ATOM 3152 C CA . ILE A 1 405 ? 5.700 -6.497 -13.790 1.00 95.69 405 ILE A CA 1
ATOM 3153 C C . ILE A 1 405 ? 5.759 -7.959 -14.211 1.00 95.69 405 ILE A C 1
ATOM 3155 O O . ILE A 1 405 ? 6.841 -8.547 -14.206 1.00 95.69 405 ILE A O 1
ATOM 3159 N N . ASP A 1 406 ? 4.617 -8.542 -14.553 1.00 93.00 406 ASP A N 1
ATOM 3160 C CA . ASP A 1 406 ? 4.528 -9.944 -14.983 1.00 93.00 406 ASP A CA 1
ATOM 3161 C C . ASP A 1 406 ? 4.222 -10.111 -16.475 1.00 93.00 406 ASP A C 1
ATOM 3163 O O . ASP A 1 406 ? 4.387 -11.195 -17.037 1.00 93.00 406 ASP A O 1
ATOM 3167 N N . ARG A 1 407 ? 3.853 -9.016 -17.145 1.00 95.69 407 ARG A N 1
ATOM 3168 C CA . ARG A 1 407 ? 3.784 -8.939 -18.600 1.00 95.69 407 ARG A CA 1
ATOM 3169 C C . ARG A 1 407 ? 4.224 -7.567 -19.101 1.00 95.69 407 ARG A C 1
ATOM 3171 O O . ARG A 1 407 ? 3.902 -6.535 -18.510 1.00 95.69 407 ARG A O 1
ATOM 3178 N N . VAL A 1 408 ? 4.945 -7.575 -20.218 1.00 96.62 408 VAL A N 1
ATOM 3179 C CA . VAL A 1 408 ? 5.297 -6.386 -20.998 1.00 96.62 408 VAL A CA 1
ATOM 3180 C C . VAL A 1 408 ? 4.967 -6.666 -22.450 1.00 96.62 408 VAL A C 1
ATOM 3182 O O . VAL A 1 408 ? 5.534 -7.593 -23.025 1.00 96.62 408 VAL A O 1
ATOM 3185 N N . ASN A 1 409 ? 4.066 -5.880 -23.040 1.00 95.44 409 ASN A N 1
ATOM 3186 C CA . ASN A 1 409 ? 3.535 -6.161 -24.376 1.00 95.44 409 ASN A CA 1
ATOM 3187 C C . ASN A 1 409 ? 3.008 -7.616 -24.435 1.00 95.44 409 ASN A C 1
ATOM 3189 O O . ASN A 1 409 ? 2.251 -8.048 -23.563 1.00 95.44 409 ASN A O 1
ATOM 3193 N N . ASP A 1 410 ? 3.468 -8.402 -25.409 1.00 93.38 410 ASP A N 1
ATOM 3194 C CA . ASP A 1 410 ? 3.126 -9.821 -25.560 1.00 93.38 410 ASP A CA 1
ATOM 3195 C C . ASP A 1 410 ? 4.059 -10.777 -24.783 1.00 93.38 410 ASP A C 1
ATOM 3197 O O . ASP A 1 410 ? 3.907 -11.999 -24.863 1.00 93.38 410 ASP A O 1
ATOM 3201 N N . VAL A 1 411 ? 5.020 -10.253 -24.013 1.00 94.50 411 VAL A N 1
ATOM 3202 C CA . VAL A 1 411 ? 6.047 -11.029 -23.298 1.00 94.50 411 VAL A CA 1
ATOM 3203 C C . VAL A 1 411 ? 5.645 -11.258 -21.839 1.00 94.50 411 VAL A C 1
ATOM 3205 O O . VAL A 1 411 ? 5.396 -10.305 -21.105 1.00 94.50 411 VAL A O 1
ATOM 3208 N N . TRP A 1 412 ? 5.595 -12.520 -21.403 1.00 93.12 412 TRP A N 1
ATOM 3209 C CA . TRP A 1 412 ? 5.204 -12.933 -20.046 1.00 93.12 412 TRP A CA 1
ATOM 3210 C C . TRP A 1 412 ? 5.807 -14.298 -19.676 1.00 93.12 412 TRP A C 1
ATOM 3212 O O . TRP A 1 412 ? 6.291 -15.016 -20.551 1.00 93.12 412 TRP A O 1
ATOM 3222 N N . GLY A 1 413 ? 5.779 -14.657 -18.388 1.00 87.62 413 GLY A N 1
ATOM 3223 C CA . GLY A 1 413 ? 6.179 -15.987 -17.894 1.00 87.62 413 GLY A CA 1
ATOM 3224 C C . GLY A 1 413 ? 7.688 -16.214 -17.742 1.00 87.62 413 GLY A C 1
ATOM 3225 O O . GLY A 1 413 ? 8.100 -17.249 -17.232 1.00 87.62 413 GLY A O 1
ATOM 3226 N N . ASP A 1 414 ? 8.522 -15.254 -18.146 1.00 90.69 414 ASP A N 1
ATOM 3227 C CA . ASP A 1 414 ? 9.974 -15.306 -17.966 1.00 90.69 414 ASP A CA 1
ATOM 3228 C C . ASP A 1 414 ? 10.519 -13.897 -17.694 1.00 90.69 414 ASP A C 1
ATOM 3230 O O . ASP A 1 414 ? 10.461 -13.001 -18.545 1.00 90.69 414 ASP A O 1
ATOM 3234 N N . ALA A 1 415 ? 11.073 -13.695 -16.497 1.00 91.31 415 ALA A N 1
ATOM 3235 C CA . ALA A 1 415 ? 11.611 -12.410 -16.068 1.00 91.31 415 ALA A CA 1
ATOM 3236 C C . ALA A 1 415 ? 12.796 -11.922 -16.921 1.00 91.31 415 ALA A C 1
ATOM 3238 O O . ALA A 1 415 ? 13.055 -10.718 -16.971 1.00 91.31 415 ALA A O 1
ATOM 3239 N N . GLU A 1 416 ? 13.541 -12.810 -17.582 1.00 91.25 416 GLU A N 1
ATOM 3240 C CA . GLU A 1 416 ? 14.614 -12.434 -18.502 1.00 91.25 416 GLU A CA 1
ATOM 3241 C C . GLU A 1 416 ? 14.061 -11.917 -19.828 1.00 91.25 416 GLU A C 1
ATOM 3243 O O . GLU A 1 416 ? 14.516 -10.873 -20.305 1.00 91.25 416 GLU A O 1
ATOM 3248 N N . LEU A 1 417 ? 13.041 -12.577 -20.381 1.00 92.88 417 LEU A N 1
ATOM 3249 C CA . LEU A 1 417 ? 12.353 -12.078 -21.573 1.00 92.88 417 LEU A CA 1
ATOM 3250 C C . LEU A 1 417 ? 11.695 -10.724 -21.292 1.00 92.88 417 LEU A C 1
ATOM 3252 O O . LEU A 1 417 ? 11.909 -9.774 -22.046 1.00 92.88 417 LEU A O 1
ATOM 3256 N N . ILE A 1 418 ? 10.999 -10.596 -20.158 1.00 94.44 418 ILE A N 1
ATOM 3257 C CA . ILE A 1 418 ? 10.408 -9.330 -19.700 1.00 94.44 418 ILE A CA 1
ATOM 3258 C C . ILE A 1 418 ? 11.488 -8.244 -19.568 1.00 94.44 418 ILE A C 1
ATOM 3260 O O . ILE A 1 418 ? 11.335 -7.131 -20.073 1.00 94.44 418 ILE A O 1
ATOM 3264 N N . ALA A 1 419 ? 12.618 -8.556 -18.927 1.00 93.25 419 ALA A N 1
ATOM 3265 C CA . ALA A 1 419 ? 13.718 -7.609 -18.759 1.00 93.25 419 ALA A CA 1
ATOM 3266 C C . ALA A 1 419 ? 14.343 -7.164 -20.091 1.00 93.25 419 ALA A C 1
ATOM 3268 O O . ALA A 1 419 ? 14.788 -6.017 -20.208 1.00 93.25 419 ALA A O 1
ATOM 3269 N N . ASN A 1 420 ? 14.418 -8.060 -21.076 1.00 93.25 420 ASN A N 1
ATOM 3270 C CA . ASN A 1 420 ? 14.937 -7.756 -22.407 1.00 93.25 420 ASN A CA 1
ATOM 3271 C C . ASN A 1 420 ? 13.963 -6.873 -23.199 1.00 93.25 420 ASN A C 1
ATOM 3273 O O . ASN A 1 420 ? 14.403 -5.917 -23.846 1.00 93.25 420 ASN A O 1
ATOM 3277 N N . GLU A 1 421 ? 12.659 -7.116 -23.075 1.00 95.12 421 GLU A N 1
ATOM 3278 C CA . GLU A 1 421 ? 11.615 -6.293 -23.689 1.00 95.12 421 GLU A CA 1
ATOM 3279 C C . GLU A 1 421 ? 11.635 -4.862 -23.129 1.00 95.12 421 GLU A C 1
ATOM 3281 O O . GLU A 1 421 ? 11.764 -3.898 -23.883 1.00 95.12 421 GLU A O 1
ATOM 3286 N N . LEU A 1 422 ? 11.677 -4.706 -21.799 1.00 94.25 422 LEU A N 1
ATOM 3287 C CA . LEU A 1 422 ? 11.790 -3.396 -21.134 1.00 94.25 422 LEU A CA 1
ATOM 3288 C C . LEU A 1 422 ? 12.984 -2.566 -21.641 1.00 94.25 422 LEU A C 1
ATOM 3290 O O . LEU A 1 422 ? 12.920 -1.335 -21.770 1.00 94.25 422 LEU A O 1
ATOM 3294 N N . LYS A 1 423 ? 14.105 -3.230 -21.940 1.00 92.12 423 LYS A N 1
ATOM 3295 C CA . LYS A 1 423 ? 15.319 -2.571 -22.439 1.00 92.12 423 LYS A CA 1
ATOM 3296 C C . LYS A 1 423 ? 15.212 -2.197 -23.915 1.00 92.12 423 LYS A C 1
ATOM 3298 O O . LYS A 1 423 ? 15.621 -1.091 -24.270 1.00 92.12 423 LYS A O 1
ATOM 3303 N N . SER A 1 424 ? 14.666 -3.078 -24.749 1.00 91.81 424 SER A N 1
ATOM 3304 C CA . SER A 1 424 ? 14.711 -2.960 -26.212 1.00 91.81 424 SER A CA 1
ATOM 3305 C C . SER A 1 424 ? 13.528 -2.200 -26.815 1.00 91.81 424 SER A C 1
ATOM 3307 O O . SER A 1 424 ? 13.736 -1.382 -27.712 1.00 91.81 424 SER A O 1
ATOM 3309 N N . ALA A 1 425 ? 12.315 -2.396 -26.297 1.00 91.19 425 ALA A N 1
ATOM 3310 C CA . ALA A 1 425 ? 11.101 -1.834 -26.875 1.00 91.19 425 ALA A CA 1
ATOM 3311 C C . ALA A 1 425 ? 11.041 -0.305 -26.738 1.00 91.19 425 ALA A C 1
ATOM 3313 O O . ALA A 1 425 ? 11.468 0.263 -25.727 1.00 91.19 425 ALA A O 1
ATOM 3314 N N . MET A 1 426 ? 10.524 0.375 -27.766 1.00 91.00 426 MET A N 1
ATOM 3315 C CA . MET A 1 426 ? 10.306 1.829 -27.743 1.00 91.00 426 MET A CA 1
ATOM 3316 C C . MET A 1 426 ? 9.033 2.203 -26.987 1.00 91.00 426 MET A C 1
ATOM 3318 O O . MET A 1 426 ? 9.051 3.171 -26.235 1.00 91.00 426 MET A O 1
ATOM 3322 N N . ALA A 1 427 ? 7.974 1.414 -27.145 1.00 93.69 427 ALA A N 1
ATOM 3323 C CA . ALA A 1 427 ? 6.738 1.518 -26.387 1.00 93.69 427 ALA A CA 1
ATOM 3324 C C . ALA A 1 427 ? 6.518 0.217 -25.610 1.00 93.69 427 ALA A C 1
ATOM 3326 O O . ALA A 1 427 ? 6.833 -0.866 -26.110 1.00 93.69 427 ALA A O 1
ATOM 3327 N N . VAL A 1 428 ? 6.033 0.340 -24.380 1.00 95.69 428 VAL A N 1
ATOM 3328 C CA . VAL A 1 428 ? 5.784 -0.786 -23.484 1.00 95.69 428 VAL A CA 1
ATOM 3329 C C . VAL A 1 428 ? 4.429 -0.631 -22.813 1.00 95.69 428 VAL A C 1
ATOM 3331 O O . VAL A 1 428 ? 4.173 0.382 -22.163 1.00 95.69 428 VAL A O 1
ATOM 3334 N N . ASP A 1 429 ? 3.609 -1.666 -22.921 1.00 97.06 429 ASP A N 1
ATOM 3335 C CA . ASP A 1 429 ? 2.413 -1.853 -22.111 1.00 97.06 429 ASP A CA 1
ATOM 3336 C C . ASP A 1 429 ? 2.783 -2.737 -20.921 1.00 97.06 429 ASP A C 1
ATOM 3338 O O . ASP A 1 429 ? 3.023 -3.939 -21.054 1.00 97.06 429 ASP A O 1
ATOM 3342 N N . LEU A 1 430 ? 2.913 -2.116 -19.751 1.00 97.44 430 LEU A N 1
ATOM 3343 C CA . LEU A 1 430 ? 3.300 -2.775 -18.513 1.00 97.44 430 LEU A CA 1
ATOM 3344 C C . LEU A 1 430 ? 2.053 -3.278 -17.798 1.00 97.44 430 LEU A C 1
ATOM 3346 O O . LEU A 1 430 ? 1.214 -2.484 -17.373 1.00 97.44 430 LEU A O 1
ATOM 3350 N N . HIS A 1 431 ? 1.968 -4.588 -17.606 1.00 96.88 431 HIS A N 1
ATOM 3351 C CA . HIS A 1 431 ? 0.996 -5.198 -16.712 1.00 96.88 431 HIS A CA 1
ATOM 3352 C C . HIS A 1 431 ? 1.596 -5.229 -15.313 1.00 96.88 431 HIS A C 1
ATOM 3354 O O . HIS A 1 431 ? 2.566 -5.940 -15.043 1.00 96.88 431 HIS A O 1
ATOM 3360 N N . ILE A 1 432 ? 1.039 -4.399 -14.442 1.00 96.06 432 ILE A N 1
ATOM 3361 C CA . ILE A 1 432 ? 1.553 -4.167 -13.104 1.00 96.06 432 ILE A CA 1
ATOM 3362 C C . ILE A 1 432 ? 0.676 -4.899 -12.108 1.00 96.06 432 ILE A C 1
ATOM 3364 O O . ILE A 1 432 ? -0.542 -4.747 -12.114 1.00 96.06 432 ILE A O 1
ATOM 3368 N N . ARG A 1 433 ? 1.315 -5.647 -11.213 1.00 93.75 433 ARG A N 1
ATOM 3369 C CA . ARG A 1 433 ? 0.710 -6.255 -10.034 1.00 93.75 433 ARG A CA 1
ATOM 3370 C C . ARG A 1 433 ? 1.198 -5.530 -8.784 1.00 93.75 433 ARG A C 1
ATOM 3372 O O . ARG A 1 433 ? 2.395 -5.252 -8.637 1.00 93.75 433 ARG A O 1
ATOM 3379 N N . ARG A 1 434 ? 0.285 -5.210 -7.866 1.00 91.06 434 ARG A N 1
ATOM 3380 C CA . ARG A 1 434 ? 0.654 -4.581 -6.591 1.00 91.06 434 ARG A CA 1
ATOM 3381 C C . ARG A 1 434 ? 1.511 -5.524 -5.745 1.00 91.06 434 ARG A C 1
ATOM 3383 O O . ARG A 1 434 ? 1.467 -6.744 -5.873 1.00 91.06 434 ARG A O 1
ATOM 3390 N N . ALA A 1 435 ? 2.307 -4.927 -4.861 1.00 77.81 435 ALA A N 1
ATOM 3391 C CA . ALA A 1 435 ? 3.106 -5.670 -3.880 1.00 77.81 435 ALA A CA 1
ATOM 3392 C C . ALA A 1 435 ? 2.279 -6.150 -2.680 1.00 77.81 435 ALA A C 1
ATOM 3394 O O . ALA A 1 435 ? 2.817 -6.795 -1.787 1.00 77.81 435 ALA A O 1
ATOM 3395 N N . ASP A 1 436 ? 1.007 -5.760 -2.641 1.00 66.19 436 ASP A N 1
ATOM 3396 C CA . ASP A 1 436 ? 0.140 -5.847 -1.473 1.00 66.19 436 ASP A CA 1
ATOM 3397 C C . ASP A 1 436 ? -0.478 -7.259 -1.324 1.00 66.19 436 ASP A C 1
ATOM 3399 O O . ASP A 1 436 ? -1.295 -7.480 -0.431 1.00 66.19 436 ASP A O 1
ATOM 3403 N N . ASP A 1 437 ? -0.063 -8.217 -2.166 1.00 45.88 437 ASP A N 1
ATOM 3404 C CA . ASP A 1 437 ? -0.582 -9.582 -2.181 1.00 45.88 437 ASP A CA 1
ATOM 3405 C C . ASP A 1 437 ? -0.230 -10.335 -0.893 1.00 45.88 437 ASP A C 1
ATOM 3407 O O . ASP A 1 437 ? 0.925 -10.643 -0.581 1.00 45.88 437 ASP A O 1
ATOM 3411 N N . PHE A 1 438 ? -1.296 -10.700 -0.186 1.00 41.94 438 PHE A N 1
ATOM 3412 C CA . PHE A 1 438 ? -1.339 -11.888 0.646 1.00 41.94 438 PHE A CA 1
ATOM 3413 C C . PHE A 1 438 ? -0.924 -13.118 -0.176 1.00 41.94 438 PHE A C 1
ATOM 3415 O O . PHE A 1 438 ? -1.175 -13.156 -1.383 1.00 41.94 438 PHE A O 1
ATOM 3422 N N . PRO A 1 439 ? -0.356 -14.166 0.449 1.00 31.25 439 PRO A N 1
ATOM 3423 C CA . PRO A 1 439 ? -0.360 -15.477 -0.181 1.00 31.25 439 PRO A CA 1
ATOM 3424 C C . PRO A 1 439 ? -1.812 -15.786 -0.543 1.00 31.25 439 PRO A C 1
ATOM 3426 O O . PRO A 1 439 ? -2.667 -15.847 0.341 1.00 31.25 439 PRO A O 1
ATOM 3429 N N . SER A 1 440 ? -2.096 -15.905 -1.839 1.00 29.30 440 SER A N 1
ATOM 3430 C CA . SER A 1 440 ? -3.395 -16.342 -2.333 1.00 29.30 440 SER A CA 1
ATOM 3431 C C . SER A 1 440 ? -3.804 -17.569 -1.530 1.00 29.30 440 SER A C 1
ATOM 3433 O O . SER A 1 440 ? -3.096 -18.581 -1.557 1.00 29.30 440 SER A O 1
ATOM 3435 N N . THR A 1 441 ? -4.909 -17.493 -0.792 1.00 27.28 441 THR A N 1
ATOM 3436 C CA . THR A 1 441 ? -5.566 -18.703 -0.313 1.00 27.28 441 THR A CA 1
ATOM 3437 C C . THR A 1 441 ? -5.789 -19.572 -1.549 1.00 27.28 441 THR A C 1
ATOM 3439 O O . THR A 1 441 ? -6.395 -19.086 -2.510 1.00 27.28 441 THR A O 1
ATOM 3442 N N . PRO A 1 442 ? -5.262 -20.809 -1.594 1.00 28.28 442 PRO A N 1
ATOM 3443 C CA . PRO A 1 442 ? -5.575 -21.701 -2.692 1.00 28.28 442 PRO A CA 1
ATOM 3444 C C . PRO A 1 442 ? -7.093 -21.865 -2.693 1.00 28.28 442 PRO A C 1
ATOM 3446 O O . PRO A 1 442 ? -7.693 -22.232 -1.681 1.00 28.28 442 PRO A O 1
ATOM 3449 N N . THR A 1 443 ? -7.720 -21.481 -3.799 1.00 29.12 443 THR A N 1
ATOM 3450 C CA . THR A 1 443 ? -9.133 -21.763 -4.037 1.00 29.12 443 THR A CA 1
ATOM 3451 C C . THR A 1 443 ? -9.290 -23.290 -3.993 1.00 29.12 443 THR A C 1
ATOM 3453 O O . THR A 1 443 ? -8.419 -23.974 -4.539 1.00 29.12 443 THR A O 1
ATOM 3456 N N . PRO A 1 444 ? -10.299 -23.822 -3.278 1.00 37.69 444 PRO A N 1
ATOM 3457 C CA . PRO A 1 444 ? -10.442 -25.260 -3.050 1.00 37.69 444 PRO A CA 1
ATOM 3458 C C . PRO A 1 444 ? -10.587 -26.080 -4.333 1.00 37.69 444 PRO A C 1
ATOM 3460 O O . PRO A 1 444 ? -11.162 -25.557 -5.317 1.00 37.69 444 PRO A O 1
#

pLDDT: mean 71.29, std 27.3, range [21.44, 97.44]

Secondary structure (DSSP, 8-state):
--TTTT--TT---TTS--GGGG--SHHHHHHHHTTT--SS---TTS--HHHHHHHHT-HHHHHHHHHH--HHHHT---TTS--HHHHHHHTT-HHHHHHHHHHHHTS-S-------------------------------PPP-----S----S----------S-SSSTTTTTTGGG-GGG-SS--S---------------------SSHHHHHHHHHHHHHHTT-EEETTEEEEEEEEE-SSTT----EEEEEHHHHHHHHHH-SS--TT---PPPPS-EEEEEE-TTSHHHHHHHH-GGG---TT-EEEEETTB-SHHHHHHHTTSSEEEEEEEE--SEEEEEEE-GGG----EEEE--SSTT--SEEEEEE-SSSHHHHHHHHHHHTT-GGG---TT-EEEEETTEES-HHHHHHHHHH-SEEEEEEE-TT---PPPP-

Organism: NCBI:txid878477

Sequence (444 aa):
MLLSATADANARDCHGQSPIFFAPSRQICETLMARGADLSVVNIRNQTPLHLLARAGLHDAAACILEVLQAPVLELEDLTGTTPLLHAAHSKVKSIVRMLRAKKDHAPDTYLPIQAEPEAGSAGYQSAQSMFVFCALKGISGECLRLTSSDARSLKKHSVGSVTRCTLVAVWQDFVAMFPELQAGFRETARSGESVLAGEVADVSEHASETDSFASQQVFAEEAQAGIEEEDGCLFWQVLLKKESDQDKFGFAQANGKMEFEIRLEGKFESSKRPRLPGPDMLVVKRIYPDGLLQKWNARVPQLEVRPQDRILAVNDQTDVEAMAREIREPRVFLQMVRFPDRFIIGLSKENGSKLGFRFERPQGTFAEEVRITEVLDDGALMAYNKHQVEMGRYAFVVLPEMRIDRVNDVWGDAELIANELKSAMAVDLHIRRADDFPSTPTP

InterPro domains:
  IPR002110 Ankyrin repeat [PF12796] (27-102)
  IPR036770 Ankyrin repeat-containing domain superfamily [G3DSA:1.25.40.20] (1-115)
  IPR036770 Ankyrin repeat-containing domain superfamily [SSF48403] (2-101)